Protein AF-0000000068950456 (afdb_homodimer)

Solvent-accessible surface area (backbone atoms only — not comparable to full-atom values): 29898 Å² total; per-residue (Å²): 82,82,76,47,63,77,32,29,35,37,27,29,30,25,46,42,47,52,26,31,32,41,49,52,54,40,46,73,48,43,22,32,43,34,34,22,18,72,52,53,69,48,30,52,53,48,47,50,55,38,46,75,69,69,37,59,65,49,70,45,76,27,52,46,55,34,58,69,42,46,48,49,50,52,51,49,38,37,72,73,67,68,51,62,26,32,38,33,39,46,41,62,56,60,57,48,9,38,54,50,71,52,48,72,44,51,46,50,52,41,36,27,31,35,29,40,20,40,50,41,45,42,40,60,48,46,60,54,36,52,54,49,36,75,74,29,90,80,42,53,28,37,38,36,38,52,44,23,42,43,28,67,42,50,61,60,33,22,24,64,38,19,18,25,18,21,22,38,45,40,38,45,52,13,46,46,47,36,34,63,57,76,44,88,39,52,49,53,28,38,36,27,40,61,61,41,52,48,61,46,80,55,32,69,80,70,57,52,77,92,48,56,72,88,63,78,81,51,68,43,29,51,52,31,48,53,52,44,47,52,46,24,69,63,32,83,58,47,34,59,57,43,29,52,52,48,55,53,27,44,51,69,69,41,27,69,40,58,65,51,77,84,70,43,61,68,42,50,50,53,47,48,19,62,74,65,65,39,59,82,75,65,92,37,71,92,38,56,66,58,46,50,52,47,33,49,59,63,76,98,83,83,77,47,61,78,32,29,36,38,26,30,30,23,47,43,46,51,25,31,32,41,49,52,53,39,46,75,48,42,22,31,42,34,34,22,17,70,52,53,70,48,32,51,53,46,46,50,54,39,48,74,69,70,37,59,65,49,69,46,76,27,53,46,55,34,57,70,42,46,48,50,50,52,51,50,39,37,71,73,66,68,50,63,27,33,38,34,40,46,42,64,56,60,56,48,8,41,56,52,72,51,47,71,44,52,48,50,53,41,36,27,29,34,29,40,20,39,51,41,46,44,38,60,47,46,59,53,38,51,53,49,35,73,74,29,91,79,42,52,28,38,36,36,38,53,43,23,43,43,28,67,39,52,61,60,32,22,24,66,38,19,19,24,18,21,21,38,47,40,40,47,52,14,45,44,47,36,35,62,57,76,45,88,39,52,49,51,28,38,36,27,40,61,60,40,54,48,59,48,81,54,32,69,81,71,58,51,79,92,49,55,73,90,64,78,80,50,69,44,30,52,52,31,47,53,51,43,46,52,47,24,69,64,32,83,58,48,35,59,57,43,29,52,53,47,54,52,26,44,49,69,68,42,27,68,41,58,66,49,75,84,69,42,61,69,43,49,51,53,46,48,20,61,73,65,65,39,58,81,75,65,93,37,72,93,38,56,66,58,45,51,51,48,32,50,60,63,75,100

Secondary structure (DSSP, 8-state):
----TT-EEEEETTTSHHHHHHHHHHHHTT-EEEEEES-HHHHHHHHHHHHHTT--EEEEE--TT-HHHHHHHHHHHHHHHS---EEEE-------B-GGGS-HHHHHHHIIIIIIHHHHHHHHHHHHHHHHHHH-TT--EEEEEE--GGGT---TTBHHHHHHHHHHHHHHHHHHHHHHHH-SSEEEEEEE--S-SSSGGGGGGG--GGG--SSPPPHHHHHHHHHHHHHHHT--S-HHHHHHHHHHHHHHT-SEEES-TT--HHHHHHHHHHHTTPPPPPTTTT-HHHHHHHHHHHH-/----TT-EEEEETTTSHHHHHHHHHHHHTT-EEEEEES-HHHHHHHHHHHHHTT--EEEEE--TT-HHHHHHHHHHHHHHHS---EEEE-------B-GGGS-HHHHHHHIIIIIIHHHHHHHHHHHHHHHHHHH-TT--EEEEEE--GGGT---TTBHHHHHHHHHHHHHHHHHHHHHHHH-SSEEEEEEE--S-SSSGGGGGGG--GGG--SSPPPHHHHHHHHHHHHHHHT--S-HHHHHHHHHHHHHHT-SEEES-TT--HHHHHHHHHHHTTPPPPPTTTT-HHHHHHHHHHHH-

InterPro domains:
  IPR002347 Short-chain dehydrogenase/reductase SDR [PF00106] (7-206)
  IPR002347 Short-chain dehydrogenase/reductase SDR [PR00080] (82-93)
  IPR002347 Short-chain dehydrogenase/reductase SDR [PR00080] (141-149)
  IPR002347 Short-chain dehydrogenase/reductase SDR [PR00080] (161-180)
  IPR002347 Short-chain dehydrogenase/reductase SDR [PR00081] (8-25)
  IPR002347 Short-chain dehydrogenase/reductase SDR [PR00081] (82-93)
  IPR002347 Short-chain dehydrogenase/reductase SDR [PR00081] (135-151)
  IPR002347 Short-chain dehydrogenase/reductase SDR [PR00081] (161-180)
  IPR002347 Short-chain dehydrogenase/reductase SDR [PR00081] (184-201)
  IPR036291 NAD(P)-binding domain superfamily [SSF51735] (1-260)

pLDDT: mean 96.33, std 3.81, range [66.56, 99.0]

Sequence (600 aa):
MKDFSNKVAVITGGASGFGKEFAHIAADLGMKLVLADVQEDALDATVAEFKARNVPVIGLRTDVSRADQVQALADAAIEAFGQVNLLFNNAGVGAGGLIWENSEKDWEWVLGVNLYGVVHGVRIFTPLMLAAAEKDPAYQGHIVNTASMAGLLNPPAMGVYNVSKHAVVALTETLYQDLGLVTEQVRCSVLCPYFVPTGINQSQRNRPADLANQAPPTRSQLVSQALSDKAVGSGKVTAAEVAQLTFDAIRDESFYIYSHPQALAPVRQRFEDIVGQRNPGDPFADKPEVRAGLVAALRGMKDFSNKVAVITGGASGFGKEFAHIAADLGMKLVLADVQEDALDATVAEFKARNVPVIGLRTDVSRADQVQALADAAIEAFGQVNLLFNNAGVGAGGLIWENSEKDWEWVLGVNLYGVVHGVRIFTPLMLAAAEKDPAYQGHIVNTASMAGLLNPPAMGVYNVSKHAVVALTETLYQDLGLVTEQVRCSVLCPYFVPTGINQSQRNRPADLANQAPPTRSQLVSQALSDKAVGSGKVTAAEVAQLTFDAIRDESFYIYSHPQALAPVRQRFEDIVGQRNPGDPFADKPEVRAGLVAALRG

Structure (mmCIF, N/CA/C/O backbone):
data_AF-0000000068950456-model_v1
#
loop_
_entity.id
_entity.type
_entity.pdbx_description
1 polymer 'SDR family oxidoreductase'
#
loop_
_atom_site.group_PDB
_atom_site.id
_atom_site.type_symbol
_atom_site.label_atom_id
_atom_site.label_alt_id
_atom_site.label_comp_id
_atom_site.label_asym_id
_atom_site.label_entity_id
_atom_site.label_seq_id
_atom_site.pdbx_PDB_ins_code
_atom_site.Cartn_x
_atom_site.Cartn_y
_atom_site.Cartn_z
_atom_site.occupancy
_atom_site.B_iso_or_equiv
_atom_site.auth_seq_id
_atom_site.auth_comp_id
_atom_site.auth_asym_id
_atom_site.auth_atom_id
_atom_site.pdbx_PDB_model_num
ATOM 1 N N . MET A 1 1 ? -6.758 26.016 4.23 1 91 1 MET A N 1
ATOM 2 C CA . MET A 1 1 ? -6.43 26.906 5.344 1 91 1 MET A CA 1
ATOM 3 C C . MET A 1 1 ? -5.734 28.172 4.852 1 91 1 MET A C 1
ATOM 5 O O . MET A 1 1 ? -4.754 28.094 4.109 1 91 1 MET A O 1
ATOM 9 N N . LYS A 1 2 ? -6.18 29.234 5.227 1 90.69 2 LYS A N 1
ATOM 10 C CA . LYS A 1 2 ? -5.672 30.5 4.703 1 90.69 2 LYS A CA 1
ATOM 11 C C . LYS A 1 2 ? -4.938 31.297 5.789 1 90.69 2 LYS A C 1
ATOM 13 O O . LYS A 1 2 ? -4.012 32.031 5.492 1 90.69 2 LYS A O 1
ATOM 18 N N . ASP A 1 3 ? -5.371 31.141 6.926 1 94.75 3 ASP A N 1
ATOM 19 C CA . ASP A 1 3 ? -4.742 31.812 8.055 1 94.75 3 ASP A CA 1
ATOM 20 C C . ASP A 1 3 ? -3.969 30.828 8.922 1 94.75 3 ASP A C 1
ATOM 22 O O . ASP A 1 3 ? -4.555 29.906 9.492 1 94.75 3 ASP A O 1
ATOM 26 N N . PHE A 1 4 ? -2.707 31.062 9.07 1 97.88 4 PHE A N 1
ATOM 27 C CA . PH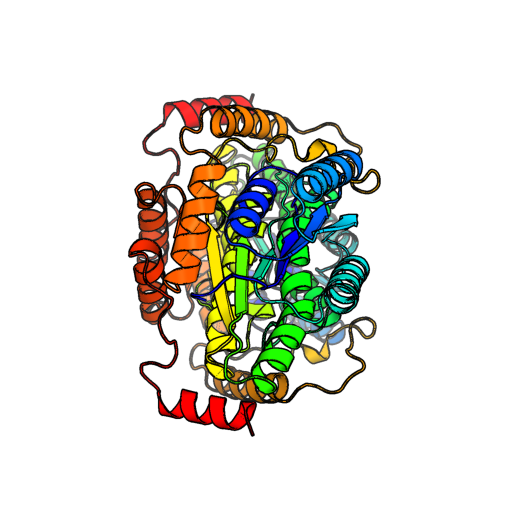E A 1 4 ? -1.824 30.156 9.781 1 97.88 4 PHE A CA 1
ATOM 28 C C . PHE A 1 4 ? -1.451 30.719 11.148 1 97.88 4 PHE A C 1
ATOM 30 O O . PHE A 1 4 ? -0.955 29.984 12.016 1 97.88 4 PHE A O 1
ATOM 37 N N . SER A 1 5 ? -1.619 32.031 11.336 1 97.81 5 SER A N 1
ATOM 38 C CA . SER A 1 5 ? -1.144 32.719 12.539 1 97.81 5 SER A CA 1
ATOM 39 C C . SER A 1 5 ? -1.791 32.156 13.797 1 97.81 5 SER A C 1
ATOM 41 O O . SER A 1 5 ? -3.012 31.984 13.852 1 97.81 5 SER A O 1
ATOM 43 N N . ASN A 1 6 ? -0.965 31.781 14.758 1 97.75 6 ASN A N 1
ATOM 44 C CA . ASN A 1 6 ? -1.354 31.266 16.062 1 97.75 6 ASN A CA 1
ATOM 45 C C . ASN A 1 6 ? -2.002 29.891 15.953 1 97.75 6 ASN A C 1
ATOM 47 O O . ASN A 1 6 ? -2.668 29.422 16.891 1 97.75 6 ASN A O 1
ATOM 51 N N . LYS A 1 7 ? -1.906 29.297 14.781 1 98.5 7 LYS A N 1
ATOM 52 C CA . LYS A 1 7 ? -2.371 27.922 14.594 1 98.5 7 LYS A CA 1
ATOM 53 C C . LYS A 1 7 ? -1.271 26.906 14.922 1 98.5 7 LYS A C 1
ATOM 55 O O . LYS A 1 7 ? -0.119 27.297 15.133 1 98.5 7 LYS A O 1
ATOM 60 N N . VAL A 1 8 ? -1.59 25.656 15.047 1 98.88 8 VAL A N 1
ATOM 61 C CA . VAL A 1 8 ? -0.657 24.656 15.555 1 98.88 8 VAL A CA 1
ATOM 62 C C . VAL A 1 8 ? -0.326 23.656 14.445 1 98.88 8 VAL A C 1
ATOM 64 O O . VAL A 1 8 ? -1.226 23.062 13.844 1 98.88 8 VAL A O 1
ATOM 67 N N . ALA A 1 9 ? 0.95 23.453 14.156 1 98.94 9 ALA A N 1
ATOM 68 C CA . ALA A 1 9 ? 1.441 22.469 13.195 1 98.94 9 ALA A CA 1
ATOM 69 C C . ALA A 1 9 ? 2.154 21.328 13.906 1 98.94 9 ALA A C 1
ATOM 71 O O . ALA A 1 9 ? 3.059 21.547 14.711 1 98.94 9 ALA A O 1
ATOM 72 N N . VAL A 1 10 ? 1.72 20.109 13.664 1 99 10 VAL A N 1
ATOM 73 C CA . VAL A 1 10 ? 2.393 18.891 14.102 1 99 10 VAL A CA 1
ATOM 74 C C . VAL A 1 10 ? 3.15 18.266 12.93 1 99 10 VAL A C 1
ATOM 76 O O . VAL A 1 10 ? 2.568 18.016 11.875 1 99 10 VAL A O 1
ATOM 79 N N . ILE A 1 11 ? 4.445 18.062 13.094 1 99 11 ILE A N 1
ATOM 80 C CA . ILE A 1 11 ? 5.289 17.609 11.984 1 99 11 ILE A CA 1
ATOM 81 C C . ILE A 1 11 ? 6.113 16.406 12.43 1 99 11 ILE A C 1
ATOM 83 O O . ILE A 1 11 ? 6.961 16.516 13.312 1 99 11 ILE A O 1
ATOM 87 N N . THR A 1 12 ? 5.891 15.242 11.844 1 98.94 12 THR A N 1
ATOM 88 C CA . THR A 1 12 ? 6.758 14.086 12.07 1 98.94 12 THR A CA 1
ATOM 89 C C . THR A 1 12 ? 7.957 14.117 11.125 1 98.94 12 THR A C 1
ATOM 91 O O . THR A 1 12 ? 7.855 14.609 10 1 98.94 12 THR A O 1
ATOM 94 N N . GLY A 1 13 ? 9.039 13.508 11.594 1 98.38 13 GLY A N 1
ATOM 95 C CA . GLY A 1 13 ? 10.258 13.758 10.852 1 98.38 13 GLY A CA 1
ATOM 96 C C . GLY A 1 13 ? 10.633 15.227 10.789 1 98.38 13 GLY A C 1
ATOM 97 O O . GLY A 1 13 ? 11.055 15.727 9.75 1 98.38 13 GLY A O 1
ATOM 98 N N . GLY A 1 14 ? 10.445 15.898 11.844 1 98.56 14 GLY A N 1
ATOM 99 C CA . GLY A 1 14 ? 10.484 17.359 11.836 1 98.56 14 GLY A CA 1
ATOM 100 C C . GLY A 1 14 ? 11.875 17.922 12.039 1 98.56 14 GLY A C 1
ATOM 101 O O . GLY A 1 14 ? 12.078 19.125 11.984 1 98.56 14 GLY A O 1
ATOM 102 N N . ALA A 1 15 ? 12.891 17.016 12.203 1 97.75 15 ALA A N 1
ATOM 103 C CA . ALA A 1 15 ? 14.219 17.5 12.578 1 97.75 15 ALA A CA 1
ATOM 104 C C . ALA A 1 15 ? 15.172 17.469 11.383 1 97.75 15 ALA A C 1
ATOM 106 O O . ALA A 1 15 ? 16.359 17.75 11.523 1 97.75 15 ALA A O 1
ATOM 107 N N . SER A 1 16 ? 14.672 17.094 10.195 1 95.38 16 SER A N 1
ATOM 108 C CA . SER A 1 16 ? 15.516 17.062 9.008 1 95.38 16 SER A CA 1
ATOM 109 C C . SER A 1 16 ? 14.68 17.141 7.734 1 95.38 16 SER A C 1
ATOM 111 O O . SER A 1 16 ? 13.445 17.109 7.789 1 95.38 16 SER A O 1
ATOM 113 N N . GLY A 1 17 ? 15.352 17.391 6.699 1 96 17 GLY A N 1
ATOM 114 C CA . GLY A 1 17 ? 14.75 17.297 5.379 1 96 17 GLY A CA 1
ATOM 115 C C . GLY A 1 17 ? 13.516 18.172 5.223 1 96 17 GLY A C 1
ATOM 116 O O . GLY A 1 17 ? 13.539 19.359 5.562 1 96 17 GLY A O 1
ATOM 117 N N . PHE A 1 18 ? 12.477 17.625 4.617 1 98 18 PHE A N 1
ATOM 118 C CA . PHE A 1 18 ? 11.234 18.359 4.371 1 98 18 PHE A CA 1
ATOM 119 C C . PHE A 1 18 ? 10.617 18.828 5.684 1 98 18 PHE A C 1
ATOM 121 O O . PHE A 1 18 ? 10.133 19.953 5.773 1 98 18 PHE A O 1
ATOM 128 N N . GLY A 1 19 ? 10.664 17.969 6.691 1 98.69 19 GLY A N 1
ATOM 129 C CA . GLY A 1 19 ? 10.031 18.281 7.965 1 98.69 19 GLY A CA 1
ATOM 130 C C . GLY A 1 19 ? 10.586 19.531 8.609 1 98.69 19 GLY A C 1
ATOM 131 O O . GLY A 1 19 ? 9.828 20.359 9.109 1 98.69 19 GLY A O 1
ATOM 132 N N . LYS A 1 20 ? 11.875 19.594 8.586 1 98.62 20 LYS A N 1
ATOM 133 C CA . LYS A 1 20 ? 12.508 20.781 9.156 1 98.62 20 LYS A CA 1
ATOM 134 C C . LYS A 1 20 ? 12.141 22.031 8.359 1 98.62 20 LYS A C 1
ATOM 136 O O . LYS A 1 20 ? 11.914 23.109 8.938 1 98.62 20 LYS A O 1
ATOM 141 N N . GLU A 1 21 ? 12.094 21.938 7.051 1 98.75 21 GLU A N 1
ATOM 142 C CA . GLU A 1 21 ? 11.727 23.078 6.207 1 98.75 21 GLU A CA 1
ATOM 143 C C . GLU A 1 21 ? 10.258 23.438 6.379 1 98.75 21 GLU A C 1
ATOM 145 O O . GLU A 1 21 ? 9.898 24.609 6.316 1 98.75 21 GLU A O 1
ATOM 150 N N . PHE A 1 22 ? 9.344 22.422 6.566 1 98.88 22 PHE A N 1
ATOM 151 C CA . PHE A 1 22 ? 7.961 22.719 6.922 1 98.88 22 PHE A CA 1
ATOM 152 C C . PHE A 1 22 ? 7.898 23.547 8.203 1 98.88 22 PHE A C 1
ATOM 154 O O . PHE A 1 22 ? 7.141 24.516 8.289 1 98.88 22 PHE A O 1
ATOM 161 N N . ALA A 1 23 ? 8.703 23.141 9.172 1 98.94 23 ALA A N 1
ATOM 162 C CA . ALA A 1 23 ? 8.727 23.844 10.453 1 98.94 23 ALA A CA 1
ATOM 163 C C . ALA A 1 23 ? 9.172 25.297 10.289 1 98.94 23 ALA A C 1
ATOM 165 O O . ALA A 1 23 ? 8.602 26.188 10.898 1 98.94 23 ALA A O 1
ATOM 166 N N . HIS A 1 24 ? 10.164 25.5 9.461 1 98.88 24 HIS A N 1
ATOM 167 C CA . HIS A 1 24 ? 10.664 26.844 9.227 1 98.88 24 HIS A CA 1
ATOM 168 C C . HIS A 1 24 ? 9.57 27.734 8.625 1 98.88 24 HIS A C 1
ATOM 170 O O . HIS A 1 24 ? 9.352 28.859 9.102 1 98.88 24 HIS A O 1
ATOM 176 N N . ILE A 1 25 ? 8.906 27.25 7.625 1 98.81 25 ILE A N 1
ATOM 177 C CA . ILE A 1 25 ? 7.871 28.047 6.977 1 98.81 25 ILE A CA 1
ATOM 178 C C . ILE A 1 25 ? 6.715 28.266 7.945 1 98.81 25 ILE A C 1
ATOM 180 O O . ILE A 1 25 ? 6.188 29.375 8.039 1 98.81 25 ILE A O 1
ATOM 184 N N . ALA A 1 26 ? 6.316 27.234 8.688 1 98.88 26 ALA A N 1
ATOM 185 C CA . ALA A 1 26 ? 5.242 27.375 9.672 1 98.88 26 ALA A CA 1
ATOM 186 C C . ALA A 1 26 ? 5.574 28.438 10.711 1 98.88 26 ALA A C 1
ATOM 188 O O . ALA A 1 26 ? 4.727 29.266 11.055 1 98.88 26 ALA A O 1
ATOM 189 N N . ALA A 1 27 ? 6.801 28.422 11.18 1 98.81 27 ALA A N 1
ATOM 190 C CA . ALA A 1 27 ? 7.25 29.406 12.148 1 98.81 27 ALA A CA 1
ATOM 191 C C . ALA A 1 27 ? 7.176 30.812 11.57 1 98.81 27 ALA A C 1
ATOM 193 O O . ALA A 1 27 ? 6.715 31.75 12.242 1 98.81 27 ALA A O 1
ATOM 194 N N . ASP A 1 28 ? 7.621 30.906 10.352 1 98.56 28 ASP A N 1
ATOM 195 C CA . ASP A 1 28 ? 7.621 32.219 9.688 1 98.56 28 ASP A CA 1
ATOM 196 C C . ASP A 1 28 ? 6.199 32.719 9.492 1 98.56 28 ASP A C 1
ATOM 198 O O . ASP A 1 28 ? 5.977 33.938 9.438 1 98.56 28 ASP A O 1
ATOM 202 N N . LEU A 1 29 ? 5.23 31.859 9.445 1 98.38 29 LEU A N 1
ATOM 203 C CA . LEU A 1 29 ? 3.828 32.219 9.25 1 98.38 29 LEU A CA 1
ATOM 204 C C . LEU A 1 29 ? 3.129 32.438 10.594 1 98.38 29 LEU A C 1
ATOM 206 O O . LEU A 1 29 ? 1.917 32.656 10.633 1 98.38 29 LEU A O 1
ATOM 210 N N . GLY A 1 30 ? 3.875 32.281 11.703 1 98.56 30 GLY A N 1
ATOM 211 C CA . GLY A 1 30 ? 3.357 32.594 13.023 1 98.56 30 GLY A CA 1
ATOM 212 C C . GLY A 1 30 ? 2.701 31.406 13.703 1 98.56 30 GLY A C 1
ATOM 213 O O . GLY A 1 30 ? 1.896 31.578 14.617 1 98.56 30 GLY A O 1
ATOM 214 N N . MET A 1 31 ? 2.979 30.219 13.25 1 98.75 31 MET A N 1
ATOM 215 C CA . MET A 1 31 ? 2.373 29.031 13.844 1 98.75 31 MET A CA 1
ATOM 216 C C . MET A 1 31 ? 3.154 28.578 15.078 1 98.75 31 MET A C 1
ATOM 218 O O . MET A 1 31 ? 4.301 28.984 15.273 1 98.75 31 MET A O 1
ATOM 222 N N . LYS A 1 32 ? 2.488 27.797 15.898 1 98.94 32 LYS A N 1
ATOM 223 C CA . LYS A 1 32 ? 3.119 27.031 16.969 1 98.94 32 LYS A CA 1
ATOM 224 C C . LYS A 1 32 ? 3.508 25.641 16.469 1 98.94 32 LYS A C 1
ATOM 226 O O . LYS A 1 32 ? 2.812 25.047 15.641 1 98.94 32 LYS A O 1
ATOM 231 N N . LEU A 1 33 ? 4.609 25.141 17.016 1 98.94 33 LEU A N 1
ATOM 232 C CA . LEU A 1 33 ? 5.176 23.938 16.422 1 98.94 33 LEU A CA 1
ATOM 233 C C . LEU A 1 33 ? 5.184 22.781 17.422 1 98.94 33 LEU A C 1
ATOM 235 O O . LEU A 1 33 ? 5.516 22.969 18.594 1 98.94 33 LEU A O 1
ATOM 239 N N . VAL A 1 34 ? 4.789 21.625 16.969 1 99 34 VAL A N 1
ATOM 240 C CA . VAL A 1 34 ? 4.988 20.328 17.609 1 99 34 VAL A CA 1
ATOM 241 C C . VAL A 1 34 ? 5.809 19.422 16.703 1 99 34 VAL A C 1
ATOM 243 O O . VAL A 1 34 ? 5.312 18.938 15.68 1 99 34 VAL A O 1
ATOM 246 N N . LEU A 1 35 ? 7.066 19.172 17.094 1 98.94 35 LEU A N 1
ATOM 247 C CA . LEU A 1 35 ? 8 18.438 16.25 1 98.94 35 LEU A CA 1
ATOM 248 C C . LEU A 1 35 ? 8.273 17.047 16.797 1 98.94 35 LEU A C 1
ATOM 250 O O . LEU A 1 35 ? 8.492 16.891 18 1 98.94 35 LEU A O 1
ATOM 254 N N . ALA A 1 36 ? 8.219 16.062 15.961 1 98.94 36 ALA A N 1
ATOM 255 C CA . ALA A 1 36 ? 8.539 14.672 16.312 1 98.94 36 ALA A CA 1
ATOM 256 C C . ALA A 1 36 ? 9.648 14.125 15.406 1 98.94 36 ALA A C 1
ATOM 258 O O . ALA A 1 36 ? 9.656 14.391 14.195 1 98.94 36 ALA A O 1
ATOM 259 N N . ASP A 1 37 ? 10.547 13.414 15.945 1 98.62 37 ASP A N 1
ATOM 260 C CA . ASP A 1 37 ? 11.609 12.719 15.227 1 98.62 37 ASP A CA 1
ATOM 261 C C . ASP A 1 37 ? 12.172 11.57 16.062 1 98.62 37 ASP A C 1
ATOM 263 O O . ASP A 1 37 ? 12.109 11.602 17.281 1 98.62 37 ASP A O 1
ATOM 267 N N . VAL A 1 38 ? 12.695 10.602 15.383 1 97.88 38 VAL A N 1
ATOM 268 C CA . VAL A 1 38 ? 13.273 9.469 16.094 1 97.88 38 VAL A CA 1
ATOM 269 C C . VAL A 1 38 ? 14.703 9.805 16.531 1 97.88 38 VAL A C 1
ATOM 271 O O . VAL A 1 38 ? 15.227 9.211 17.484 1 97.88 38 VAL A O 1
ATOM 274 N N . GLN A 1 39 ? 15.289 10.711 15.836 1 96.94 39 GLN A N 1
ATOM 275 C CA . GLN A 1 39 ? 16.641 11.141 16.188 1 96.94 39 GLN A CA 1
ATOM 276 C C . GLN A 1 39 ? 16.625 12.258 17.219 1 96.94 39 GLN A C 1
ATOM 278 O O . GLN A 1 39 ? 16.5 13.438 16.859 1 96.94 39 GLN A O 1
ATOM 283 N N . GLU A 1 40 ? 16.953 11.93 18.375 1 97.31 40 GLU A N 1
ATOM 284 C CA . GLU A 1 40 ? 16.75 12.828 19.516 1 97.31 40 GLU A CA 1
ATOM 285 C C . GLU A 1 40 ? 17.672 14.039 19.422 1 97.31 40 GLU A C 1
ATOM 287 O O . GLU A 1 40 ? 17.266 15.164 19.703 1 97.31 40 GLU A O 1
ATOM 292 N N . ASP A 1 41 ? 18.938 13.812 19.125 1 98 41 ASP A N 1
ATOM 293 C CA . ASP A 1 41 ? 19.891 14.906 19.078 1 98 41 ASP A CA 1
ATOM 294 C C . ASP A 1 41 ? 19.5 15.938 18.031 1 98 41 ASP A C 1
ATOM 296 O O . ASP A 1 41 ? 19.531 17.141 18.281 1 98 41 ASP A O 1
ATOM 300 N N . ALA A 1 42 ? 19.078 15.484 16.859 1 97.81 42 ALA A N 1
ATOM 301 C CA . ALA A 1 42 ? 18.625 16.375 15.797 1 97.81 42 ALA A CA 1
ATOM 302 C C . ALA A 1 42 ? 17.359 17.109 16.219 1 97.81 42 ALA A C 1
ATOM 304 O O . ALA A 1 42 ? 17.203 18.297 15.922 1 97.81 42 ALA A O 1
ATOM 305 N N . LEU A 1 43 ? 16.484 16.453 16.906 1 98.69 43 LEU A N 1
ATOM 306 C CA . LEU A 1 43 ? 15.242 17.031 17.391 1 98.69 43 LEU A CA 1
ATOM 307 C C . LEU A 1 43 ? 15.523 18.141 18.406 1 98.69 43 LEU A C 1
ATOM 309 O O . LEU A 1 43 ? 14.969 19.25 18.297 1 98.69 43 LEU A O 1
ATOM 313 N N . ASP A 1 44 ? 16.375 17.828 19.359 1 98.69 44 ASP A N 1
ATOM 314 C CA . ASP A 1 44 ? 16.719 18.812 20.375 1 98.69 44 ASP A CA 1
ATOM 315 C C . ASP A 1 44 ? 17.344 20.062 19.766 1 98.69 44 ASP A C 1
ATOM 317 O O . ASP A 1 44 ? 17 21.188 20.156 1 98.69 44 ASP A O 1
ATOM 321 N N . ALA A 1 45 ? 18.203 19.828 18.828 1 98.75 45 ALA A N 1
ATOM 322 C CA . ALA A 1 45 ? 18.844 20.953 18.156 1 98.75 45 ALA A CA 1
ATOM 323 C C . ALA A 1 45 ? 17.828 21.797 17.422 1 98.75 45 ALA A C 1
ATOM 325 O O . ALA A 1 45 ? 17.906 23.031 17.438 1 98.75 45 ALA A O 1
ATOM 326 N N . THR A 1 46 ? 16.906 21.156 16.734 1 98.75 46 THR A N 1
ATOM 327 C CA . THR A 1 46 ? 15.875 21.875 15.984 1 98.75 46 THR A CA 1
ATOM 328 C C . THR A 1 46 ? 14.953 22.641 16.922 1 98.75 46 THR A C 1
ATOM 330 O O . THR A 1 46 ? 14.617 23.797 16.656 1 98.75 46 THR A O 1
ATOM 333 N N . VAL A 1 47 ? 14.539 22.078 18 1 98.88 47 VAL A N 1
ATOM 334 C CA . VAL A 1 47 ? 13.695 22.734 18.984 1 98.88 47 VAL A CA 1
ATOM 335 C C . VAL A 1 47 ? 14.422 23.953 19.547 1 98.88 47 VAL A C 1
ATOM 337 O O . VAL A 1 47 ? 13.828 25.031 19.688 1 98.88 47 VAL A O 1
ATOM 340 N N . ALA A 1 48 ? 15.688 23.781 19.875 1 98.81 48 ALA A N 1
ATOM 341 C CA . ALA A 1 48 ? 16.484 24.875 20.406 1 98.81 48 ALA A CA 1
ATOM 342 C C . ALA A 1 48 ? 16.547 26.047 19.422 1 98.81 48 ALA A C 1
ATOM 344 O O . ALA A 1 48 ? 16.516 27.203 19.812 1 98.81 48 ALA A O 1
ATOM 345 N N . GLU A 1 49 ? 16.688 25.672 18.188 1 98.62 49 GLU A N 1
ATOM 346 C CA . GLU A 1 49 ? 16.734 26.688 17.141 1 98.62 49 GLU A CA 1
ATOM 347 C C . GLU A 1 49 ? 15.469 27.547 17.141 1 98.62 49 GLU A C 1
ATOM 349 O O . GLU A 1 49 ? 15.547 28.766 17.078 1 98.62 49 GLU A O 1
ATOM 354 N N . PHE A 1 50 ? 14.312 26.953 17.234 1 98.75 50 PHE A N 1
ATOM 355 C CA . PHE A 1 50 ? 13.055 27.688 17.172 1 98.75 50 PHE A CA 1
ATOM 356 C C . PHE A 1 50 ? 12.789 28.438 18.469 1 98.75 50 PHE A C 1
ATOM 358 O O . PHE A 1 50 ? 12.219 29.531 18.453 1 98.75 50 PHE A O 1
ATOM 365 N N . LYS A 1 51 ? 13.203 27.875 19.578 1 98.69 51 LYS A N 1
ATOM 366 C CA . LYS A 1 51 ? 13.102 28.609 20.844 1 98.69 51 LYS A CA 1
ATOM 367 C C . LYS A 1 51 ? 13.906 29.891 20.812 1 98.69 51 LYS A C 1
ATOM 369 O O . LYS A 1 51 ? 13.461 30.922 21.312 1 98.69 51 LYS A O 1
ATOM 374 N N . ALA A 1 52 ? 15.055 29.781 20.234 1 98.5 52 ALA A N 1
ATOM 375 C CA . ALA A 1 52 ? 15.914 30.953 20.125 1 98.5 52 ALA A CA 1
ATOM 376 C C . ALA A 1 52 ? 15.25 32.062 19.312 1 98.5 52 ALA A C 1
ATOM 378 O O . ALA A 1 52 ? 15.523 33.25 19.5 1 98.5 52 ALA A O 1
ATOM 379 N N . ARG A 1 53 ? 14.328 31.672 18.469 1 98.12 53 ARG A N 1
ATOM 380 C CA . ARG A 1 53 ? 13.578 32.625 17.641 1 98.12 53 ARG A CA 1
ATOM 381 C C . ARG A 1 53 ? 12.273 33.031 18.312 1 98.12 53 ARG A C 1
ATOM 383 O O . ARG A 1 53 ? 11.445 33.719 17.703 1 98.12 53 ARG A O 1
ATOM 390 N N . ASN A 1 54 ? 12.047 32.562 19.516 1 98.44 54 ASN A N 1
ATOM 391 C CA . ASN A 1 54 ? 10.852 32.844 20.297 1 98.44 54 ASN A CA 1
ATOM 392 C C . ASN A 1 54 ? 9.602 32.25 19.641 1 98.44 54 ASN A C 1
ATOM 394 O O . ASN A 1 54 ? 8.523 32.844 19.703 1 98.44 54 ASN A O 1
ATOM 398 N N . VAL A 1 55 ? 9.75 31.234 18.891 1 98.69 55 VAL A N 1
ATOM 399 C CA . VAL A 1 55 ? 8.633 30.453 18.344 1 98.69 55 VAL A CA 1
ATOM 400 C C . VAL A 1 55 ? 8.141 29.469 19.391 1 98.69 55 VAL A C 1
ATOM 402 O O . VAL A 1 55 ? 8.93 28.703 19.969 1 98.69 55 VAL A O 1
ATOM 405 N N . PRO A 1 56 ? 6.844 29.516 19.766 1 98.81 56 PRO A N 1
ATOM 406 C CA . PRO A 1 56 ? 6.344 28.438 20.625 1 98.81 56 PRO A CA 1
ATOM 407 C C . PRO A 1 56 ? 6.527 27.047 20 1 98.81 56 PRO A C 1
ATOM 409 O O . PRO A 1 56 ? 6.035 26.797 18.891 1 98.81 56 PRO A O 1
ATOM 412 N N . VAL A 1 57 ? 7.285 26.219 20.641 1 98.88 57 VAL A N 1
ATOM 413 C CA . VAL A 1 57 ? 7.633 24.922 20.047 1 98.88 57 VAL A CA 1
ATOM 414 C C . VAL A 1 57 ? 7.836 23.891 21.156 1 98.88 57 VAL A C 1
ATOM 416 O O . VAL A 1 57 ? 8.383 24.203 22.219 1 98.88 57 VAL A O 1
ATOM 419 N N . ILE A 1 58 ? 7.363 22.688 20.922 1 98.88 58 ILE A N 1
ATOM 420 C CA . ILE A 1 58 ? 7.754 21.531 21.734 1 98.88 58 ILE A CA 1
ATOM 421 C C . ILE A 1 58 ? 8.266 20.422 20.812 1 98.88 58 ILE A C 1
ATOM 423 O O . ILE A 1 58 ? 7.93 20.375 19.641 1 98.88 58 ILE A O 1
ATOM 427 N N . GLY A 1 59 ? 9.117 19.625 21.359 1 98.81 59 GLY A N 1
ATOM 428 C CA . GLY A 1 59 ? 9.617 18.422 20.703 1 98.81 59 GLY A CA 1
ATOM 429 C C . GLY A 1 59 ? 9.367 17.156 21.5 1 98.81 59 GLY A C 1
ATOM 430 O O . GLY A 1 59 ? 9.469 17.156 22.734 1 98.81 59 GLY A O 1
ATOM 431 N N . LEU A 1 60 ? 8.992 16.125 20.812 1 98.88 60 LEU A N 1
ATOM 432 C CA . LEU A 1 60 ? 8.844 14.812 21.438 1 98.88 60 LEU A CA 1
ATOM 433 C C . LEU A 1 60 ? 9.461 13.719 20.562 1 98.88 60 LEU A C 1
ATOM 435 O O . LEU A 1 60 ? 9.086 13.562 19.406 1 98.88 60 LEU A O 1
ATOM 439 N N . ARG A 1 61 ? 10.445 13.031 21.109 1 98.81 61 ARG A N 1
ATOM 440 C CA . ARG A 1 61 ? 10.969 11.883 20.359 1 98.81 61 ARG A CA 1
ATOM 441 C C . ARG A 1 61 ? 9.875 10.852 20.109 1 98.81 61 ARG A C 1
ATOM 443 O O . ARG A 1 61 ? 9.219 10.391 21.031 1 98.81 61 ARG A O 1
ATOM 450 N N . THR A 1 62 ? 9.664 10.531 18.844 1 98.81 62 THR A N 1
ATOM 451 C CA . THR A 1 62 ? 8.539 9.688 18.453 1 98.81 62 THR A CA 1
ATOM 452 C C . THR A 1 62 ? 8.938 8.727 17.344 1 98.81 62 THR A C 1
ATOM 454 O O . THR A 1 62 ? 9.461 9.141 16.312 1 98.81 62 THR A O 1
ATOM 457 N N . ASP A 1 63 ? 8.805 7.445 17.625 1 98.69 63 ASP A N 1
ATOM 458 C CA . ASP A 1 63 ? 8.773 6.441 16.562 1 98.69 63 ASP A CA 1
ATOM 459 C C . ASP A 1 63 ? 7.371 6.289 15.977 1 98.69 63 ASP A C 1
ATOM 461 O O . ASP A 1 63 ? 6.496 5.688 16.609 1 98.69 63 ASP A O 1
ATOM 465 N N . VAL A 1 64 ? 7.223 6.77 14.766 1 98.81 64 VAL A N 1
ATOM 466 C CA . VAL A 1 64 ? 5.879 6.887 14.211 1 98.81 64 VAL A CA 1
ATOM 467 C C . VAL A 1 64 ? 5.324 5.496 13.906 1 98.81 64 VAL A C 1
ATOM 469 O O . VAL A 1 64 ? 4.125 5.34 13.664 1 98.81 64 VAL A O 1
ATOM 472 N N . SER A 1 65 ? 6.203 4.457 13.852 1 98.56 65 SER A N 1
ATOM 473 C CA . SER A 1 65 ? 5.727 3.092 13.648 1 98.56 65 SER A CA 1
ATOM 474 C C . SER A 1 65 ? 4.988 2.578 14.883 1 98.56 65 SER A C 1
ATOM 476 O O . SER A 1 65 ? 4.367 1.513 14.836 1 98.56 65 SER A O 1
ATOM 478 N N . ARG A 1 66 ? 5.047 3.338 15.961 1 98.44 66 ARG A N 1
ATOM 479 C CA . ARG A 1 66 ? 4.422 2.945 17.219 1 98.44 66 ARG A CA 1
ATOM 480 C C . ARG A 1 66 ? 3.221 3.828 17.531 1 98.44 66 ARG A C 1
ATOM 482 O O . ARG A 1 66 ? 3.375 5.012 17.844 1 98.44 66 ARG A O 1
ATOM 489 N N . ALA A 1 67 ? 2.086 3.203 17.625 1 98.69 67 ALA A N 1
ATOM 490 C CA . ALA A 1 67 ? 0.837 3.936 17.812 1 98.69 67 ALA A CA 1
ATOM 491 C C . ALA A 1 67 ? 0.841 4.68 19.156 1 98.69 67 ALA A C 1
ATOM 493 O O . ALA A 1 67 ? 0.356 5.809 19.234 1 98.69 67 ALA A O 1
ATOM 494 N N . ASP A 1 68 ? 1.331 4.027 20.141 1 98.75 68 ASP A N 1
ATOM 495 C CA . ASP A 1 68 ? 1.32 4.621 21.469 1 98.75 68 ASP A CA 1
ATOM 496 C C . ASP A 1 68 ? 2.184 5.879 21.516 1 98.75 68 ASP A C 1
ATOM 498 O O . ASP A 1 68 ? 1.859 6.832 22.234 1 98.75 68 ASP A O 1
ATOM 502 N N . GLN A 1 69 ? 3.252 5.938 20.766 1 98.88 69 GLN A N 1
ATOM 503 C CA . GLN A 1 69 ? 4.113 7.117 20.75 1 98.88 69 GLN A CA 1
ATOM 504 C C . GLN A 1 69 ? 3.475 8.25 19.953 1 98.88 69 GLN A C 1
ATOM 506 O O . GLN A 1 69 ? 3.633 9.422 20.297 1 98.88 69 GLN A O 1
ATOM 511 N N . VAL A 1 70 ? 2.734 7.914 18.891 1 98.94 70 VAL A N 1
ATOM 512 C CA . VAL A 1 70 ? 2.008 8.93 18.141 1 98.94 70 VAL A CA 1
ATOM 513 C C . VAL A 1 70 ? 0.873 9.492 19 1 98.94 70 VAL A C 1
ATOM 515 O O . VAL A 1 70 ? 0.592 10.695 18.953 1 98.94 70 VAL A O 1
ATOM 518 N N . GLN A 1 71 ? 0.247 8.602 19.766 1 98.88 71 GLN A N 1
ATOM 519 C CA . GLN A 1 71 ? -0.767 9.078 20.703 1 98.88 71 GLN A CA 1
ATOM 520 C C . GLN A 1 71 ? -0.17 10.055 21.719 1 98.88 71 GLN A C 1
ATOM 522 O O . GLN A 1 71 ? -0.77 11.094 22.016 1 98.88 71 GLN A O 1
ATOM 527 N N . ALA A 1 72 ? 0.97 9.734 22.234 1 98.94 72 ALA A N 1
ATOM 528 C CA . ALA A 1 72 ? 1.652 10.617 23.172 1 98.94 72 ALA A CA 1
ATOM 529 C C . ALA A 1 72 ? 1.96 11.969 22.531 1 98.94 72 ALA A C 1
ATOM 531 O O . ALA A 1 72 ? 1.882 13.008 23.188 1 98.94 72 ALA A O 1
ATOM 532 N N . LEU A 1 73 ? 2.318 11.945 21.281 1 98.94 73 LEU A N 1
ATOM 533 C CA . LEU A 1 73 ? 2.574 13.172 20.531 1 98.94 73 LEU A CA 1
ATOM 534 C C . LEU A 1 73 ? 1.32 14.039 20.469 1 98.94 73 LEU A C 1
ATOM 536 O O . LEU A 1 73 ? 1.385 15.25 20.672 1 98.94 73 LEU A O 1
ATOM 540 N N . ALA A 1 74 ? 0.199 13.414 20.156 1 98.94 74 ALA A N 1
ATOM 541 C CA . ALA A 1 74 ? -1.079 14.125 20.094 1 98.94 74 ALA A CA 1
ATOM 542 C C . ALA A 1 74 ? -1.452 14.711 21.453 1 98.94 74 ALA A C 1
ATOM 544 O O . ALA A 1 74 ? -1.891 15.859 21.547 1 98.94 74 ALA A O 1
ATOM 545 N N . ASP A 1 75 ? -1.277 13.875 22.484 1 98.88 75 ASP A N 1
ATOM 546 C CA . ASP A 1 75 ? -1.577 14.336 23.844 1 98.88 75 ASP A CA 1
ATOM 547 C C . ASP A 1 75 ? -0.724 15.547 24.203 1 98.88 75 ASP A C 1
ATOM 549 O O . ASP A 1 75 ? -1.225 16.516 24.797 1 98.88 75 ASP A O 1
ATOM 553 N N . ALA A 1 76 ? 0.508 15.5 23.859 1 98.88 76 ALA A N 1
ATOM 554 C CA . ALA A 1 76 ? 1.42 16.609 24.156 1 98.88 76 ALA A CA 1
ATOM 555 C C . ALA A 1 76 ? 1.004 17.859 23.406 1 98.88 76 ALA A C 1
ATOM 557 O O . ALA A 1 76 ? 1.074 18.969 23.953 1 98.88 76 ALA A O 1
ATOM 558 N N . ALA A 1 77 ? 0.621 17.734 22.141 1 98.88 77 ALA A N 1
ATOM 559 C CA . ALA A 1 77 ? 0.171 18.859 21.344 1 98.88 77 ALA A CA 1
ATOM 560 C C . ALA A 1 7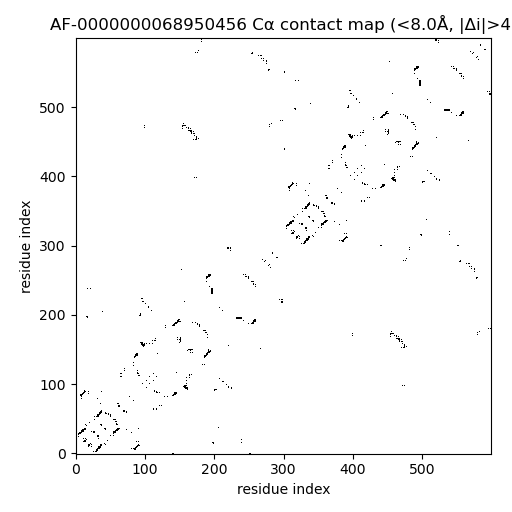7 ? -1.038 19.531 21.969 1 98.88 77 ALA A C 1
ATOM 562 O O . ALA A 1 77 ? -1.082 20.766 22.094 1 98.88 77 ALA A O 1
ATOM 563 N N . ILE A 1 78 ? -1.985 18.734 22.406 1 98.75 78 ILE A N 1
ATOM 564 C CA . ILE A 1 78 ? -3.215 19.25 23 1 98.75 78 ILE A CA 1
ATOM 565 C C . ILE A 1 78 ? -2.904 19.906 24.344 1 98.75 78 ILE A C 1
ATOM 567 O O . ILE A 1 78 ? -3.434 20.969 24.656 1 98.75 78 ILE A O 1
ATOM 571 N N . GLU A 1 79 ? -2.096 19.25 25.094 1 98.75 79 GLU A N 1
ATOM 572 C CA . GLU A 1 79 ? -1.727 19.797 26.391 1 98.75 79 GLU A CA 1
ATOM 573 C C . GLU A 1 79 ? -1.028 21.141 26.25 1 98.75 79 GLU A C 1
ATOM 575 O O . GLU A 1 79 ? -1.315 22.094 26.984 1 98.75 79 GLU A O 1
ATOM 580 N N . ALA A 1 80 ? -0.212 21.281 25.312 1 98.75 80 ALA A N 1
ATOM 581 C CA . ALA A 1 80 ? 0.621 22.469 25.156 1 98.75 80 ALA A CA 1
ATOM 582 C C . ALA A 1 80 ? -0.15 23.594 24.469 1 98.75 80 ALA A C 1
ATOM 584 O O . ALA A 1 80 ? 0.005 24.766 24.828 1 98.75 80 ALA A O 1
ATOM 585 N N . PHE A 1 81 ? -0.954 23.234 23.453 1 98.62 81 PHE A N 1
ATOM 586 C CA . PHE A 1 81 ? -1.425 24.297 22.578 1 98.62 81 PHE A CA 1
ATOM 587 C C . PHE A 1 81 ? -2.934 24.219 22.375 1 98.62 81 PHE A C 1
ATOM 589 O O . PHE A 1 81 ? -3.531 25.094 21.75 1 98.62 81 PHE A O 1
ATOM 596 N N . GLY A 1 82 ? -3.584 23.109 22.766 1 97.88 82 GLY A N 1
ATOM 597 C CA . GLY A 1 82 ? -5.031 23.031 22.875 1 97.88 82 GLY A CA 1
ATOM 598 C C . GLY A 1 82 ? -5.703 22.562 21.594 1 97.88 82 GLY A C 1
ATOM 599 O O . GLY A 1 82 ? -6.871 22.172 21.609 1 97.88 82 GLY A O 1
ATOM 600 N N . GLN A 1 83 ? -5.016 22.609 20.484 1 97.19 83 GLN A N 1
ATOM 601 C CA . GLN A 1 83 ? -5.605 22.203 19.219 1 97.19 83 GLN A CA 1
ATOM 602 C C . GLN A 1 83 ? -4.531 21.797 18.219 1 97.19 83 GLN A C 1
ATOM 604 O O . GLN A 1 83 ? -3.34 22 18.453 1 97.19 83 GLN A O 1
ATOM 609 N N . VAL A 1 84 ? -4.945 21.156 17.125 1 98.69 84 VAL A N 1
ATOM 610 C CA . VAL A 1 84 ? -4.109 20.828 15.977 1 98.69 84 VAL A CA 1
ATOM 611 C C . VAL A 1 84 ? -4.77 21.328 14.695 1 98.69 84 VAL A C 1
ATOM 613 O O . VAL A 1 84 ? -5.941 21.047 14.445 1 98.69 84 VAL A O 1
ATOM 616 N N . ASN A 1 85 ? -4.027 22.078 13.914 1 98.81 85 ASN A N 1
ATOM 617 C CA . ASN A 1 85 ? -4.578 22.656 12.688 1 98.81 85 ASN A CA 1
ATOM 618 C C . ASN A 1 85 ? -3.934 22.031 11.445 1 98.81 85 ASN A C 1
ATOM 620 O O . ASN A 1 85 ? -4.605 21.812 10.438 1 98.81 85 ASN A O 1
ATOM 624 N N . LEU A 1 86 ? -2.639 21.844 11.523 1 98.88 86 LEU A N 1
ATOM 625 C CA . LEU A 1 86 ? -1.876 21.281 10.414 1 98.88 86 LEU A CA 1
ATOM 626 C C . LEU A 1 86 ? -1.086 20.062 10.867 1 98.88 86 LEU A C 1
ATOM 628 O O . LEU A 1 86 ? -0.35 20.125 11.852 1 98.88 86 LEU A O 1
ATOM 632 N N . LEU A 1 87 ? -1.309 18.953 10.234 1 98.94 87 LEU A N 1
ATOM 633 C CA . LEU A 1 87 ? -0.575 17.719 10.5 1 98.94 87 LEU A CA 1
ATOM 634 C C . LEU A 1 87 ? 0.252 17.297 9.289 1 98.94 87 LEU A C 1
ATOM 636 O O . LEU A 1 87 ? -0.285 17.141 8.188 1 98.94 87 LEU A O 1
ATOM 640 N N . PHE A 1 88 ? 1.549 17.203 9.469 1 98.94 88 PHE A N 1
ATOM 641 C CA . PHE A 1 88 ? 2.428 16.625 8.461 1 98.94 88 PHE A CA 1
ATOM 642 C C . PHE A 1 88 ? 2.865 15.219 8.875 1 98.94 88 PHE A C 1
ATOM 644 O O . PHE A 1 88 ? 3.752 15.062 9.719 1 98.94 88 PHE A O 1
ATOM 651 N N . ASN A 1 89 ? 2.215 14.227 8.352 1 98.94 89 ASN A N 1
ATOM 652 C CA . ASN A 1 89 ? 2.801 12.891 8.391 1 98.94 89 ASN A CA 1
ATOM 653 C C . ASN A 1 89 ? 3.918 12.734 7.367 1 98.94 89 ASN A C 1
ATOM 655 O O . ASN A 1 89 ? 3.666 12.367 6.219 1 98.94 89 ASN A O 1
ATOM 659 N N . ASN A 1 90 ? 5.137 12.961 7.844 1 98.81 90 ASN A N 1
ATOM 660 C CA . ASN A 1 90 ? 6.23 13.188 6.902 1 98.81 90 ASN A CA 1
ATOM 661 C C . ASN A 1 90 ? 7.387 12.227 7.148 1 98.81 90 ASN A C 1
ATOM 663 O O . ASN A 1 90 ? 8.203 11.992 6.258 1 98.81 90 ASN A O 1
ATOM 667 N N . ALA A 1 91 ? 7.48 11.641 8.367 1 98.5 91 ALA A N 1
ATOM 668 C CA . ALA A 1 91 ? 8.57 10.711 8.648 1 98.5 91 ALA A CA 1
ATOM 669 C C . ALA A 1 91 ? 8.602 9.586 7.613 1 98.5 91 ALA A C 1
ATOM 671 O O . ALA A 1 91 ? 7.559 9.078 7.207 1 98.5 91 ALA A O 1
ATOM 672 N N . GLY A 1 92 ? 9.789 9.258 7.133 1 97.69 92 GLY A N 1
ATOM 673 C CA . GLY A 1 92 ? 9.922 8.211 6.133 1 97.69 92 GLY A CA 1
ATOM 674 C C . GLY A 1 92 ? 11.328 7.652 6.043 1 97.69 92 GLY A C 1
ATOM 675 O O . GLY A 1 92 ? 12.289 8.289 6.488 1 97.69 92 GLY A O 1
ATOM 676 N N . VAL A 1 93 ? 11.414 6.465 5.516 1 97.69 93 VAL A N 1
ATOM 677 C CA . VAL A 1 93 ? 12.695 5.801 5.309 1 97.69 93 VAL A CA 1
ATOM 678 C C . VAL A 1 93 ? 12.719 5.145 3.93 1 97.69 93 VAL A C 1
ATOM 680 O O . VAL A 1 93 ? 11.672 4.938 3.314 1 97.69 93 VAL A O 1
ATOM 683 N N . GLY A 1 94 ? 13.945 4.934 3.467 1 94.5 94 GLY A N 1
ATOM 684 C CA . GLY A 1 94 ? 14.141 4.305 2.172 1 94.5 94 GLY A CA 1
ATOM 685 C C . GLY A 1 94 ? 14.742 2.914 2.27 1 94.5 94 GLY A C 1
ATOM 686 O O . GLY A 1 94 ? 15.438 2.598 3.236 1 94.5 94 GLY A O 1
ATOM 687 N N . ALA A 1 95 ? 14.43 2.102 1.353 1 92.69 95 ALA A N 1
ATOM 688 C CA . ALA A 1 95 ? 15.031 0.786 1.153 1 92.69 95 ALA A CA 1
ATOM 689 C C . ALA A 1 95 ? 14.922 0.345 -0.303 1 92.69 95 ALA A C 1
ATOM 691 O O . ALA A 1 95 ? 13.953 0.693 -0.99 1 92.69 95 ALA A O 1
ATOM 692 N N . GLY A 1 96 ? 15.984 -0.418 -0.74 1 95.06 96 GLY A N 1
ATOM 693 C CA . GLY A 1 96 ? 16 -0.899 -2.113 1 95.06 96 GLY A CA 1
ATOM 694 C C . GLY A 1 96 ? 16.469 -2.34 -2.236 1 95.06 96 GLY A C 1
ATOM 695 O O . GLY A 1 96 ? 16.703 -3.008 -1.229 1 95.06 96 GLY A O 1
ATOM 696 N N . GLY A 1 97 ? 16.5 -2.783 -3.543 1 96.44 97 GLY A N 1
ATOM 697 C CA . GLY A 1 97 ? 16.828 -4.164 -3.877 1 96.44 97 GLY A CA 1
ATOM 698 C C . GLY A 1 97 ? 15.688 -4.887 -4.57 1 96.44 97 GLY A C 1
ATOM 699 O O . GLY A 1 97 ? 14.555 -4.402 -4.578 1 96.44 97 GLY A O 1
ATOM 700 N N . LEU A 1 98 ? 16.062 -6.031 -5.152 1 98.12 98 LEU A N 1
ATOM 701 C CA . LEU A 1 98 ? 15.023 -6.855 -5.75 1 98.12 98 LEU A CA 1
ATOM 702 C C . LEU A 1 98 ? 13.961 -7.219 -4.715 1 98.12 98 LEU A C 1
ATOM 704 O O . LEU A 1 98 ? 14.281 -7.516 -3.564 1 98.12 98 LEU A O 1
ATOM 708 N N . ILE A 1 99 ? 12.773 -7.176 -5.109 1 98.5 99 ILE A N 1
ATOM 709 C CA . ILE A 1 99 ? 11.664 -7.109 -4.16 1 98.5 99 ILE A CA 1
ATOM 710 C C . ILE A 1 99 ? 11.633 -8.383 -3.316 1 98.5 99 ILE A C 1
ATOM 712 O O . ILE A 1 99 ? 11.352 -8.336 -2.119 1 98.5 99 ILE A O 1
ATOM 716 N N . TRP A 1 100 ? 11.953 -9.578 -3.871 1 98.56 100 TRP A N 1
ATOM 717 C CA . TRP A 1 100 ? 11.883 -10.82 -3.115 1 98.56 100 TRP A CA 1
ATOM 718 C C . TRP A 1 100 ? 13.102 -10.984 -2.215 1 98.56 100 TRP A C 1
ATOM 720 O O . TRP A 1 100 ? 13.117 -11.852 -1.338 1 98.56 100 TRP A O 1
ATOM 730 N N . GLU A 1 101 ? 14.109 -10.102 -2.414 1 97.69 101 GLU A N 1
ATOM 731 C CA . GLU A 1 101 ? 15.328 -10.203 -1.617 1 97.69 101 GLU A CA 1
ATOM 732 C C . GLU A 1 101 ? 15.219 -9.391 -0.331 1 97.69 101 GLU A C 1
ATOM 734 O O . GLU A 1 101 ? 16.031 -9.547 0.58 1 97.69 101 GLU A O 1
ATOM 739 N N . ASN A 1 102 ? 14.242 -8.492 -0.299 1 97.69 102 ASN A N 1
ATOM 740 C CA . ASN A 1 102 ? 14.039 -7.762 0.946 1 97.69 102 ASN A CA 1
ATOM 741 C C . ASN A 1 102 ? 13.531 -8.68 2.055 1 97.69 102 ASN A C 1
ATOM 743 O O . ASN A 1 102 ? 12.547 -9.406 1.865 1 97.69 102 ASN A O 1
ATOM 747 N N . SER A 1 103 ? 14.188 -8.633 3.168 1 97.19 103 SER A N 1
ATOM 748 C CA . SER A 1 103 ? 13.859 -9.5 4.293 1 97.19 103 SER A CA 1
ATOM 749 C C . SER A 1 103 ? 12.539 -9.086 4.941 1 97.19 103 SER A C 1
ATOM 751 O O . SER A 1 103 ? 12.008 -8.016 4.645 1 97.19 103 SER A O 1
ATOM 753 N N . GLU A 1 104 ? 12.039 -9.945 5.766 1 96.94 104 GLU A N 1
ATOM 754 C CA . GLU A 1 104 ? 10.859 -9.594 6.555 1 96.94 104 GLU A CA 1
ATOM 755 C C . GLU A 1 104 ? 11.102 -8.328 7.379 1 96.94 104 GLU A C 1
ATOM 757 O O . GLU A 1 104 ? 10.203 -7.504 7.535 1 96.94 104 GLU A O 1
ATOM 762 N N . LYS A 1 105 ? 12.297 -8.227 7.918 1 97.56 105 LYS A N 1
ATOM 763 C CA . LYS A 1 105 ? 12.633 -7.074 8.742 1 97.56 105 LYS A CA 1
ATOM 764 C C . LYS A 1 105 ? 12.695 -5.801 7.902 1 97.56 105 LYS A C 1
ATOM 766 O O . LYS A 1 105 ? 12.352 -4.719 8.383 1 97.56 105 LYS A O 1
ATOM 771 N N . ASP A 1 106 ? 13.164 -5.914 6.617 1 97.94 106 ASP A N 1
ATOM 772 C CA . ASP A 1 106 ? 13.109 -4.773 5.711 1 97.94 106 ASP A CA 1
ATOM 773 C C . ASP A 1 106 ? 11.68 -4.266 5.551 1 97.94 106 ASP A C 1
ATOM 775 O O . ASP A 1 106 ? 11.422 -3.066 5.668 1 97.94 106 ASP A O 1
ATOM 779 N N . TRP A 1 107 ? 10.781 -5.199 5.301 1 98.62 107 TRP A N 1
ATOM 780 C CA . TRP A 1 107 ? 9.383 -4.863 5.102 1 98.62 107 TRP A CA 1
ATOM 781 C C . TRP A 1 107 ? 8.781 -4.246 6.363 1 98.62 107 TRP A C 1
ATOM 783 O O . TRP A 1 107 ? 8.102 -3.219 6.297 1 98.62 107 TRP A O 1
ATOM 793 N N . GLU A 1 108 ? 9.062 -4.875 7.477 1 98.12 108 GLU A N 1
ATOM 794 C CA . GLU A 1 108 ? 8.539 -4.383 8.75 1 98.12 108 GLU A CA 1
ATOM 795 C C . GLU A 1 108 ? 9 -2.955 9.023 1 98.12 108 GLU A C 1
ATOM 797 O O . GLU A 1 108 ? 8.203 -2.109 9.438 1 98.12 108 GLU A O 1
ATOM 802 N N . TRP A 1 109 ? 10.219 -2.693 8.82 1 98.44 109 TRP A N 1
ATOM 803 C CA . TRP A 1 109 ? 10.781 -1.38 9.102 1 98.44 109 TRP A CA 1
ATOM 804 C C . TRP A 1 109 ? 10.18 -0.318 8.195 1 98.44 109 TRP A C 1
ATOM 806 O O . TRP A 1 109 ? 9.625 0.677 8.672 1 98.44 109 TRP A O 1
ATOM 816 N N . VAL A 1 110 ? 10.188 -0.564 6.895 1 98.62 110 VAL A N 1
ATOM 817 C CA . VAL A 1 110 ? 9.789 0.449 5.922 1 98.62 110 VAL A CA 1
ATOM 818 C C . VAL A 1 110 ? 8.281 0.682 6 1 98.62 110 VAL A C 1
ATOM 820 O O . VAL A 1 110 ? 7.824 1.826 6.047 1 98.62 110 VAL A O 1
ATOM 823 N N . LEU A 1 111 ? 7.484 -0.375 6.062 1 98.81 111 LEU A N 1
ATOM 824 C CA . LEU A 1 111 ? 6.043 -0.198 6.176 1 98.81 111 LEU A CA 1
ATOM 825 C C . LEU A 1 111 ? 5.668 0.393 7.531 1 98.81 111 LEU A C 1
ATOM 827 O O . LEU A 1 111 ? 4.711 1.161 7.637 1 98.81 111 LEU A O 1
ATOM 831 N N . GLY A 1 112 ? 6.418 -0.017 8.555 1 98.69 112 GLY A N 1
ATOM 832 C CA . GLY A 1 112 ? 6.172 0.545 9.875 1 98.69 112 GLY A CA 1
ATOM 833 C C . GLY A 1 112 ? 6.297 2.057 9.914 1 98.69 112 GLY A C 1
ATOM 834 O O . GLY A 1 112 ? 5.453 2.74 10.5 1 98.69 112 GLY A O 1
ATOM 835 N N . VAL A 1 113 ? 7.27 2.541 9.242 1 98.81 113 VAL A N 1
ATOM 836 C CA . VAL A 1 113 ? 7.527 3.977 9.281 1 98.81 113 VAL A CA 1
ATOM 837 C C . VAL A 1 113 ? 6.703 4.68 8.211 1 98.81 113 VAL A C 1
ATOM 839 O O . VAL A 1 113 ? 5.914 5.578 8.508 1 98.81 113 VAL A O 1
ATOM 842 N N . ASN A 1 114 ? 6.84 4.246 6.977 1 98.88 114 ASN A N 1
ATOM 843 C CA . ASN A 1 114 ? 6.309 4.977 5.832 1 98.88 114 ASN A CA 1
ATOM 844 C C . ASN A 1 114 ? 4.785 4.887 5.77 1 98.88 114 ASN A C 1
ATOM 846 O O . ASN A 1 114 ? 4.125 5.812 5.301 1 98.88 114 ASN A O 1
ATOM 850 N N . LEU A 1 115 ? 4.266 3.713 6.172 1 98.94 115 LEU A N 1
ATOM 851 C CA . LEU A 1 115 ? 2.826 3.516 6.035 1 98.94 115 LEU A CA 1
ATOM 852 C C . LEU A 1 115 ? 2.135 3.613 7.391 1 98.94 115 LEU A C 1
ATOM 854 O O . LEU A 1 115 ? 1.267 4.465 7.59 1 98.94 115 LEU A O 1
ATOM 858 N N . TYR A 1 116 ? 2.533 2.789 8.32 1 98.88 116 TYR A N 1
ATOM 859 C CA . TYR A 1 116 ? 1.86 2.793 9.617 1 98.88 116 TYR A CA 1
ATOM 860 C C . TYR A 1 116 ? 2.039 4.133 10.32 1 98.88 116 TYR A C 1
ATOM 862 O O . TYR A 1 116 ? 1.149 4.586 11.047 1 98.88 116 TYR A O 1
ATOM 870 N N . GLY A 1 117 ? 3.184 4.793 10.102 1 98.94 117 GLY A N 1
ATOM 871 C CA . GLY A 1 117 ? 3.316 6.148 10.609 1 98.94 117 GLY A CA 1
ATOM 872 C C . GLY A 1 117 ? 2.193 7.066 10.172 1 98.94 117 GLY A C 1
ATOM 873 O O . GLY A 1 117 ? 1.656 7.832 10.969 1 98.94 117 GLY A O 1
ATOM 874 N N . VAL A 1 118 ? 1.805 6.977 8.914 1 98.94 118 VAL A N 1
ATOM 875 C CA . VAL A 1 118 ? 0.72 7.781 8.367 1 98.94 118 VAL A CA 1
ATOM 876 C C . VAL A 1 118 ? -0.62 7.277 8.898 1 98.94 118 VAL A C 1
ATOM 878 O O . VAL A 1 118 ? -1.496 8.078 9.242 1 98.94 118 VAL A O 1
ATOM 881 N N . VAL A 1 119 ? -0.789 5.941 8.969 1 98.94 119 VAL A N 1
ATOM 882 C CA . VAL A 1 119 ? -2.002 5.332 9.5 1 98.94 119 VAL A CA 1
ATOM 883 C C . VAL A 1 119 ? -2.25 5.84 10.922 1 98.94 119 VAL A C 1
ATOM 885 O O . VAL A 1 119 ? -3.357 6.277 11.242 1 98.94 119 VAL A O 1
ATOM 888 N N . HIS A 1 120 ? -1.22 5.809 11.75 1 98.94 120 HIS A N 1
ATOM 889 C CA . HIS A 1 120 ? -1.352 6.27 13.125 1 98.94 120 HIS A CA 1
ATOM 890 C C . HIS A 1 120 ? -1.699 7.754 13.18 1 98.94 120 HIS A C 1
ATOM 892 O O . HIS A 1 120 ? -2.578 8.164 13.945 1 98.94 120 HIS A O 1
ATOM 898 N N . GLY A 1 121 ? -1.017 8.539 12.359 1 98.94 121 GLY A N 1
ATOM 899 C CA . GLY A 1 121 ? -1.333 9.961 12.312 1 98.94 121 GLY A 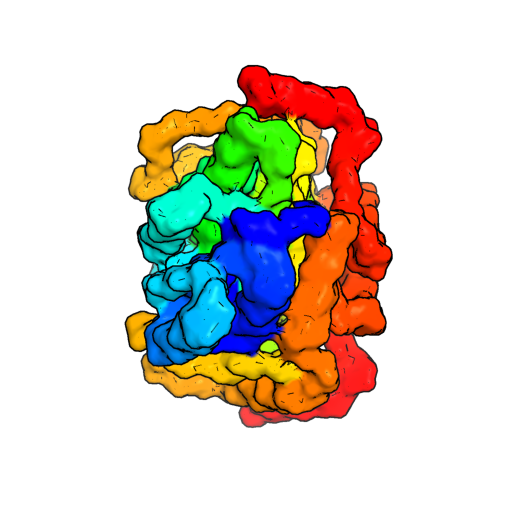CA 1
ATOM 900 C C . GLY A 1 121 ? -2.783 10.234 11.961 1 98.94 121 GLY A C 1
ATOM 901 O O . GLY A 1 121 ? -3.457 11.008 12.648 1 98.94 121 GLY A O 1
ATOM 902 N N . VAL A 1 122 ? -3.264 9.57 10.961 1 98.94 122 VAL A N 1
ATOM 903 C CA . VAL A 1 122 ? -4.625 9.773 10.477 1 98.94 122 VAL A CA 1
ATOM 904 C C . VAL A 1 122 ? -5.625 9.289 11.523 1 98.94 122 VAL A C 1
ATOM 906 O O . VAL A 1 122 ? -6.609 9.977 11.82 1 98.94 122 VAL A O 1
ATOM 909 N N . ARG A 1 123 ? -5.422 8.164 12.141 1 98.69 123 ARG A N 1
ATOM 910 C CA . ARG A 1 123 ? -6.328 7.598 13.133 1 98.69 123 ARG A CA 1
ATOM 911 C C . ARG A 1 123 ? -6.41 8.484 14.375 1 98.69 123 ARG A C 1
ATOM 913 O O . ARG A 1 123 ? -7.48 8.633 14.969 1 98.69 123 ARG A O 1
ATOM 920 N N . ILE A 1 124 ? -5.309 9.055 14.742 1 98.88 124 ILE A N 1
ATOM 921 C CA . ILE A 1 124 ? -5.219 9.695 16.047 1 98.88 124 ILE A CA 1
ATOM 922 C C . ILE A 1 124 ? -5.551 11.18 15.914 1 98.88 124 ILE A C 1
ATOM 924 O O . ILE A 1 124 ? -6.285 11.734 16.734 1 98.88 124 ILE A O 1
ATOM 928 N N . PHE A 1 125 ? -5.109 11.844 14.859 1 98.94 125 PHE A N 1
ATOM 929 C CA . PHE A 1 125 ? -5.219 13.297 14.789 1 98.94 125 PHE A CA 1
ATOM 930 C C . PHE A 1 125 ? -6.504 13.711 14.078 1 98.94 125 PHE A C 1
ATOM 932 O O . PHE A 1 125 ? -7.055 14.773 14.344 1 98.94 125 PHE A O 1
ATOM 939 N N . THR A 1 126 ? -7.039 12.844 13.117 1 98.81 126 THR A N 1
ATOM 940 C CA . THR A 1 126 ? -8.234 13.227 12.375 1 98.81 126 THR A CA 1
ATOM 941 C C . THR A 1 126 ? -9.406 13.461 13.32 1 98.81 126 THR A C 1
ATOM 943 O O . THR A 1 126 ? -10.078 14.492 13.25 1 98.81 126 THR A O 1
ATOM 946 N N . PRO A 1 127 ? -9.641 12.531 14.305 1 98.25 127 PRO A N 1
ATOM 947 C CA . PRO A 1 127 ? -10.75 12.766 15.234 1 98.25 127 PRO A CA 1
ATOM 948 C C . PRO A 1 127 ? -10.57 14.039 16.062 1 98.25 127 PRO A C 1
ATOM 950 O O . PRO A 1 127 ? -11.555 14.719 16.375 1 98.25 127 PRO A O 1
ATOM 953 N N . LEU A 1 128 ? -9.344 14.391 16.391 1 98.44 128 LEU A N 1
ATOM 954 C CA . LEU A 1 128 ? -9.07 15.617 17.141 1 98.44 128 LEU A CA 1
ATOM 955 C C . LEU A 1 128 ? -9.422 16.844 16.328 1 98.44 128 LEU A C 1
ATOM 957 O O . LEU A 1 128 ? -10.023 17.797 16.844 1 98.44 128 LEU A O 1
ATOM 961 N N . MET A 1 129 ? -9.102 16.828 15.094 1 98.69 129 MET A N 1
ATOM 962 C CA . MET A 1 129 ? -9.352 17.938 14.188 1 98.69 129 MET A CA 1
ATOM 963 C C . MET A 1 129 ? -10.844 18.078 13.914 1 98.69 129 MET A C 1
ATOM 965 O O . MET A 1 129 ? -11.367 19.203 13.867 1 98.69 129 MET A O 1
ATOM 969 N N . LEU A 1 130 ? -11.5 16.953 13.758 1 97.94 130 LEU A N 1
ATOM 970 C CA . LEU A 1 130 ? -12.938 16.984 13.523 1 97.94 130 LEU A CA 1
ATOM 971 C C . LEU A 1 130 ? -13.68 17.5 14.742 1 97.94 130 LEU A C 1
ATOM 973 O O . LEU A 1 130 ? -14.656 18.25 14.617 1 97.94 130 LEU A O 1
ATOM 977 N N . ALA A 1 131 ? -13.195 17.109 15.922 1 97.88 131 ALA A N 1
ATOM 978 C CA . ALA A 1 131 ? -13.797 17.625 17.156 1 97.88 131 ALA A CA 1
ATOM 979 C C . ALA A 1 131 ? -13.625 19.125 17.281 1 97.88 131 ALA A C 1
ATOM 981 O O . ALA A 1 131 ? -14.539 19.828 17.703 1 97.88 131 ALA A O 1
ATOM 982 N N . ALA A 1 132 ? -12.469 19.625 16.953 1 97.88 132 ALA A N 1
ATOM 983 C CA . ALA A 1 132 ? -12.219 21.062 16.953 1 97.88 132 ALA A CA 1
ATOM 984 C C . ALA A 1 132 ? -13.117 21.781 15.945 1 97.88 132 ALA A C 1
ATOM 986 O O . ALA A 1 132 ? -13.641 22.859 16.234 1 97.88 132 ALA A O 1
ATOM 987 N N . ALA A 1 133 ? -13.25 21.172 14.773 1 97.19 133 ALA A N 1
ATOM 988 C CA . ALA A 1 133 ? -14.094 21.734 13.719 1 97.19 133 ALA A CA 1
ATOM 989 C C . ALA A 1 133 ? -15.547 21.844 14.188 1 97.19 133 ALA A C 1
ATOM 991 O O . ALA A 1 133 ? -16.234 22.812 13.883 1 97.19 133 ALA A O 1
ATOM 992 N N . GLU A 1 134 ? -16.016 20.844 14.914 1 95.31 134 GLU A N 1
ATOM 993 C CA . GLU A 1 134 ? -17.375 20.828 15.414 1 95.31 134 GLU A CA 1
ATOM 994 C C . GLU A 1 134 ? -17.609 21.953 16.422 1 95.31 134 GLU A C 1
ATOM 996 O O . GLU A 1 134 ? -18.703 22.516 16.5 1 95.31 134 GLU A O 1
ATOM 1001 N N . LYS A 1 135 ? -16.594 22.312 17.094 1 96.75 135 LYS A N 1
ATOM 1002 C CA . LYS A 1 135 ? -16.719 23.281 18.188 1 96.75 135 LYS A CA 1
ATOM 1003 C C . LYS A 1 135 ? -16.547 24.703 17.672 1 96.75 135 LYS A C 1
ATOM 1005 O O . LYS A 1 135 ? -17.016 25.656 18.297 1 96.75 135 LYS A O 1
ATOM 1010 N N . ASP A 1 136 ? -15.938 24.906 16.625 1 97.06 136 ASP A N 1
ATOM 1011 C CA . ASP A 1 136 ? -15.594 26.219 16.109 1 97.06 136 ASP A CA 1
ATOM 1012 C C . ASP A 1 136 ? -15.859 26.297 14.602 1 97.06 136 ASP A C 1
ATOM 1014 O O . ASP A 1 136 ? -15.07 25.781 13.805 1 97.06 136 ASP A O 1
ATOM 1018 N N . PRO A 1 137 ? -16.859 27.031 14.195 1 95.62 137 PRO A N 1
ATOM 1019 C CA . PRO A 1 137 ? -17.203 27.125 12.773 1 95.62 137 PRO A CA 1
ATOM 1020 C C . PRO A 1 137 ? -16.078 27.734 11.938 1 95.62 137 PRO A C 1
ATOM 1022 O O . PRO A 1 137 ? -16.047 27.562 10.719 1 95.62 137 PRO A O 1
ATOM 1025 N N . ALA A 1 138 ? -15.219 28.391 12.625 1 95.56 138 ALA A N 1
ATOM 1026 C CA . ALA A 1 138 ? -14.133 29.062 11.898 1 95.56 138 ALA A CA 1
ATOM 1027 C C . ALA A 1 138 ? -12.898 28.172 11.82 1 95.56 138 ALA A C 1
ATOM 1029 O O . ALA A 1 138 ? -11.93 28.5 11.133 1 95.56 138 ALA A O 1
ATOM 1030 N N . TYR A 1 139 ? -12.922 27.016 12.445 1 97.19 139 TYR A N 1
ATOM 1031 C CA . TYR A 1 139 ? -11.781 26.109 12.445 1 97.19 139 TYR A CA 1
ATOM 1032 C C . TYR A 1 139 ? -11.445 25.641 11.031 1 97.19 139 TYR A C 1
ATOM 1034 O O . TYR A 1 139 ? -12.352 25.359 10.242 1 97.19 139 TYR A O 1
ATOM 1042 N N . GLN A 1 140 ? -10.164 25.641 10.719 1 97.56 140 GLN A N 1
ATOM 1043 C CA . GLN A 1 140 ? -9.648 25.016 9.508 1 97.56 140 GLN A CA 1
ATOM 1044 C C . GLN A 1 140 ? -8.484 24.078 9.828 1 97.56 140 GLN A C 1
ATOM 1046 O O . GLN A 1 140 ? -7.594 24.422 10.602 1 97.56 140 GLN A O 1
ATOM 1051 N N . GLY A 1 141 ? -8.586 22.875 9.297 1 98.38 141 GLY A N 1
ATOM 1052 C CA . GLY A 1 141 ? -7.52 21.891 9.453 1 98.38 141 GLY A CA 1
ATOM 1053 C C . GLY A 1 141 ? -7.055 21.312 8.133 1 98.38 141 GLY A C 1
ATOM 1054 O O . GLY A 1 141 ? -7.789 21.328 7.148 1 98.38 141 GLY A O 1
ATOM 1055 N N . HIS A 1 142 ? -5.82 20.891 8.086 1 98.88 142 HIS A N 1
ATOM 1056 C CA . HIS A 1 142 ? -5.258 20.266 6.895 1 98.88 142 HIS A CA 1
ATOM 1057 C C . HIS A 1 142 ? -4.258 19.172 7.262 1 98.88 142 HIS A C 1
ATOM 1059 O O . HIS A 1 142 ? -3.443 19.359 8.164 1 98.88 142 HIS A O 1
ATOM 1065 N N . ILE A 1 143 ? -4.367 18.047 6.645 1 98.94 143 ILE A N 1
ATOM 1066 C CA . ILE A 1 143 ? -3.443 16.938 6.824 1 98.94 143 ILE A CA 1
ATOM 1067 C C . ILE A 1 143 ? -2.623 16.734 5.551 1 98.94 143 ILE A C 1
ATOM 1069 O O . ILE A 1 143 ? -3.182 16.609 4.457 1 98.94 143 ILE A O 1
ATOM 1073 N N . VAL A 1 144 ? -1.326 16.797 5.656 1 98.94 144 VAL A N 1
ATOM 1074 C CA . VAL A 1 144 ? -0.437 16.484 4.539 1 98.94 144 VAL A CA 1
ATOM 1075 C C . VAL A 1 144 ? 0.284 15.164 4.797 1 98.94 144 VAL A C 1
ATOM 1077 O O . VAL A 1 144 ? 0.999 15.023 5.789 1 98.94 144 VAL A O 1
ATOM 1080 N N . ASN A 1 145 ? 0.056 14.203 3.994 1 98.94 145 ASN A N 1
ATOM 1081 C CA . ASN A 1 145 ? 0.81 12.953 4.016 1 98.94 145 ASN A CA 1
ATOM 1082 C C . ASN A 1 145 ? 1.893 12.938 2.939 1 98.94 145 ASN A C 1
ATOM 1084 O O . ASN A 1 145 ? 1.618 13.211 1.771 1 98.94 145 ASN A O 1
ATOM 1088 N N . THR A 1 146 ? 3.137 12.633 3.361 1 98.81 146 THR A N 1
ATOM 1089 C CA . THR A 1 146 ? 4.254 12.609 2.422 1 98.81 146 THR A CA 1
ATOM 1090 C C . THR A 1 146 ? 4.402 11.227 1.797 1 98.81 146 THR A C 1
ATOM 1092 O O . THR A 1 146 ? 4.727 10.258 2.488 1 98.81 146 THR A O 1
ATOM 1095 N N . ALA A 1 147 ? 4.105 11.164 0.539 1 98.62 147 ALA A N 1
ATOM 1096 C CA . ALA A 1 147 ? 4.371 9.969 -0.256 1 98.62 147 ALA A CA 1
ATOM 1097 C C . ALA A 1 147 ? 5.66 10.117 -1.056 1 98.62 147 ALA A C 1
ATOM 1099 O O . ALA A 1 147 ? 6.734 10.312 -0.483 1 98.62 147 ALA A O 1
ATOM 1100 N N . SER A 1 148 ? 5.594 9.977 -2.332 1 97.56 148 SER A N 1
ATOM 1101 C CA . SER A 1 148 ? 6.699 10.055 -3.283 1 97.56 148 SER A CA 1
ATOM 1102 C C . SER A 1 148 ? 6.211 9.844 -4.715 1 97.56 148 SER A C 1
ATOM 1104 O O . SER A 1 148 ? 5.102 9.352 -4.93 1 97.56 148 SER A O 1
ATOM 1106 N N . MET A 1 149 ? 7.023 10.297 -5.672 1 96.56 149 MET A N 1
ATOM 1107 C CA . MET A 1 149 ? 6.777 9.844 -7.035 1 96.56 149 MET A CA 1
ATOM 1108 C C . MET A 1 149 ? 6.766 8.32 -7.109 1 96.56 149 MET A C 1
ATOM 1110 O O . MET A 1 149 ? 6.07 7.738 -7.941 1 96.56 149 MET A O 1
ATOM 1114 N N . ALA A 1 150 ? 7.484 7.707 -6.188 1 97 150 ALA A N 1
ATOM 1115 C CA . ALA A 1 150 ? 7.477 6.254 -6.074 1 97 150 ALA A CA 1
ATOM 1116 C C . ALA A 1 150 ? 6.113 5.742 -5.613 1 97 150 ALA A C 1
ATOM 1118 O O . ALA A 1 150 ? 5.879 4.535 -5.574 1 97 150 ALA A O 1
ATOM 1119 N N . GLY A 1 151 ? 5.227 6.602 -5.258 1 98.38 151 GLY A N 1
ATOM 1120 C CA . GLY A 1 151 ? 3.848 6.258 -4.957 1 98.38 151 GLY A CA 1
ATOM 1121 C C . GLY A 1 151 ? 2.951 6.258 -6.184 1 98.38 151 GLY A C 1
ATOM 1122 O O . GLY A 1 151 ? 1.778 5.891 -6.098 1 98.38 151 GLY A O 1
ATOM 1123 N N . LEU A 1 152 ? 3.559 6.668 -7.316 1 97.94 152 LEU A N 1
ATOM 1124 C CA . LEU A 1 152 ? 2.834 6.73 -8.578 1 97.94 152 LEU A CA 1
ATOM 1125 C C . LEU A 1 152 ? 3.541 5.914 -9.656 1 97.94 152 LEU A C 1
ATOM 1127 O O . LEU A 1 152 ? 2.961 5.625 -10.703 1 97.94 152 LEU A O 1
ATOM 1131 N N . LEU A 1 153 ? 4.793 5.539 -9.383 1 96.75 153 LEU A N 1
ATOM 1132 C CA . LEU A 1 153 ? 5.637 4.75 -10.273 1 96.75 153 LEU A CA 1
ATOM 1133 C C . LEU A 1 153 ? 6.215 3.543 -9.539 1 96.75 153 LEU A C 1
ATOM 1135 O O . LEU A 1 153 ? 6.273 3.527 -8.312 1 96.75 153 LEU A O 1
ATOM 1139 N N . ASN A 1 154 ? 6.637 2.598 -10.297 1 96.75 154 ASN A N 1
ATOM 1140 C CA . ASN A 1 154 ? 7.215 1.394 -9.711 1 96.75 154 ASN A CA 1
ATOM 1141 C C . ASN A 1 154 ? 8.57 1.06 -10.336 1 96.75 154 ASN A C 1
ATOM 1143 O O . ASN A 1 154 ? 8.719 0.019 -10.977 1 96.75 154 ASN A O 1
ATOM 1147 N N . PRO A 1 155 ? 9.586 1.939 -10.094 1 93.62 155 PRO A N 1
ATOM 1148 C CA . PRO A 1 155 ? 10.914 1.6 -10.602 1 93.62 155 PRO A CA 1
ATOM 1149 C C . PRO A 1 155 ? 11.453 0.291 -10.023 1 93.62 155 PRO A C 1
ATOM 1151 O O . PRO A 1 155 ? 11.141 -0.054 -8.883 1 93.62 155 PRO A O 1
ATOM 1154 N N . PRO A 1 156 ? 12.312 -0.376 -10.812 1 95.56 156 PRO A N 1
ATOM 1155 C CA . PRO A 1 156 ? 12.883 -1.639 -10.328 1 95.56 156 PRO A CA 1
ATOM 1156 C C . PRO A 1 156 ? 13.797 -1.453 -9.117 1 95.56 156 PRO A C 1
ATOM 1158 O O . PRO A 1 156 ? 14.328 -0.363 -8.914 1 95.56 156 PRO A O 1
ATOM 1161 N N . ALA A 1 157 ? 13.914 -2.49 -8.328 1 95.44 157 ALA A N 1
ATOM 1162 C CA . ALA A 1 157 ? 14.828 -2.609 -7.195 1 95.44 157 ALA A CA 1
ATOM 1163 C C . ALA A 1 157 ? 14.492 -1.592 -6.109 1 95.44 157 ALA A C 1
ATOM 1165 O O . ALA A 1 157 ? 15.383 -1.072 -5.438 1 95.44 157 ALA A O 1
ATOM 1166 N N . MET A 1 158 ? 13.203 -1.246 -6.016 1 96.31 158 MET A N 1
ATOM 1167 C CA . MET A 1 158 ? 12.703 -0.325 -5 1 96.31 158 MET A CA 1
ATOM 1168 C C . MET A 1 158 ? 11.367 -0.8 -4.445 1 96.31 158 MET A C 1
ATOM 1170 O O . MET A 1 158 ? 10.547 0.012 -4.012 1 96.31 158 MET A O 1
ATOM 1174 N N . GLY A 1 159 ? 11.164 -2.068 -4.48 1 97.56 159 GLY A N 1
ATOM 1175 C CA . GLY A 1 159 ? 9.859 -2.668 -4.25 1 97.56 159 GLY A CA 1
ATOM 1176 C C . GLY A 1 159 ? 9.242 -2.258 -2.932 1 97.56 159 GLY A C 1
ATOM 1177 O O . GLY A 1 159 ? 8.094 -1.801 -2.895 1 97.56 159 GLY A O 1
ATOM 1178 N N . VAL A 1 160 ? 9.945 -2.42 -1.806 1 98.12 160 VAL A N 1
ATOM 1179 C CA . VAL A 1 160 ? 9.391 -2.145 -0.484 1 98.12 160 VAL A CA 1
ATOM 1180 C C . VAL A 1 160 ? 9.023 -0.668 -0.377 1 98.12 160 VAL A C 1
ATOM 1182 O O . VAL A 1 160 ? 7.969 -0.324 0.169 1 98.12 160 VAL A O 1
ATOM 1185 N N . TYR A 1 161 ? 9.875 0.184 -0.901 1 98.44 161 TYR A N 1
ATOM 1186 C CA . TYR A 1 161 ? 9.617 1.621 -0.886 1 98.44 161 TYR A CA 1
ATOM 1187 C C . TYR A 1 161 ? 8.43 1.976 -1.77 1 98.44 161 TYR A C 1
ATOM 1189 O O . TYR A 1 161 ? 7.531 2.705 -1.347 1 98.44 161 TYR A O 1
ATOM 1197 N N . ASN A 1 162 ? 8.383 1.439 -3.037 1 98.62 162 ASN A N 1
ATOM 1198 C CA . ASN A 1 162 ? 7.25 1.658 -3.93 1 98.62 162 ASN A CA 1
ATOM 1199 C C . ASN A 1 162 ? 5.93 1.29 -3.26 1 98.62 162 ASN A C 1
ATOM 1201 O O . ASN A 1 162 ? 4.984 2.082 -3.262 1 98.62 162 ASN A O 1
ATOM 1205 N N . VAL A 1 163 ? 5.914 0.116 -2.688 1 98.88 163 VAL A N 1
ATOM 1206 C CA . VAL A 1 163 ? 4.707 -0.412 -2.055 1 98.88 163 VAL A CA 1
ATOM 1207 C C . VAL A 1 163 ? 4.246 0.535 -0.948 1 98.88 163 VAL A C 1
ATOM 1209 O O . VAL A 1 163 ? 3.07 0.895 -0.882 1 98.88 163 VAL A O 1
ATOM 1212 N N . SER A 1 164 ? 5.152 0.98 -0.113 1 98.81 164 SER A N 1
ATOM 1213 C CA . SER A 1 164 ? 4.812 1.851 1.008 1 98.81 164 SER A CA 1
ATOM 1214 C C . SER A 1 164 ? 4.234 3.176 0.522 1 98.81 164 SER A C 1
ATOM 1216 O O . SER A 1 164 ? 3.248 3.668 1.075 1 98.81 164 SER A O 1
ATOM 1218 N N . LYS A 1 165 ? 4.824 3.711 -0.477 1 98.81 165 LYS A N 1
ATOM 1219 C CA . LYS A 1 165 ? 4.426 5.047 -0.905 1 98.81 165 LYS A CA 1
ATOM 1220 C C . LYS A 1 165 ? 3.164 4.996 -1.763 1 98.81 165 LYS A C 1
ATOM 1222 O O . LYS A 1 165 ? 2.344 5.914 -1.727 1 98.81 165 LYS A O 1
ATOM 1227 N N . HIS A 1 166 ? 2.938 3.906 -2.551 1 98.88 166 HIS A N 1
ATOM 1228 C CA . HIS A 1 166 ? 1.64 3.699 -3.184 1 98.88 166 HIS A CA 1
ATOM 1229 C C . HIS A 1 166 ? 0.529 3.596 -2.145 1 98.88 166 HIS A C 1
ATOM 1231 O O . HIS A 1 166 ? -0.567 4.125 -2.346 1 98.88 166 HIS A O 1
ATOM 1237 N N . ALA A 1 167 ? 0.812 2.879 -1.115 1 98.94 167 ALA A N 1
ATOM 1238 C CA . ALA A 1 167 ? -0.15 2.742 -0.024 1 98.94 167 ALA A CA 1
ATOM 1239 C C . ALA A 1 167 ? -0.517 4.105 0.559 1 98.94 167 ALA A C 1
ATOM 1241 O O . ALA A 1 167 ? -1.686 4.367 0.85 1 98.94 167 ALA A O 1
ATOM 1242 N N . VAL A 1 168 ? 0.425 4.98 0.707 1 98.94 168 VAL A N 1
ATOM 1243 C CA . VAL A 1 168 ? 0.187 6.301 1.282 1 98.94 168 VAL A CA 1
ATOM 1244 C C . VAL A 1 168 ? -0.669 7.133 0.331 1 98.94 168 VAL A C 1
ATOM 1246 O O . VAL A 1 168 ? -1.569 7.855 0.766 1 98.94 168 VAL A O 1
ATOM 1249 N N . VAL A 1 169 ? -0.393 7.062 -0.977 1 98.94 169 VAL A N 1
ATOM 1250 C CA . VAL A 1 169 ? -1.216 7.785 -1.941 1 98.94 169 VAL A CA 1
ATOM 1251 C C . VAL A 1 169 ? -2.664 7.312 -1.844 1 98.94 169 VAL A C 1
ATOM 1253 O O . VAL A 1 169 ? -3.584 8.125 -1.743 1 98.94 169 VAL A O 1
ATOM 1256 N N . ALA A 1 170 ? -2.863 5.98 -1.824 1 98.88 170 ALA A N 1
ATOM 1257 C CA . ALA A 1 170 ? -4.207 5.414 -1.736 1 98.88 170 ALA A CA 1
ATOM 1258 C C . ALA A 1 170 ? -4.887 5.824 -0.433 1 98.88 170 ALA A C 1
ATOM 1260 O O . ALA A 1 170 ? -6.07 6.168 -0.427 1 98.88 170 ALA A O 1
ATOM 1261 N N . LEU A 1 171 ? -4.137 5.777 0.631 1 98.94 171 LEU A N 1
ATOM 1262 C CA . LEU A 1 171 ? -4.641 6.176 1.941 1 98.94 171 LEU A CA 1
ATOM 1263 C C . LEU A 1 171 ? -5.125 7.621 1.921 1 98.94 171 LEU A C 1
ATOM 1265 O O . LEU A 1 171 ? -6.227 7.918 2.385 1 98.94 171 LEU A O 1
ATOM 1269 N N . THR A 1 172 ? -4.359 8.461 1.346 1 98.94 172 THR A N 1
ATOM 1270 C CA . THR A 1 172 ? -4.664 9.891 1.365 1 98.94 172 THR A CA 1
ATOM 1271 C C . THR A 1 172 ? -5.852 10.203 0.46 1 98.94 172 THR A C 1
ATOM 1273 O O . THR A 1 172 ? -6.691 11.039 0.795 1 98.94 172 THR A O 1
ATOM 1276 N N . GLU A 1 173 ? -5.902 9.547 -0.713 1 98.81 173 GLU A N 1
ATOM 1277 C CA . GLU A 1 173 ? -7.062 9.719 -1.586 1 98.81 173 GLU A CA 1
ATOM 1278 C C . GLU A 1 173 ? -8.344 9.273 -0.896 1 98.81 173 GLU A C 1
ATOM 1280 O O . GLU A 1 173 ? -9.391 9.906 -1.042 1 98.81 173 GLU A O 1
ATOM 1285 N N . THR A 1 174 ? -8.289 8.156 -0.189 1 98.69 174 THR A N 1
ATOM 1286 C CA . THR A 1 174 ? -9.461 7.699 0.548 1 98.69 174 THR A CA 1
ATOM 1287 C C . THR A 1 174 ? -9.836 8.695 1.642 1 98.69 174 THR A C 1
ATOM 1289 O O . THR A 1 174 ? -11.016 8.984 1.844 1 98.69 174 THR A O 1
ATOM 1292 N N . LEU A 1 175 ? -8.812 9.164 2.342 1 98.88 175 LEU A N 1
ATOM 1293 C CA . LEU A 1 175 ? -9.039 10.172 3.373 1 98.88 175 LEU A CA 1
ATOM 1294 C C . LEU A 1 175 ? -9.758 11.383 2.797 1 98.88 175 LEU A C 1
ATOM 1296 O O . LEU A 1 175 ? -10.68 11.922 3.418 1 98.88 175 LEU A O 1
ATOM 1300 N N . TYR A 1 176 ? -9.305 11.82 1.648 1 98.75 176 TYR A N 1
ATOM 1301 C CA . TYR A 1 176 ? -9.914 12.945 0.95 1 98.75 176 TYR A CA 1
ATOM 1302 C C . TYR A 1 176 ? -11.406 12.719 0.739 1 98.75 176 TYR A C 1
ATOM 1304 O O . TYR A 1 176 ? -12.219 13.586 1.046 1 98.75 176 TYR A O 1
ATOM 1312 N N . GLN A 1 177 ? -11.758 11.531 0.207 1 97.75 177 GLN A N 1
ATOM 1313 C CA . GLN A 1 177 ? -13.156 11.188 -0.056 1 97.75 177 GLN A CA 1
ATOM 1314 C C . GLN A 1 177 ? -13.953 11.094 1.241 1 97.75 177 GLN A C 1
ATOM 1316 O O . GLN A 1 177 ? -15.07 11.602 1.326 1 97.75 177 GLN A O 1
ATOM 1321 N N . ASP A 1 178 ? -13.398 10.461 2.227 1 98 178 ASP A N 1
ATOM 1322 C CA . ASP A 1 178 ? -14.078 10.25 3.502 1 98 178 ASP A CA 1
ATOM 1323 C C . ASP A 1 178 ? -14.344 11.578 4.211 1 98 178 ASP A C 1
ATOM 1325 O O . ASP A 1 178 ? -15.445 11.805 4.727 1 98 178 ASP A O 1
ATOM 1329 N N . LEU A 1 179 ? -13.305 12.445 4.277 1 97.88 179 LEU A N 1
ATOM 1330 C CA . LEU A 1 179 ? -13.492 13.758 4.883 1 97.88 179 LEU A CA 1
ATOM 1331 C C . LEU A 1 179 ? -14.594 14.531 4.176 1 97.88 179 LEU A C 1
ATOM 1333 O O . LEU A 1 179 ? -15.422 15.172 4.828 1 97.88 179 LEU A O 1
ATOM 1337 N N . GLY A 1 180 ? -14.625 14.398 2.854 1 95.56 180 GLY A N 1
ATOM 1338 C CA . GLY A 1 180 ? -15.633 15.109 2.07 1 95.56 180 GLY A CA 1
ATOM 1339 C C . GLY A 1 180 ? -17.047 14.719 2.428 1 95.56 180 GLY A C 1
ATOM 1340 O O . GLY A 1 180 ? -18 15.453 2.143 1 95.56 180 GLY A O 1
ATOM 1341 N N . LEU A 1 181 ? -17.203 13.578 3.061 1 94.62 181 LEU A N 1
ATOM 1342 C CA . LEU A 1 181 ? -18.516 13.086 3.426 1 94.62 181 LEU A CA 1
ATOM 1343 C C . LEU A 1 181 ? -18.969 13.656 4.77 1 94.62 181 LEU A C 1
ATOM 1345 O O . LEU A 1 181 ? -20.156 13.641 5.098 1 94.62 181 LEU A O 1
ATOM 1349 N N . VAL A 1 182 ? -18 14.234 5.559 1 94.75 182 VAL A N 1
ATOM 1350 C CA . VAL A 1 182 ? -18.422 14.484 6.938 1 94.75 182 VAL A CA 1
ATOM 1351 C C . VAL A 1 182 ? -18.078 15.914 7.328 1 94.75 182 VAL A C 1
ATOM 1353 O O . VAL A 1 182 ? -18.562 16.422 8.344 1 94.75 182 VAL A O 1
ATOM 1356 N N . THR A 1 183 ? -17.219 16.625 6.52 1 95.06 183 THR A N 1
ATOM 1357 C CA . THR A 1 183 ? -16.844 17.984 6.914 1 95.06 183 THR A CA 1
ATOM 1358 C C . THR A 1 183 ? -16.375 18.781 5.703 1 95.06 183 THR A C 1
ATOM 1360 O O . THR A 1 183 ? -16.078 18.219 4.652 1 95.06 183 THR A O 1
ATOM 1363 N N . GLU A 1 184 ? -16.359 20.031 5.82 1 94.44 184 GLU A N 1
ATOM 1364 C CA . GLU A 1 184 ? -15.75 20.938 4.852 1 94.44 184 GLU A CA 1
ATOM 1365 C C . GLU A 1 184 ? -14.578 21.703 5.469 1 94.44 184 GLU A C 1
ATOM 1367 O O . GLU A 1 184 ? -13.93 22.5 4.789 1 94.44 184 GLU A O 1
ATOM 1372 N N . GLN A 1 185 ? -14.266 21.422 6.715 1 97.56 185 GLN A N 1
ATOM 1373 C CA . GLN A 1 185 ? -13.312 22.25 7.449 1 97.56 185 GLN A CA 1
ATOM 1374 C C . GLN A 1 185 ? -11.945 21.578 7.527 1 97.56 185 GLN A C 1
ATOM 1376 O O . GLN A 1 185 ? -10.945 22.234 7.824 1 97.56 185 GLN A O 1
ATOM 1381 N N . VAL A 1 186 ? -11.914 20.281 7.371 1 98.31 186 VAL A N 1
ATOM 1382 C CA . VAL A 1 186 ? -10.656 19.547 7.391 1 98.31 186 VAL A CA 1
ATOM 1383 C C . VAL A 1 186 ? -10.367 18.969 6.008 1 98.31 186 VAL A C 1
ATOM 1385 O O . VAL A 1 186 ? -11.211 18.266 5.438 1 98.31 186 VAL A O 1
ATOM 1388 N N . ARG A 1 187 ? -9.219 19.312 5.449 1 98.38 187 ARG A N 1
ATOM 1389 C CA . ARG A 1 187 ? -8.805 18.875 4.121 1 98.38 187 ARG A CA 1
ATOM 1390 C C . ARG A 1 187 ? -7.492 18.094 4.184 1 98.38 187 ARG A C 1
ATOM 1392 O O . ARG A 1 187 ? -6.914 17.938 5.258 1 98.38 187 ARG A O 1
ATOM 1399 N N . CYS A 1 188 ? -7.113 17.516 3.078 1 98.75 188 CYS A N 1
ATOM 1400 C CA . CYS A 1 188 ? -5.848 16.797 3.062 1 98.75 188 CYS A CA 1
ATOM 1401 C C . CYS A 1 188 ? -5.18 16.891 1.695 1 98.75 188 CYS A C 1
ATOM 1403 O O . CYS A 1 188 ? -5.832 17.234 0.705 1 98.75 188 CYS A O 1
ATOM 1405 N N . SER A 1 189 ? -3.914 16.734 1.69 1 98.88 189 SER A N 1
ATOM 1406 C CA . SER A 1 189 ? -3.08 16.672 0.494 1 98.88 189 SER A CA 1
ATOM 1407 C C . SER A 1 189 ? -2.053 15.555 0.584 1 98.88 189 SER A C 1
ATOM 1409 O O . SER A 1 189 ? -1.727 15.094 1.68 1 98.88 189 SER A O 1
ATOM 1411 N N . VAL A 1 190 ? -1.642 15.102 -0.555 1 98.88 190 VAL A N 1
ATOM 1412 C CA . VAL A 1 190 ? -0.555 14.133 -0.626 1 98.88 190 VAL A CA 1
ATOM 1413 C C . VAL A 1 190 ? 0.641 14.75 -1.351 1 98.88 190 VAL A C 1
ATOM 1415 O O . VAL A 1 190 ? 0.508 15.242 -2.475 1 98.88 190 VAL A O 1
ATOM 1418 N N . LEU A 1 191 ? 1.77 14.836 -0.659 1 98.81 191 LEU A N 1
ATOM 1419 C CA . LEU A 1 191 ? 3.018 15.312 -1.243 1 98.81 191 LEU A CA 1
ATOM 1420 C C . LEU A 1 191 ? 3.764 14.18 -1.938 1 98.81 191 LEU A C 1
ATOM 1422 O O . LEU A 1 191 ? 4.074 13.164 -1.314 1 98.81 191 LEU A O 1
ATOM 1426 N N . CYS A 1 192 ? 4.039 14.32 -3.234 1 98.38 192 CYS A N 1
ATOM 1427 C CA . CYS A 1 192 ? 4.758 13.344 -4.035 1 98.38 192 CYS A CA 1
ATOM 1428 C C . CYS A 1 192 ? 6.047 13.93 -4.594 1 98.38 192 CYS A C 1
ATOM 1430 O O . CYS A 1 192 ? 6.125 14.242 -5.785 1 98.38 192 CYS A O 1
ATOM 1432 N N . PRO A 1 193 ? 7.066 13.969 -3.754 1 97 193 PRO A N 1
ATOM 1433 C CA . PRO A 1 193 ? 8.344 14.516 -4.227 1 97 193 PRO A CA 1
ATOM 1434 C C . PRO A 1 193 ? 9.102 13.539 -5.129 1 97 193 PRO A C 1
ATOM 1436 O O . PRO A 1 193 ? 8.914 12.328 -5.031 1 97 193 PRO A O 1
ATOM 1439 N N . TYR A 1 194 ? 9.875 14.094 -5.988 1 94.19 194 TYR A N 1
ATOM 1440 C CA . TYR A 1 194 ? 10.898 13.336 -6.695 1 94.19 194 TYR A CA 1
ATOM 1441 C C . TYR A 1 194 ? 12.203 13.305 -5.898 1 94.19 194 TYR A C 1
ATOM 1443 O O . TYR A 1 194 ? 12.18 13.289 -4.664 1 94.19 194 TYR A O 1
ATOM 1451 N N . PHE A 1 195 ? 13.305 13.078 -6.602 1 89.44 195 PHE A N 1
ATOM 1452 C CA . PHE A 1 195 ? 14.578 13.062 -5.887 1 89.44 195 PHE A CA 1
ATOM 1453 C C . PHE A 1 195 ? 14.977 14.477 -5.465 1 89.44 195 PHE A C 1
ATOM 1455 O O . PHE A 1 195 ? 15.203 15.344 -6.312 1 89.44 195 PHE A O 1
ATOM 1462 N N . VAL A 1 196 ? 14.93 14.727 -4.168 1 92.38 196 VAL A N 1
ATOM 1463 C CA . VAL A 1 196 ? 15.32 15.977 -3.527 1 92.38 196 VAL A CA 1
ATOM 1464 C C . VAL A 1 196 ? 16.391 15.711 -2.469 1 92.38 196 VAL A C 1
ATOM 1466 O O . VAL A 1 196 ? 16.297 14.734 -1.716 1 92.38 196 VAL A O 1
ATOM 1469 N N . PRO A 1 197 ? 17.406 16.547 -2.465 1 91.5 197 PRO A N 1
ATOM 1470 C CA . PRO A 1 197 ? 18.453 16.312 -1.456 1 91.5 197 PRO A CA 1
ATOM 1471 C C . PRO A 1 197 ? 17.922 16.422 -0.029 1 91.5 197 PRO A C 1
ATOM 1473 O O . PRO A 1 197 ? 17.609 17.516 0.444 1 91.5 197 PRO A O 1
ATOM 1476 N N . THR A 1 198 ? 17.75 15.266 0.565 1 90.81 198 THR A N 1
ATOM 1477 C CA . THR A 1 198 ? 17.406 15.039 1.966 1 90.81 198 THR A CA 1
ATOM 1478 C C . THR A 1 198 ? 18.203 13.875 2.537 1 90.81 198 THR A C 1
ATOM 1480 O O . THR A 1 198 ? 19.109 13.359 1.885 1 90.81 198 THR A O 1
ATOM 1483 N N . GLY A 1 199 ? 17.969 13.523 3.738 1 89.38 199 GLY A N 1
ATOM 1484 C CA . GLY A 1 199 ? 18.672 12.406 4.344 1 89.38 199 GLY A CA 1
ATOM 1485 C C . GLY A 1 199 ? 17.984 11.07 4.109 1 89.38 199 GLY A C 1
ATOM 1486 O O . GLY A 1 199 ? 18.266 10.094 4.801 1 89.38 199 GLY A O 1
ATOM 1487 N N . ILE A 1 200 ? 17.109 10.977 3.068 1 90.38 200 ILE A N 1
ATOM 1488 C CA . ILE A 1 200 ? 16.297 9.781 2.867 1 90.38 200 ILE A CA 1
ATOM 1489 C C . ILE A 1 200 ? 17.188 8.617 2.457 1 90.38 200 ILE A C 1
ATOM 1491 O O . ILE A 1 200 ? 16.922 7.465 2.811 1 90.38 200 ILE A O 1
ATOM 1495 N N . ASN A 1 201 ? 18.312 8.906 1.699 1 91.94 201 ASN A N 1
ATOM 1496 C CA . ASN A 1 201 ? 19.234 7.859 1.248 1 91.94 201 ASN A CA 1
ATOM 1497 C C . ASN A 1 201 ? 20.141 7.383 2.377 1 91.94 201 ASN A C 1
ATOM 1499 O O . ASN A 1 201 ? 20.875 6.402 2.221 1 91.94 201 ASN A O 1
ATOM 1503 N N . GLN A 1 202 ? 20.016 8.078 3.502 1 93.44 202 GLN A N 1
ATOM 1504 C CA . GLN A 1 202 ? 20.812 7.699 4.668 1 93.44 202 GLN A CA 1
ATOM 1505 C C . GLN A 1 202 ? 19.906 7.305 5.836 1 93.44 202 GLN A C 1
ATOM 1507 O O . GLN A 1 202 ? 20.297 7.457 7 1 93.44 202 GLN A O 1
ATOM 1512 N N . SER A 1 203 ? 18.797 6.871 5.547 1 92.81 203 SER A N 1
ATOM 1513 C CA . SER A 1 203 ? 17.812 6.594 6.602 1 92.81 203 SER A CA 1
ATOM 1514 C C . SER A 1 203 ? 18.219 5.375 7.418 1 92.81 203 SER A C 1
ATOM 1516 O O . SER A 1 203 ? 17.734 5.172 8.531 1 92.81 203 SER A O 1
ATOM 1518 N N . GLN A 1 204 ? 19.125 4.57 6.922 1 93.19 204 GLN A N 1
ATOM 1519 C CA . GLN A 1 204 ? 19.594 3.387 7.633 1 93.19 204 GLN A CA 1
ATOM 1520 C C . GLN A 1 204 ? 20.219 3.758 8.977 1 93.19 204 GLN A C 1
ATOM 1522 O O . GLN A 1 204 ? 20.234 2.943 9.906 1 93.19 204 GLN A O 1
ATOM 1527 N N . ARG A 1 205 ? 20.609 4.977 9.102 1 91.12 205 ARG A N 1
ATOM 1528 C CA . ARG A 1 205 ? 21.234 5.453 10.32 1 91.12 205 ARG A CA 1
ATOM 1529 C C . ARG A 1 205 ? 20.266 5.387 11.5 1 91.12 205 ARG A C 1
ATOM 1531 O O . ARG A 1 205 ? 20.703 5.352 12.656 1 91.12 205 ARG A O 1
ATOM 1538 N N . ASN A 1 206 ? 18.969 5.34 11.219 1 93.62 206 ASN A N 1
ATOM 1539 C CA . ASN A 1 206 ? 17.969 5.363 12.266 1 93.62 206 ASN A CA 1
ATOM 1540 C C . ASN A 1 206 ? 17.219 4.031 12.359 1 93.62 206 ASN A C 1
ATOM 1542 O O . ASN A 1 206 ? 16.234 3.918 13.086 1 93.62 206 ASN A O 1
ATOM 1546 N N . ARG A 1 207 ? 17.672 3.033 11.555 1 95.38 207 ARG A N 1
ATOM 1547 C CA . ARG A 1 207 ? 17.047 1.714 11.633 1 95.38 207 ARG A CA 1
ATOM 1548 C C . ARG A 1 207 ? 17.203 1.119 13.023 1 95.38 207 ARG A C 1
ATOM 1550 O O . ARG A 1 207 ? 18.328 1.015 13.539 1 95.38 207 ARG A O 1
ATOM 1557 N N . PRO A 1 208 ? 16.078 0.748 13.633 1 96 208 PRO A N 1
ATOM 1558 C CA . PRO A 1 208 ? 16.203 0.162 14.969 1 96 208 PRO A CA 1
ATOM 1559 C C . PRO A 1 208 ? 17.031 -1.115 14.984 1 96 208 PRO A C 1
ATOM 1561 O O . PRO A 1 208 ? 16.953 -1.921 14.055 1 96 208 PRO A O 1
ATOM 1564 N N . ALA A 1 209 ? 17.672 -1.345 16.062 1 94.62 209 ALA A N 1
ATOM 1565 C CA . ALA A 1 209 ? 18.578 -2.479 16.188 1 94.62 209 ALA A CA 1
ATOM 1566 C C . ALA A 1 209 ? 17.844 -3.801 16.047 1 94.62 209 ALA A C 1
ATOM 1568 O O . ALA A 1 209 ? 18.359 -4.758 15.469 1 94.62 209 ALA A O 1
ATOM 1569 N N . ASP A 1 210 ? 16.688 -3.807 16.531 1 95.12 210 ASP A N 1
ATOM 1570 C CA . ASP A 1 210 ? 15.93 -5.051 16.531 1 95.12 210 ASP A CA 1
ATOM 1571 C C . ASP A 1 210 ? 15.398 -5.371 15.133 1 95.12 210 ASP A C 1
ATOM 1573 O O . ASP A 1 210 ? 14.961 -6.496 14.867 1 95.12 210 ASP A O 1
ATOM 1577 N N . LEU A 1 211 ? 15.5 -4.43 14.203 1 96.5 211 LEU A N 1
ATOM 1578 C CA . LEU A 1 211 ? 15.062 -4.656 12.836 1 96.5 211 LEU A CA 1
ATOM 1579 C C . LEU A 1 211 ? 16.25 -4.684 11.883 1 96.5 211 LEU A C 1
ATOM 1581 O O . LEU A 1 211 ? 16.078 -4.57 10.664 1 96.5 211 LEU A O 1
ATOM 1585 N N . ALA A 1 212 ? 17.422 -4.746 12.438 1 94.12 212 ALA A N 1
ATOM 1586 C CA . ALA A 1 212 ? 18.609 -4.91 11.617 1 94.12 212 ALA A CA 1
ATOM 1587 C C . ALA A 1 212 ? 18.656 -6.297 10.977 1 94.12 212 ALA A C 1
ATOM 1589 O O . ALA A 1 212 ? 18.266 -7.285 11.602 1 94.12 212 ALA A O 1
ATOM 1590 N N . ASN A 1 213 ? 19.109 -6.297 9.742 1 94 213 ASN A N 1
ATOM 1591 C CA . ASN A 1 213 ? 19.328 -7.594 9.102 1 94 213 ASN A CA 1
ATOM 1592 C C . ASN A 1 213 ? 20.594 -8.273 9.617 1 94 213 ASN A C 1
ATOM 1594 O O . ASN A 1 213 ? 21.609 -7.613 9.844 1 94 213 ASN A O 1
ATOM 1598 N N . GLN A 1 214 ? 20.516 -9.547 9.758 1 91.19 214 GLN A N 1
ATOM 1599 C CA . GLN A 1 214 ? 21.688 -10.297 10.211 1 91.19 214 GLN A CA 1
ATOM 1600 C C . GLN A 1 214 ? 22.641 -10.594 9.055 1 91.19 214 GLN A C 1
ATOM 1602 O O . GLN A 1 214 ? 23.844 -10.672 9.242 1 91.19 214 GLN A O 1
ATOM 1607 N N . ALA A 1 215 ? 22.125 -10.766 7.914 1 92.38 215 ALA A N 1
ATOM 1608 C CA . ALA A 1 215 ? 22.922 -11.008 6.719 1 92.38 215 ALA A CA 1
ATOM 1609 C C . ALA A 1 215 ? 23.391 -9.695 6.094 1 92.38 215 ALA A C 1
ATOM 1611 O O . ALA A 1 215 ? 22.75 -8.664 6.242 1 92.38 215 ALA A O 1
ATOM 1612 N N . PRO A 1 216 ? 24.562 -9.703 5.484 1 94.25 216 PRO A N 1
ATOM 1613 C CA . PRO A 1 216 ? 24.984 -8.516 4.738 1 94.25 216 PRO A CA 1
ATOM 1614 C C . PRO A 1 216 ? 24.016 -8.148 3.613 1 94.25 216 PRO A C 1
ATOM 1616 O O . PRO A 1 216 ? 23.234 -8.992 3.174 1 94.25 216 PRO A O 1
ATOM 1619 N N . PRO A 1 217 ? 24.062 -6.914 3.166 1 94.75 217 PRO A N 1
ATOM 1620 C CA . PRO A 1 217 ? 23.203 -6.523 2.049 1 94.75 217 PRO A CA 1
ATOM 1621 C C . PRO A 1 217 ? 23.453 -7.348 0.791 1 94.75 217 PRO A C 1
ATOM 1623 O O . PRO A 1 217 ? 24.594 -7.723 0.512 1 94.75 217 PRO A O 1
ATOM 1626 N N . THR A 1 218 ? 22.422 -7.66 0.102 1 94.75 218 THR A N 1
ATOM 1627 C CA . THR A 1 218 ? 22.547 -8.352 -1.175 1 94.75 218 THR A CA 1
ATOM 1628 C C . THR A 1 218 ? 23.156 -7.438 -2.23 1 94.75 218 THR A C 1
ATOM 1630 O O . THR A 1 218 ? 23.266 -6.227 -2.021 1 94.75 218 THR A O 1
ATOM 1633 N N . ARG A 1 219 ? 23.594 -8.023 -3.373 1 94.38 219 ARG A N 1
ATOM 1634 C CA . ARG A 1 219 ? 24.125 -7.25 -4.492 1 94.38 219 ARG A CA 1
ATOM 1635 C C . ARG A 1 219 ? 23.109 -6.227 -4.98 1 94.38 219 ARG A C 1
ATOM 1637 O O . ARG A 1 219 ? 23.469 -5.078 -5.266 1 94.38 219 ARG A O 1
ATOM 1644 N N . SER A 1 220 ? 21.844 -6.629 -5.133 1 95.62 220 SER A N 1
ATOM 1645 C CA . SER A 1 220 ? 20.797 -5.723 -5.625 1 95.62 220 SER A CA 1
ATOM 1646 C C . SER A 1 220 ? 20.562 -4.57 -4.656 1 95.62 220 SER A C 1
ATOM 1648 O O . SER A 1 220 ? 20.266 -3.451 -5.078 1 95.62 220 SER A O 1
ATOM 1650 N N . GLN A 1 221 ? 20.656 -4.805 -3.367 1 95.94 221 GLN A N 1
ATOM 1651 C CA . GLN A 1 221 ? 20.5 -3.748 -2.375 1 95.94 221 GLN A CA 1
ATOM 1652 C C . GLN A 1 221 ? 21.625 -2.734 -2.463 1 95.94 221 GLN A C 1
ATOM 1654 O O . GLN A 1 221 ? 21.406 -1.529 -2.332 1 95.94 221 GLN A O 1
ATOM 1659 N N . LEU A 1 222 ? 22.859 -3.24 -2.713 1 94.94 222 LEU A N 1
ATOM 1660 C CA . LEU A 1 222 ? 24.016 -2.357 -2.867 1 94.94 222 LEU A CA 1
ATOM 1661 C C . LEU A 1 222 ? 23.875 -1.491 -4.117 1 94.94 222 LEU A C 1
ATOM 1663 O O . LEU A 1 222 ? 24.141 -0.288 -4.074 1 94.94 222 LEU A O 1
ATOM 1667 N N . VAL A 1 223 ? 23.453 -2.125 -5.172 1 93.38 223 VAL A N 1
ATOM 1668 C CA . VAL A 1 223 ? 23.266 -1.411 -6.43 1 93.38 223 VAL A CA 1
ATOM 1669 C C . VAL A 1 223 ? 22.188 -0.347 -6.27 1 93.38 223 VAL A C 1
ATOM 1671 O O . VAL A 1 223 ? 22.359 0.794 -6.707 1 93.38 223 VAL A O 1
ATOM 1674 N N . SER A 1 224 ? 21.094 -0.713 -5.688 1 93.94 224 SER A N 1
ATOM 1675 C CA . SER A 1 224 ? 20 0.219 -5.461 1 93.94 224 SER A CA 1
ATOM 1676 C C . SER A 1 224 ? 20.438 1.401 -4.605 1 93.94 224 SER A C 1
ATOM 1678 O O . SER A 1 224 ? 20.062 2.543 -4.871 1 93.94 224 SER A O 1
ATOM 1680 N N . GLN A 1 225 ? 21.188 1.171 -3.568 1 93.56 225 GLN A N 1
ATOM 1681 C CA . GLN A 1 225 ? 21.688 2.227 -2.695 1 93.56 225 GLN A CA 1
ATOM 1682 C C . GLN A 1 225 ? 22.562 3.215 -3.469 1 93.56 225 GLN A C 1
ATOM 1684 O O . GLN A 1 225 ? 22.438 4.43 -3.285 1 93.56 225 GLN A O 1
ATOM 1689 N N . ALA A 1 226 ? 23.375 2.684 -4.309 1 92.19 226 ALA A N 1
ATOM 1690 C CA . ALA A 1 226 ? 24.25 3.535 -5.105 1 92.19 226 ALA A CA 1
ATOM 1691 C C . ALA A 1 226 ? 23.453 4.422 -6.051 1 92.19 226 ALA A C 1
ATOM 1693 O O . ALA A 1 226 ? 23.766 5.602 -6.227 1 92.19 226 ALA A O 1
ATOM 1694 N N . LEU A 1 227 ? 22.469 3.838 -6.621 1 89.31 227 LEU A N 1
ATOM 1695 C CA . LEU A 1 227 ? 21.609 4.594 -7.527 1 89.31 227 LEU A CA 1
ATOM 1696 C C . LEU A 1 227 ? 20.844 5.676 -6.773 1 89.31 227 LEU A C 1
ATOM 1698 O O . LEU A 1 227 ? 20.703 6.797 -7.262 1 89.31 227 LEU A O 1
ATOM 1702 N N . SER A 1 228 ? 20.375 5.336 -5.578 1 91.69 228 SER A N 1
ATOM 1703 C CA . SER A 1 228 ? 19.641 6.293 -4.75 1 91.69 228 SER A CA 1
ATOM 1704 C C . SER A 1 228 ? 20.547 7.445 -4.316 1 91.69 228 SER A C 1
ATOM 1706 O O . SER A 1 228 ? 20.125 8.602 -4.316 1 91.69 228 SER A O 1
ATOM 1708 N N . ASP A 1 229 ? 21.766 7.129 -3.934 1 93.19 229 ASP A N 1
ATOM 1709 C CA . ASP A 1 229 ? 22.734 8.148 -3.533 1 93.19 229 ASP A CA 1
ATOM 1710 C C . ASP A 1 229 ? 22.969 9.148 -4.66 1 93.19 229 ASP A C 1
ATOM 1712 O O . ASP A 1 229 ? 22.984 10.359 -4.43 1 93.19 229 ASP A O 1
ATOM 1716 N N . LYS A 1 230 ? 23.141 8.609 -5.812 1 90.12 230 LYS A N 1
ATOM 1717 C CA . LYS A 1 230 ? 23.391 9.461 -6.973 1 90.12 230 LYS A CA 1
ATOM 1718 C C . LYS A 1 230 ? 22.188 10.328 -7.293 1 90.12 230 LYS A C 1
ATOM 1720 O O . LYS A 1 230 ? 22.312 11.523 -7.547 1 90.12 230 LYS A O 1
ATOM 1725 N N . ALA A 1 231 ? 21.047 9.734 -7.273 1 88.56 231 ALA A N 1
ATOM 1726 C CA . ALA A 1 231 ? 19.812 10.438 -7.637 1 88.56 231 ALA A CA 1
ATOM 1727 C C . ALA A 1 231 ? 19.5 11.547 -6.645 1 88.56 231 ALA A C 1
ATOM 1729 O O . ALA A 1 231 ? 19.188 12.672 -7.043 1 88.56 231 ALA A O 1
ATOM 1730 N N . VAL A 1 232 ? 19.547 11.258 -5.352 1 90.06 232 VAL A N 1
ATOM 1731 C CA . VAL A 1 232 ? 19.234 12.227 -4.301 1 90.06 232 VAL A CA 1
ATOM 1732 C C . VAL A 1 232 ? 20.266 13.344 -4.301 1 90.06 232 VAL A C 1
ATOM 1734 O O . VAL A 1 232 ? 19.922 14.516 -4.18 1 90.06 232 VAL A O 1
ATOM 1737 N N . GLY A 1 233 ? 21.469 12.977 -4.5 1 90.19 233 GLY A N 1
ATOM 1738 C CA . GLY A 1 233 ? 22.562 13.938 -4.477 1 90.19 233 GLY A CA 1
ATOM 1739 C C . GLY A 1 233 ? 22.547 14.883 -5.66 1 90.19 233 GLY A C 1
ATOM 1740 O O . GLY A 1 233 ? 23.047 16 -5.578 1 90.19 233 GLY A O 1
ATOM 1741 N N . SER A 1 234 ? 21.922 14.492 -6.691 1 88.69 234 SER A N 1
ATOM 1742 C CA . SER A 1 234 ? 21.953 15.281 -7.918 1 88.69 234 SER A CA 1
ATOM 1743 C C . SER A 1 234 ? 20.719 16.172 -8.039 1 88.69 234 SER A C 1
ATOM 1745 O O . SER A 1 234 ? 20.609 16.953 -8.977 1 88.69 234 SER A O 1
ATOM 1747 N N . GLY A 1 235 ? 19.859 16.094 -7.094 1 88.75 235 GLY A N 1
ATOM 1748 C CA . GLY A 1 235 ? 18.625 16.859 -7.16 1 88.75 235 GLY A CA 1
ATOM 1749 C C . GLY A 1 235 ? 18.859 18.359 -7.133 1 88.75 235 GLY A C 1
ATOM 1750 O O . GLY A 1 235 ? 19.672 18.859 -6.344 1 88.75 235 GLY A O 1
ATOM 1751 N N . LYS A 1 236 ? 18.078 19.078 -8.039 1 91.5 236 LYS A N 1
ATOM 1752 C CA . LYS A 1 236 ? 18.25 20.531 -8.141 1 91.5 236 LYS A CA 1
ATOM 1753 C C . LYS A 1 236 ? 17.203 21.266 -7.305 1 91.5 236 LYS A C 1
ATOM 1755 O O . LYS A 1 236 ? 17.453 22.375 -6.824 1 91.5 236 LYS A O 1
ATOM 1760 N N . VAL A 1 237 ? 16.016 20.703 -7.168 1 95.44 237 VAL A N 1
ATOM 1761 C CA . VAL A 1 237 ? 14.961 21.266 -6.332 1 95.44 237 VAL A CA 1
ATOM 1762 C C . VAL A 1 237 ? 15.305 21.047 -4.859 1 95.44 237 VAL A C 1
ATOM 1764 O O . VAL A 1 237 ? 15.656 19.938 -4.453 1 95.44 237 VAL A O 1
ATOM 1767 N N . THR A 1 238 ? 15.211 22.125 -4.066 1 96.19 238 THR A N 1
ATOM 1768 C CA . THR A 1 238 ? 15.625 22.031 -2.668 1 96.19 238 THR A CA 1
ATOM 1769 C C . THR A 1 238 ? 14.438 21.641 -1.785 1 96.19 238 THR A C 1
ATOM 1771 O O . THR A 1 238 ? 13.281 21.797 -2.18 1 96.19 238 THR A O 1
ATOM 1774 N N . ALA A 1 239 ? 14.789 21.172 -0.59 1 96.94 239 ALA A N 1
ATOM 1775 C CA . ALA A 1 239 ? 13.758 20.859 0.394 1 96.94 239 ALA A CA 1
ATOM 1776 C C . ALA A 1 239 ? 12.938 22.109 0.741 1 96.94 239 ALA A C 1
ATOM 1778 O O . ALA A 1 239 ? 11.727 22.016 0.964 1 96.94 239 ALA A O 1
ATOM 1779 N N . ALA A 1 240 ? 13.578 23.25 0.765 1 97.69 240 ALA A N 1
ATOM 1780 C CA . ALA A 1 240 ? 12.914 24.516 1.078 1 97.69 240 ALA A CA 1
ATOM 1781 C C . ALA A 1 240 ? 11.891 24.875 0.008 1 97.69 240 ALA A C 1
ATOM 1783 O O . ALA A 1 240 ? 10.797 25.359 0.321 1 97.69 240 ALA A O 1
ATOM 1784 N N . GLU A 1 241 ? 12.242 24.641 -1.229 1 97.81 241 GLU A N 1
ATOM 1785 C CA . GLU A 1 241 ? 11.328 24.906 -2.334 1 97.81 241 GLU A CA 1
ATOM 1786 C C . GLU A 1 241 ? 10.109 23.984 -2.273 1 97.81 241 GLU A C 1
ATOM 1788 O O . GLU A 1 241 ? 8.984 24.422 -2.508 1 97.81 241 GLU A O 1
ATOM 1793 N N . VAL A 1 242 ? 10.328 22.734 -1.911 1 98.12 242 VAL A N 1
ATOM 1794 C CA . VAL A 1 242 ? 9.234 21.781 -1.801 1 98.12 242 VAL A CA 1
ATOM 1795 C C . VAL A 1 242 ? 8.312 22.188 -0.65 1 98.12 242 VAL A C 1
ATOM 1797 O O . VAL A 1 242 ? 7.086 22.062 -0.756 1 98.12 242 VAL A O 1
ATOM 1800 N N . ALA A 1 243 ? 8.891 22.656 0.415 1 98.44 243 ALA A N 1
ATOM 1801 C CA . ALA A 1 243 ? 8.094 23.109 1.556 1 98.44 243 ALA A CA 1
ATOM 1802 C C . ALA A 1 243 ? 7.203 24.281 1.172 1 98.44 243 ALA A C 1
ATOM 1804 O O . ALA A 1 243 ? 6.031 24.328 1.555 1 98.44 243 ALA A O 1
ATOM 1805 N N . GLN A 1 244 ? 7.758 25.203 0.404 1 98.25 244 GLN A N 1
ATOM 1806 C CA . GLN A 1 244 ? 6.969 26.344 -0.056 1 98.25 244 GLN A CA 1
ATOM 1807 C C . GLN A 1 244 ? 5.812 25.891 -0.944 1 98.25 244 GLN A C 1
ATOM 1809 O O . GLN A 1 244 ? 4.684 26.344 -0.783 1 98.25 244 GLN A O 1
ATOM 1814 N N . LEU A 1 245 ? 6.133 24.969 -1.852 1 97.88 245 LEU A N 1
ATOM 1815 C CA . LEU A 1 245 ? 5.098 24.406 -2.713 1 97.88 245 LEU A CA 1
ATOM 1816 C C . LEU A 1 245 ? 3.988 23.766 -1.885 1 97.88 245 LEU A C 1
ATOM 1818 O O . LEU A 1 245 ? 2.811 23.875 -2.23 1 97.88 245 LEU A O 1
ATOM 1822 N N . THR A 1 246 ? 4.34 23.141 -0.841 1 98.56 246 THR A N 1
ATOM 1823 C CA . THR A 1 246 ? 3.387 22.438 0.012 1 98.56 246 THR A CA 1
ATOM 1824 C C . THR A 1 246 ? 2.455 23.422 0.707 1 98.56 246 THR A C 1
ATOM 1826 O O . THR A 1 246 ? 1.237 23.234 0.722 1 98.56 246 THR A O 1
ATOM 1829 N N . PHE A 1 247 ? 2.943 24.516 1.279 1 98.75 247 PHE A N 1
ATOM 1830 C CA . PHE A 1 247 ? 2.105 25.5 1.951 1 98.75 247 PHE A CA 1
ATOM 1831 C C . PHE A 1 247 ? 1.216 26.234 0.949 1 98.75 247 PHE A C 1
ATOM 1833 O O . PHE A 1 247 ? 0.075 26.578 1.263 1 98.75 247 PHE A O 1
ATOM 1840 N N . ASP A 1 248 ? 1.761 26.469 -0.271 1 98.5 248 ASP A N 1
ATOM 1841 C CA . ASP A 1 248 ? 0.916 27.031 -1.317 1 98.5 248 ASP A CA 1
ATOM 1842 C C . ASP A 1 248 ? -0.252 26.109 -1.644 1 98.5 248 ASP A C 1
ATOM 1844 O O . ASP A 1 248 ? -1.385 26.562 -1.815 1 98.5 248 ASP A O 1
ATOM 1848 N N . ALA A 1 249 ? 0.047 24.828 -1.694 1 98.38 249 ALA A N 1
ATOM 1849 C CA . ALA A 1 249 ? -0.985 23.844 -1.985 1 98.38 249 ALA A CA 1
ATOM 1850 C C . ALA A 1 249 ? -2.033 23.797 -0.877 1 98.38 249 ALA A C 1
ATOM 1852 O O . ALA A 1 249 ? -3.223 23.609 -1.146 1 98.38 249 ALA A O 1
ATOM 1853 N N . ILE A 1 250 ? -1.577 23.906 0.36 1 98.56 250 ILE A N 1
ATOM 1854 C CA . ILE A 1 250 ? -2.494 23.938 1.493 1 98.56 250 ILE A CA 1
ATOM 1855 C C . ILE A 1 250 ? -3.451 25.125 1.354 1 98.56 250 ILE A C 1
ATOM 1857 O O . ILE A 1 250 ? -4.668 24.969 1.48 1 98.56 250 ILE A O 1
ATOM 1861 N N . ARG A 1 251 ? -2.932 26.328 1.012 1 98.06 251 ARG A N 1
ATOM 1862 C CA . ARG A 1 251 ? -3.738 27.531 0.839 1 98.06 251 ARG A CA 1
ATOM 1863 C C . ARG A 1 251 ? -4.742 27.359 -0.295 1 98.06 251 ARG A C 1
ATOM 1865 O O . ARG A 1 251 ? -5.891 27.797 -0.187 1 98.06 251 ARG A O 1
ATOM 1872 N N . ASP A 1 252 ? -4.305 26.672 -1.302 1 97.38 252 ASP A N 1
ATOM 1873 C CA . ASP A 1 252 ? -5.113 26.547 -2.512 1 97.38 252 ASP A CA 1
ATOM 1874 C C . ASP A 1 252 ? -6.016 25.312 -2.445 1 97.38 252 ASP A C 1
ATOM 1876 O O . ASP A 1 252 ? -6.805 25.078 -3.359 1 97.38 252 ASP A O 1
ATOM 1880 N N . GLU A 1 253 ? -5.836 24.484 -1.437 1 97.19 253 GLU A N 1
ATOM 1881 C CA . GLU A 1 253 ? -6.562 23.219 -1.265 1 97.19 253 GLU A CA 1
ATOM 1882 C C . GLU A 1 253 ? -6.312 22.281 -2.434 1 97.19 253 GLU A C 1
ATOM 1884 O O . GLU A 1 253 ? -7.242 21.641 -2.941 1 97.19 253 GLU A O 1
ATOM 1889 N N . SER A 1 254 ? -5.055 22.266 -2.859 1 98 254 SER A N 1
ATOM 1890 C CA . SER A 1 254 ? -4.617 21.297 -3.865 1 98 254 SER A CA 1
ATOM 1891 C C . SER A 1 254 ? -4.297 19.953 -3.234 1 98 254 SER A C 1
ATOM 1893 O O . SER A 1 254 ? -3.578 19.875 -2.234 1 98 254 SER A O 1
ATOM 1895 N N . PHE A 1 255 ? -4.793 18.938 -3.818 1 98.69 255 PHE A N 1
ATOM 1896 C CA . PHE A 1 255 ? -4.637 17.609 -3.227 1 98.69 255 PHE A CA 1
ATOM 1897 C C . PHE A 1 255 ? -3.283 17.016 -3.588 1 98.69 255 PHE A C 1
ATOM 1899 O O . PHE A 1 255 ? -2.543 16.562 -2.711 1 98.69 255 PHE A O 1
ATOM 1906 N N . TYR A 1 256 ? -2.984 16.906 -4.875 1 98.56 256 TYR A N 1
ATOM 1907 C CA . TYR A 1 256 ? -1.701 16.375 -5.324 1 98.56 256 TYR A CA 1
ATOM 1908 C C . TYR A 1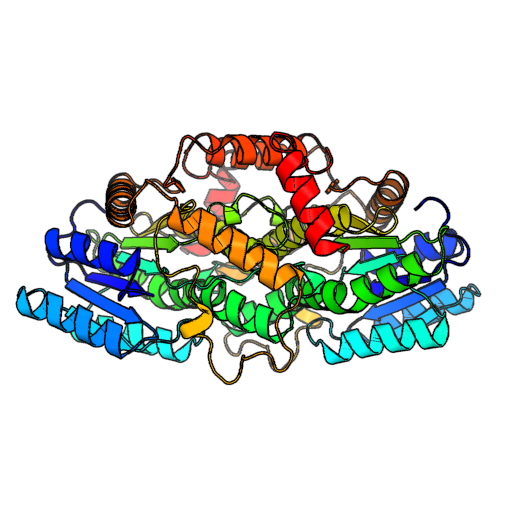 256 ? -0.639 17.469 -5.34 1 98.56 256 TYR A C 1
ATOM 1910 O O . TYR A 1 256 ? -0.803 18.5 -6.004 1 98.56 256 TYR A O 1
ATOM 1918 N N . ILE A 1 257 ? 0.464 17.266 -4.609 1 98.44 257 ILE A N 1
ATOM 1919 C CA . ILE A 1 257 ? 1.591 18.188 -4.574 1 98.44 257 ILE A CA 1
ATOM 1920 C C . ILE A 1 257 ? 2.826 17.531 -5.176 1 98.44 257 ILE A C 1
ATOM 1922 O O . ILE A 1 257 ? 3.334 16.547 -4.633 1 98.44 257 ILE A O 1
ATOM 1926 N N . TYR A 1 258 ? 3.301 18.031 -6.258 1 97.56 258 TYR A N 1
ATOM 1927 C CA . TYR A 1 258 ? 4.477 17.484 -6.93 1 97.56 258 TYR A CA 1
ATOM 1928 C C . TYR A 1 258 ? 5.66 18.438 -6.816 1 97.56 258 TYR A C 1
ATOM 1930 O O . TYR A 1 258 ? 5.535 19.625 -7.098 1 97.56 258 TYR A O 1
ATOM 1938 N N . SER A 1 259 ? 6.801 17.891 -6.488 1 95.75 259 SER A N 1
ATOM 1939 C CA . SER A 1 259 ? 8 18.719 -6.477 1 95.75 259 SER A CA 1
ATOM 1940 C C . SER A 1 259 ? 8.477 19.016 -7.895 1 95.75 259 SER A C 1
ATOM 1942 O O . SER A 1 259 ? 9.156 20.016 -8.125 1 95.75 259 SER A O 1
ATOM 1944 N N . HIS A 1 260 ? 8.211 18.078 -8.844 1 93.38 260 HIS A N 1
ATOM 1945 C CA . HIS A 1 260 ? 8.594 18.172 -10.242 1 93.38 260 HIS A CA 1
ATOM 1946 C C . HIS A 1 260 ? 7.387 17.938 -11.156 1 93.38 260 HIS A C 1
ATOM 1948 O O . HIS A 1 260 ? 7.312 16.922 -11.852 1 93.38 260 HIS A O 1
ATOM 1954 N N . PRO A 1 261 ? 6.551 18.906 -11.273 1 86.75 261 PRO A N 1
ATOM 1955 C CA . PRO A 1 261 ? 5.305 18.719 -12.016 1 86.75 261 PRO A CA 1
ATOM 1956 C C . PRO A 1 261 ? 5.539 18.406 -13.492 1 86.75 261 PRO A C 1
ATOM 1958 O O . PRO A 1 261 ? 4.66 17.859 -14.164 1 86.75 261 PRO A O 1
ATOM 1961 N N . GLN A 1 262 ? 6.723 18.625 -13.938 1 86.25 262 GLN A N 1
ATOM 1962 C CA . GLN A 1 262 ? 7.043 18.375 -15.336 1 86.25 262 GLN A CA 1
ATOM 1963 C C . GLN A 1 262 ? 7.434 16.922 -15.562 1 86.25 262 GLN A C 1
ATOM 1965 O O . GLN A 1 262 ? 7.527 16.469 -16.703 1 86.25 262 GLN A O 1
ATOM 1970 N N . ALA A 1 263 ? 7.602 16.234 -14.484 1 86.88 263 ALA A N 1
ATOM 1971 C CA . ALA A 1 263 ? 8.125 14.875 -14.594 1 86.88 263 ALA A CA 1
ATOM 1972 C C . ALA A 1 263 ? 7.02 13.836 -14.414 1 86.88 263 ALA A C 1
ATOM 1974 O O . ALA A 1 263 ? 7.203 12.836 -13.727 1 86.88 263 ALA A O 1
ATOM 1975 N N . LEU A 1 264 ? 5.848 14.031 -15.117 1 94.62 264 LEU A N 1
ATOM 1976 C CA . LEU A 1 264 ? 4.73 13.117 -14.898 1 94.62 264 LEU A CA 1
ATOM 1977 C C . LEU A 1 264 ? 4.547 12.195 -16.094 1 94.62 264 LEU A C 1
ATOM 1979 O O . LEU A 1 264 ? 3.6 11.406 -16.141 1 94.62 264 LEU A O 1
ATOM 1983 N N . ALA A 1 265 ? 5.496 12.281 -17.094 1 93.25 265 ALA A N 1
ATOM 1984 C CA . ALA A 1 265 ? 5.363 11.5 -18.312 1 93.25 265 ALA A CA 1
ATOM 1985 C C . ALA A 1 265 ? 5.375 10 -18.016 1 93.25 265 ALA A C 1
ATOM 1987 O O . ALA A 1 265 ? 4.539 9.258 -18.531 1 93.25 265 ALA A O 1
ATOM 1988 N N . PRO A 1 266 ? 6.301 9.57 -17.188 1 94.5 266 PRO A N 1
ATOM 1989 C CA . PRO A 1 266 ? 6.27 8.141 -16.875 1 94.5 266 PRO A CA 1
ATOM 1990 C C . PRO A 1 266 ? 4.992 7.715 -16.156 1 94.5 266 PRO A C 1
ATOM 1992 O O . PRO A 1 266 ? 4.527 6.586 -16.328 1 94.5 266 PRO A O 1
ATOM 1995 N N . VAL A 1 267 ? 4.438 8.594 -15.344 1 96.75 267 VAL A N 1
ATOM 1996 C CA . VAL A 1 267 ? 3.172 8.312 -14.68 1 96.75 267 VAL A CA 1
ATOM 1997 C C . VAL A 1 267 ? 2.062 8.156 -15.711 1 96.75 267 VAL A C 1
ATOM 1999 O O . VAL A 1 267 ? 1.254 7.23 -15.633 1 96.75 267 VAL A O 1
ATOM 2002 N N . ARG A 1 268 ? 2.064 9.039 -16.688 1 96.12 268 ARG A N 1
ATOM 2003 C CA . ARG A 1 268 ? 1.09 8.961 -17.766 1 96.12 268 ARG A CA 1
ATOM 2004 C C . ARG A 1 268 ? 1.208 7.633 -18.516 1 96.12 268 ARG A C 1
ATOM 2006 O O . ARG A 1 268 ? 0.199 6.992 -18.812 1 96.12 268 ARG A O 1
ATOM 2013 N N . GLN A 1 269 ? 2.398 7.234 -18.766 1 96 269 GLN A N 1
ATOM 2014 C CA . GLN A 1 269 ? 2.615 5.98 -19.484 1 96 269 GLN A CA 1
ATOM 2015 C C . GLN A 1 269 ? 2.088 4.793 -18.688 1 96 269 GLN A C 1
ATOM 2017 O O . GLN A 1 269 ? 1.449 3.898 -19.234 1 96 269 GLN A O 1
ATOM 2022 N N . ARG A 1 270 ? 2.4 4.742 -17.391 1 97.25 270 ARG A N 1
ATOM 2023 C CA . ARG A 1 270 ? 1.887 3.682 -16.531 1 97.25 270 ARG A CA 1
ATOM 2024 C C . ARG A 1 270 ? 0.365 3.613 -16.594 1 97.25 270 ARG A C 1
ATOM 2026 O O . ARG A 1 270 ? -0.209 2.527 -16.688 1 97.25 270 ARG A O 1
ATOM 2033 N N . PHE A 1 271 ? -0.237 4.762 -16.562 1 97.31 271 PHE A N 1
ATOM 2034 C CA . PHE A 1 271 ? -1.693 4.832 -16.547 1 97.31 271 PHE A CA 1
ATOM 2035 C C . PHE A 1 271 ? -2.275 4.391 -17.875 1 97.31 271 PHE A C 1
ATOM 2037 O O . PHE A 1 271 ? -3.301 3.709 -17.922 1 97.31 271 PHE A O 1
ATOM 2044 N N . GLU A 1 272 ? -1.608 4.762 -18.938 1 96.56 272 GLU A N 1
ATOM 2045 C CA . GLU A 1 272 ? -2.029 4.305 -20.266 1 96.56 272 GLU A CA 1
ATOM 2046 C C . GLU A 1 272 ? -1.931 2.785 -20.375 1 96.56 272 GLU A C 1
ATOM 2048 O O . GLU A 1 272 ? -2.787 2.148 -21 1 96.56 272 GLU A O 1
ATOM 2053 N N . ASP A 1 273 ? -0.914 2.248 -19.797 1 97.81 273 ASP A N 1
ATOM 2054 C CA . ASP A 1 273 ? -0.755 0.797 -19.812 1 97.81 273 ASP A CA 1
ATOM 2055 C C . ASP A 1 273 ? -1.859 0.112 -19.016 1 97.81 273 ASP A C 1
ATOM 2057 O O . ASP A 1 273 ? -2.406 -0.905 -19.453 1 97.81 273 ASP A O 1
ATOM 2061 N N . ILE A 1 274 ? -2.227 0.691 -17.875 1 98 274 ILE A N 1
ATOM 2062 C CA . ILE A 1 274 ? -3.26 0.133 -17 1 98 274 ILE A CA 1
ATOM 2063 C C . ILE A 1 274 ? -4.609 0.169 -17.719 1 98 274 ILE A C 1
ATOM 2065 O O . ILE A 1 274 ? -5.277 -0.858 -17.844 1 98 274 ILE A O 1
ATOM 2069 N N . VAL A 1 275 ? -4.949 1.322 -18.25 1 96.81 275 VAL A N 1
ATOM 2070 C CA . VAL A 1 275 ? -6.27 1.512 -18.844 1 96.81 2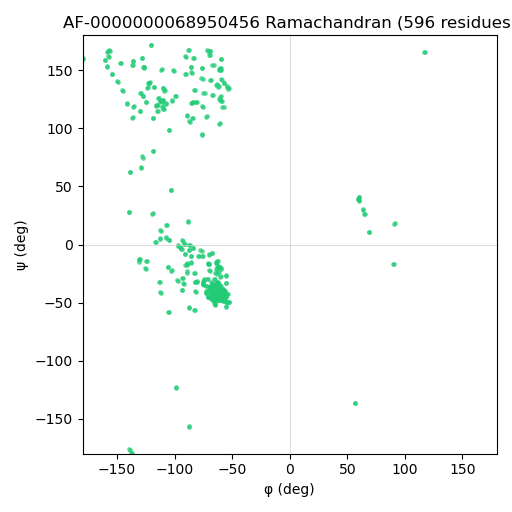75 VAL A CA 1
ATOM 2071 C C . VAL A 1 275 ? -6.324 0.817 -20.203 1 96.81 275 VAL A C 1
ATOM 2073 O O . VAL A 1 275 ? -7.363 0.275 -20.594 1 96.81 275 VAL A O 1
ATOM 2076 N N . GLY A 1 276 ? -5.18 0.792 -20.859 1 95.56 276 GLY A N 1
ATOM 2077 C CA . GLY A 1 276 ? -5.105 0.183 -22.172 1 95.56 276 GLY A CA 1
ATOM 2078 C C . GLY A 1 276 ? -4.91 -1.32 -22.125 1 95.56 276 GLY A C 1
ATOM 2079 O O . GLY A 1 276 ? -4.852 -1.977 -23.172 1 95.56 276 GLY A O 1
ATOM 2080 N N . GLN A 1 277 ? -4.766 -1.894 -20.906 1 94.56 277 GLN A N 1
ATOM 2081 C CA . GLN A 1 277 ? -4.578 -3.326 -20.703 1 94.56 277 GLN A CA 1
ATOM 2082 C C . GLN A 1 277 ? -3.314 -3.82 -21.406 1 94.56 277 GLN A C 1
ATOM 2084 O O . GLN A 1 277 ? -3.342 -4.832 -22.109 1 94.56 277 GLN A O 1
ATOM 2089 N N . ARG A 1 278 ? -2.34 -3.002 -21.344 1 97.12 278 ARG A N 1
ATOM 2090 C CA . ARG A 1 278 ? -1.008 -3.359 -21.828 1 97.12 278 ARG A CA 1
ATOM 2091 C C . ARG A 1 278 ? -0.088 -3.719 -20.656 1 97.12 278 ARG A C 1
ATOM 2093 O O . ARG A 1 278 ? -0.283 -3.246 -19.547 1 97.12 278 ARG A O 1
ATOM 2100 N N . ASN A 1 279 ? 0.848 -4.598 -20.938 1 98.25 279 ASN A N 1
ATOM 2101 C CA . ASN A 1 279 ? 1.843 -4.887 -19.906 1 98.25 279 ASN A CA 1
ATOM 2102 C C . ASN A 1 279 ? 2.645 -3.643 -19.547 1 98.25 279 ASN A C 1
ATOM 2104 O O . ASN A 1 279 ? 2.785 -2.727 -20.359 1 98.25 279 ASN A O 1
ATOM 2108 N N . PRO A 1 280 ? 3.139 -3.557 -18.266 1 97.69 280 PRO A N 1
ATOM 2109 C CA . PRO A 1 280 ? 3.939 -2.4 -17.859 1 97.69 280 PRO A CA 1
ATOM 2110 C C . PRO A 1 280 ? 5.117 -2.141 -18.797 1 97.69 280 PRO A C 1
ATOM 2112 O O . PRO A 1 280 ? 5.828 -3.076 -19.188 1 97.69 280 PRO A O 1
ATOM 2115 N N . GLY A 1 281 ? 5.289 -0.903 -19.156 1 94.69 281 GLY A N 1
ATOM 2116 C CA . GLY A 1 281 ? 6.414 -0.534 -20 1 94.69 281 GLY A CA 1
ATOM 2117 C C . GLY A 1 281 ? 7.75 -0.635 -19.281 1 94.69 281 GLY A C 1
ATOM 2118 O O . GLY A 1 281 ? 7.797 -0.698 -18.062 1 94.69 281 GLY A O 1
ATOM 2119 N N . ASP A 1 282 ? 8.773 -0.646 -20.109 1 91.88 282 ASP A N 1
ATOM 2120 C CA . ASP A 1 282 ? 10.125 -0.667 -19.562 1 91.88 282 ASP A CA 1
ATOM 2121 C C . ASP A 1 282 ? 10.523 0.707 -19.031 1 91.88 282 ASP A C 1
ATOM 2123 O O . ASP A 1 282 ? 10.625 1.671 -19.797 1 91.88 282 ASP A O 1
ATOM 2127 N N . PRO A 1 283 ? 10.797 0.766 -17.766 1 90.94 283 PRO A N 1
ATOM 2128 C CA . PRO A 1 283 ? 11.164 2.072 -17.203 1 90.94 283 PRO A CA 1
ATOM 2129 C C . PRO A 1 283 ? 12.469 2.611 -17.781 1 90.94 283 PRO A C 1
ATOM 2131 O O . PRO A 1 283 ? 12.781 3.795 -17.625 1 90.94 283 PRO A O 1
ATOM 2134 N N . PHE A 1 284 ? 13.219 1.768 -18.406 1 89.81 284 PHE A N 1
ATOM 2135 C CA . PHE A 1 284 ? 14.508 2.164 -18.969 1 89.81 284 PHE A CA 1
ATOM 2136 C C . PHE A 1 284 ? 14.438 2.262 -20.484 1 89.81 284 PHE A C 1
ATOM 2138 O O . PHE A 1 284 ? 15.469 2.24 -21.156 1 89.81 284 PHE A O 1
ATOM 2145 N N . ALA A 1 285 ? 13.289 2.332 -21.016 1 87.62 285 ALA A N 1
ATOM 2146 C CA . ALA A 1 285 ? 13.125 2.338 -22.453 1 87.62 285 ALA A CA 1
ATOM 2147 C C . ALA A 1 285 ? 13.938 3.455 -23.109 1 87.62 285 ALA A C 1
ATOM 2149 O O . ALA A 1 285 ? 14.508 3.277 -24.188 1 87.62 285 ALA A O 1
ATOM 2150 N N . ASP A 1 286 ? 14.078 4.586 -22.391 1 85.75 286 ASP A N 1
ATOM 2151 C CA . ASP A 1 286 ? 14.789 5.738 -22.938 1 85.75 286 ASP A CA 1
ATOM 2152 C C . ASP A 1 286 ? 16.25 5.746 -22.484 1 85.75 286 ASP A C 1
ATOM 2154 O O . ASP A 1 286 ? 17.016 6.641 -22.859 1 85.75 286 ASP A O 1
ATOM 2158 N N . LYS A 1 287 ? 16.641 4.797 -21.672 1 89.12 287 LYS A N 1
ATOM 2159 C CA . LYS A 1 287 ? 18 4.699 -21.141 1 89.12 287 LYS A CA 1
ATOM 2160 C C . LYS A 1 287 ? 18.484 3.25 -21.141 1 89.12 287 LYS A C 1
ATOM 2162 O O . LYS A 1 287 ? 18.859 2.723 -20.094 1 89.12 287 LYS A O 1
ATOM 2167 N N . PRO A 1 288 ? 18.594 2.627 -22.344 1 88.62 288 PRO A N 1
ATOM 2168 C CA . PRO A 1 288 ? 18.922 1.202 -22.406 1 88.62 288 PRO A CA 1
ATOM 2169 C C . PRO A 1 288 ? 20.281 0.883 -21.781 1 88.62 288 PRO A C 1
ATOM 2171 O O . PRO A 1 288 ? 20.484 -0.213 -21.25 1 88.62 288 PRO A O 1
ATOM 2174 N N . GLU A 1 289 ? 21.141 1.84 -21.812 1 89.81 289 GLU A N 1
ATOM 2175 C CA . GLU A 1 289 ? 22.469 1.634 -21.219 1 89.81 289 GLU A CA 1
ATOM 2176 C C . GLU A 1 289 ? 22.375 1.468 -19.703 1 89.81 289 GLU A C 1
ATOM 2178 O O . GLU A 1 289 ? 23.156 0.717 -19.109 1 89.81 289 GLU A O 1
ATOM 2183 N N . VAL A 1 290 ? 21.453 2.158 -19.094 1 86.06 290 VAL A N 1
ATOM 2184 C CA . VAL A 1 290 ? 21.25 2.039 -17.641 1 86.06 290 VAL A CA 1
ATOM 2185 C C . VAL A 1 290 ? 20.719 0.645 -17.312 1 86.06 290 VAL A C 1
ATOM 2187 O O . VAL A 1 290 ? 21.172 0.015 -16.359 1 86.06 290 VAL A O 1
ATOM 2190 N N . ARG A 1 291 ? 19.844 0.199 -18.156 1 89.44 291 ARG A N 1
ATOM 2191 C CA . ARG A 1 291 ? 19.312 -1.146 -17.969 1 89.44 291 ARG A CA 1
ATOM 2192 C C . ARG A 1 291 ? 20.406 -2.193 -18.078 1 89.44 291 ARG A C 1
ATOM 2194 O O . ARG A 1 291 ? 20.5 -3.1 -17.25 1 89.44 291 ARG A O 1
ATOM 2201 N N . ALA A 1 292 ? 21.141 -1.998 -19.094 1 90.5 292 ALA A N 1
ATOM 2202 C CA . ALA A 1 292 ? 22.219 -2.951 -19.328 1 90.5 292 ALA A CA 1
ATOM 2203 C C . ALA A 1 292 ? 23.203 -2.98 -18.156 1 90.5 292 ALA A C 1
ATOM 2205 O O . ALA A 1 292 ? 23.672 -4.047 -17.766 1 90.5 292 ALA A O 1
ATOM 2206 N N . GLY A 1 293 ? 23.5 -1.761 -17.672 1 87.19 293 GLY A N 1
ATOM 2207 C CA . GLY A 1 293 ? 24.375 -1.672 -16.5 1 87.19 293 GLY A CA 1
ATOM 2208 C C . GLY A 1 293 ? 23.781 -2.344 -15.273 1 87.19 293 GLY A C 1
ATOM 2209 O O . GLY A 1 293 ? 24.5 -3.029 -14.531 1 87.19 293 GLY A O 1
ATOM 2210 N N . LEU A 1 294 ? 22.531 -2.229 -15.141 1 88.44 294 LEU A N 1
ATOM 2211 C CA . LEU A 1 294 ? 21.828 -2.826 -14.008 1 88.44 294 LEU A CA 1
ATOM 2212 C C . LEU A 1 294 ? 21.797 -4.348 -14.125 1 88.44 294 LEU A C 1
ATOM 2214 O O . LEU A 1 294 ? 22.062 -5.055 -13.148 1 88.44 294 LEU A O 1
ATOM 2218 N N . VAL A 1 295 ? 21.5 -4.797 -15.297 1 90.44 295 VAL A N 1
ATOM 2219 C CA . VAL A 1 295 ? 21.438 -6.234 -15.555 1 90.44 295 VAL A CA 1
ATOM 2220 C C . VAL A 1 295 ? 22.812 -6.852 -15.312 1 90.44 295 VAL A C 1
ATOM 2222 O O . VAL A 1 295 ? 22.938 -7.891 -14.664 1 90.44 295 VAL A O 1
ATOM 2225 N N . ALA A 1 296 ? 23.812 -6.117 -15.766 1 89.75 296 ALA A N 1
ATOM 2226 C CA . ALA A 1 296 ? 25.188 -6.598 -15.586 1 89.75 296 ALA A CA 1
ATOM 2227 C C . ALA A 1 296 ? 25.562 -6.641 -14.102 1 89.75 296 ALA A C 1
ATOM 2229 O O . ALA A 1 296 ? 26.234 -7.574 -13.656 1 89.75 296 ALA A O 1
ATOM 2230 N N . ALA A 1 297 ? 25.125 -5.695 -13.406 1 86.75 297 ALA A N 1
ATOM 2231 C CA . ALA A 1 297 ? 25.438 -5.609 -11.977 1 86.75 297 ALA A CA 1
ATOM 2232 C C . ALA A 1 297 ? 24.703 -6.688 -11.188 1 86.75 297 ALA A C 1
ATOM 2234 O O . ALA A 1 297 ? 25.219 -7.203 -10.195 1 86.75 297 ALA A O 1
ATOM 2235 N N . LEU A 1 298 ? 23.547 -7.098 -11.648 1 86.5 298 LEU A N 1
ATOM 2236 C CA . LEU A 1 298 ? 22.688 -8.016 -10.891 1 86.5 298 LEU A CA 1
ATOM 2237 C C . LEU A 1 298 ? 22.984 -9.461 -11.266 1 86.5 298 LEU A C 1
ATOM 2239 O O . LEU A 1 298 ? 22.828 -10.359 -10.438 1 86.5 298 LEU A O 1
ATOM 2243 N N . ARG A 1 299 ? 23.344 -9.75 -12.523 1 78.88 299 ARG A N 1
ATOM 2244 C CA . ARG A 1 299 ? 23.562 -11.117 -12.984 1 78.88 299 ARG A CA 1
ATOM 2245 C C . ARG A 1 299 ? 25.031 -11.516 -12.797 1 78.88 299 ARG A C 1
ATOM 2247 O O . ARG A 1 299 ? 25.359 -12.703 -12.867 1 78.88 299 ARG A O 1
ATOM 2254 N N . GLY A 1 300 ? 25.969 -10.477 -12.617 1 66.56 300 GLY A N 1
ATOM 2255 C CA . GLY A 1 300 ? 27.391 -10.75 -12.523 1 66.56 300 GLY A CA 1
ATOM 2256 C C . GLY A 1 300 ? 27.859 -11 -11.102 1 66.56 300 GLY A C 1
ATOM 2257 O O . GLY A 1 300 ? 27.156 -10.656 -10.141 1 66.56 300 GLY A O 1
ATOM 2258 N N . MET B 1 1 ? 3.348 -19.266 -19.422 1 90.88 1 MET B N 1
ATOM 2259 C CA . MET B 1 1 ? 3.311 -20.719 -19.297 1 90.88 1 MET B CA 1
ATOM 2260 C C . MET B 1 1 ? 2.254 -21.312 -20.234 1 90.88 1 MET B C 1
ATOM 2262 O O . MET B 1 1 ? 1.098 -20.891 -20.219 1 90.88 1 MET B O 1
ATOM 2266 N N . LYS B 1 2 ? 2.594 -22.219 -20.969 1 90.5 2 LYS B N 1
ATOM 2267 C CA . LYS B 1 2 ? 1.693 -22.766 -21.984 1 90.5 2 LYS B CA 1
ATOM 2268 C C . LYS B 1 2 ? 1.306 -24.203 -21.672 1 90.5 2 LYS B C 1
ATOM 2270 O O . LYS B 1 2 ? 0.214 -24.656 -22.016 1 90.5 2 LYS B O 1
ATOM 2275 N N . ASP B 1 3 ? 2.17 -24.859 -21.094 1 94.75 3 ASP B N 1
ATOM 2276 C CA . ASP B 1 3 ? 1.917 -26.234 -20.703 1 94.75 3 ASP B CA 1
ATOM 2277 C C . ASP B 1 3 ? 1.738 -26.359 -19.188 1 94.75 3 ASP B C 1
ATOM 2279 O O . ASP B 1 3 ? 2.656 -26.062 -18.422 1 94.75 3 ASP B O 1
ATOM 2283 N N . PHE B 1 4 ? 0.606 -26.859 -18.797 1 97.88 4 PHE B N 1
ATOM 2284 C CA . PHE B 1 4 ? 0.255 -26.938 -17.391 1 97.88 4 PHE B CA 1
ATOM 2285 C C . PHE B 1 4 ? 0.351 -28.375 -16.875 1 97.88 4 PHE B C 1
ATOM 2287 O O . PHE B 1 4 ? 0.373 -28.609 -15.672 1 97.88 4 PHE B O 1
ATOM 2294 N N . SER B 1 5 ? 0.338 -29.344 -17.797 1 97.88 5 SER B N 1
ATOM 2295 C CA . SER B 1 5 ? 0.251 -30.75 -17.438 1 97.88 5 SER B CA 1
ATOM 2296 C C . SER B 1 5 ? 1.43 -31.172 -16.562 1 97.88 5 SER B C 1
ATOM 2298 O O . SER B 1 5 ? 2.584 -30.891 -16.891 1 97.88 5 SER B O 1
ATOM 2300 N N . ASN B 1 6 ? 1.124 -31.781 -15.43 1 97.75 6 ASN B N 1
ATOM 2301 C CA . ASN B 1 6 ? 2.078 -32.344 -14.469 1 97.75 6 ASN B CA 1
ATOM 2302 C C . ASN B 1 6 ? 2.869 -31.219 -13.773 1 97.75 6 ASN B C 1
ATOM 2304 O O . ASN B 1 6 ? 3.912 -31.484 -13.172 1 97.75 6 ASN B O 1
ATOM 2308 N N . LYS B 1 7 ? 2.436 -29.984 -13.969 1 98.5 7 LYS B N 1
ATOM 2309 C CA . LYS B 1 7 ? 3.031 -28.859 -13.258 1 98.5 7 LYS B CA 1
ATOM 2310 C C . LYS B 1 7 ? 2.346 -28.641 -11.914 1 98.5 7 LYS B C 1
ATOM 2312 O O . LYS B 1 7 ? 1.316 -29.25 -11.625 1 98.5 7 LYS B O 1
ATOM 2317 N N . VAL B 1 8 ? 2.916 -27.844 -11.047 1 98.88 8 VAL B N 1
ATOM 2318 C CA . VAL B 1 8 ? 2.449 -27.719 -9.664 1 98.88 8 VAL B CA 1
ATOM 2319 C C . VAL B 1 8 ? 1.899 -26.312 -9.438 1 98.88 8 VAL B C 1
ATOM 2321 O O . VAL B 1 8 ? 2.586 -25.312 -9.695 1 98.88 8 VAL B O 1
ATOM 2324 N N . ALA B 1 9 ? 0.67 -26.203 -8.953 1 98.94 9 ALA B N 1
ATOM 2325 C CA . ALA B 1 9 ? 0.032 -24.938 -8.586 1 98.94 9 ALA B CA 1
ATOM 2326 C C . ALA B 1 9 ? -0.13 -24.828 -7.074 1 98.94 9 ALA B C 1
ATOM 2328 O O . ALA B 1 9 ? -0.675 -25.734 -6.434 1 98.94 9 ALA B O 1
ATOM 2329 N N . VAL B 1 10 ? 0.39 -23.766 -6.496 1 99 10 VAL B N 1
ATOM 2330 C CA . VAL B 1 10 ? 0.171 -23.406 -5.098 1 99 10 VAL B CA 1
ATOM 2331 C C . VAL B 1 10 ? -0.855 -22.281 -5.016 1 99 10 VAL B C 1
ATOM 2333 O O . VAL B 1 10 ? -0.691 -21.234 -5.645 1 99 10 VAL B O 1
ATOM 2336 N N . ILE B 1 11 ? -1.924 -22.5 -4.266 1 99 11 ILE B N 1
ATOM 2337 C CA . ILE B 1 11 ? -3.031 -21.547 -4.234 1 99 11 ILE B CA 1
ATOM 2338 C C . ILE B 1 11 ? -3.391 -21.219 -2.785 1 99 11 ILE B C 1
ATOM 2340 O O . ILE B 1 11 ? -3.832 -22.094 -2.035 1 99 11 ILE B O 1
ATOM 2344 N N . THR B 1 12 ? -3.197 -19.984 -2.354 1 98.94 12 THR B N 1
ATOM 2345 C CA . THR B 1 12 ? -3.688 -19.562 -1.05 1 98.94 12 THR B CA 1
ATOM 2346 C C . THR B 1 12 ? -5.141 -19.094 -1.143 1 98.94 12 THR B C 1
ATOM 2348 O O . THR B 1 12 ? -5.57 -18.578 -2.178 1 98.94 12 THR B O 1
ATOM 2351 N N . GLY B 1 13 ? -5.828 -19.234 -0.017 1 98.44 13 GLY B N 1
ATOM 2352 C CA . GLY B 1 13 ? -7.27 -19.078 -0.147 1 98.44 13 GLY B CA 1
ATOM 2353 C C . GLY B 1 13 ? -7.891 -20.078 -1.109 1 98.44 13 GLY B C 1
ATOM 2354 O O . GLY B 1 13 ? -8.766 -19.719 -1.896 1 98.44 13 GLY B O 1
ATOM 2355 N N . GLY B 1 14 ? -7.43 -21.25 -1.077 1 98.56 14 GLY B N 1
ATOM 2356 C CA . GLY B 1 14 ? -7.734 -22.219 -2.127 1 98.56 14 GLY B CA 1
ATOM 2357 C C . GLY B 1 14 ? -9.016 -22.984 -1.876 1 98.56 14 GLY B C 1
ATOM 2358 O O . GLY B 1 14 ? -9.438 -23.781 -2.709 1 98.56 14 GLY B O 1
ATOM 2359 N N . ALA B 1 15 ? -9.711 -22.688 -0.732 1 97.81 15 ALA B N 1
ATOM 2360 C CA . ALA B 1 15 ? -10.852 -23.516 -0.363 1 97.81 15 ALA B CA 1
ATOM 2361 C C . ALA B 1 15 ? -12.164 -22.797 -0.636 1 97.81 15 ALA B C 1
ATOM 2363 O O . ALA B 1 15 ? -13.242 -23.297 -0.295 1 97.81 15 ALA B O 1
ATOM 2364 N N . SER B 1 16 ? -12.109 -21.594 -1.231 1 95.56 16 SER B N 1
ATOM 2365 C CA . SER B 1 16 ? -13.32 -20.859 -1.543 1 95.56 16 SER B CA 1
ATOM 2366 C C . SER B 1 16 ? -13.078 -19.828 -2.648 1 95.56 16 SER B C 1
ATOM 2368 O O . SER B 1 16 ? -11.938 -19.641 -3.076 1 95.56 16 SER B O 1
ATOM 2370 N N . GLY B 1 17 ? -14.133 -19.359 -3.152 1 96.06 17 GLY B N 1
ATOM 2371 C CA . GLY B 1 17 ? -14.078 -18.219 -4.059 1 96.06 17 GLY B CA 1
ATOM 2372 C C . GLY B 1 17 ? -13.188 -18.469 -5.262 1 96.06 17 GLY B C 1
ATOM 2373 O O . GLY B 1 17 ? -13.289 -19.5 -5.922 1 96.06 17 GLY B O 1
ATOM 2374 N N . PHE B 1 18 ? -12.375 -17.484 -5.613 1 98.06 18 PHE B N 1
ATOM 2375 C CA . PHE B 1 18 ? -11.484 -17.562 -6.762 1 98.06 18 PHE B CA 1
ATOM 2376 C C . PHE B 1 18 ? -10.5 -18.719 -6.609 1 98.06 18 PHE B C 1
ATOM 2378 O O . PHE B 1 18 ? -10.234 -19.438 -7.57 1 98.06 18 PHE B O 1
ATOM 2385 N N . GLY B 1 19 ? -9.992 -18.891 -5.391 1 98.69 19 GLY B N 1
ATOM 2386 C CA . GLY B 1 19 ? -8.984 -19.906 -5.148 1 98.69 19 GLY B CA 1
ATOM 2387 C C . GLY B 1 19 ? -9.461 -21.312 -5.48 1 98.69 19 GLY B C 1
ATOM 2388 O O . GLY B 1 19 ? -8.734 -22.078 -6.109 1 98.69 19 GLY B O 1
ATOM 2389 N N . LYS B 1 20 ? -10.648 -21.562 -5.047 1 98.62 20 LYS B N 1
ATOM 2390 C CA . LYS B 1 20 ? -11.219 -22.875 -5.348 1 98.62 20 LYS B CA 1
ATOM 2391 C C . LYS B 1 20 ? -11.43 -23.062 -6.848 1 98.62 20 LYS B C 1
ATOM 2393 O O . LYS B 1 20 ? -11.188 -24.141 -7.387 1 98.62 20 LYS B O 1
ATOM 2398 N N . GLU B 1 21 ? -11.867 -22.031 -7.527 1 98.75 21 GLU B N 1
ATOM 2399 C CA . GLU B 1 21 ? -12.078 -22.094 -8.969 1 98.75 21 GLU B CA 1
ATOM 2400 C C . GLU B 1 21 ? -10.75 -22.203 -9.719 1 98.75 21 GLU B C 1
ATOM 2402 O O . GLU B 1 21 ? -10.664 -22.859 -10.75 1 98.75 21 GLU B O 1
ATOM 2407 N N . PHE B 1 22 ? -9.664 -21.5 -9.227 1 98.88 22 PHE B N 1
ATOM 2408 C CA . PHE B 1 22 ? -8.336 -21.703 -9.781 1 98.88 22 PHE B CA 1
ATOM 2409 C C . PHE B 1 22 ? -7.934 -23.172 -9.695 1 98.88 22 PHE B C 1
ATOM 2411 O O . PHE B 1 22 ? -7.391 -23.734 -10.648 1 98.88 22 PHE B O 1
ATOM 2418 N N . ALA B 1 23 ? -8.211 -23.766 -8.539 1 98.94 23 ALA B N 1
ATOM 2419 C CA . ALA B 1 23 ? -7.863 -25.172 -8.312 1 98.94 23 ALA B CA 1
ATOM 2420 C C . ALA B 1 23 ? -8.594 -26.078 -9.297 1 98.94 23 ALA B C 1
ATOM 2422 O O . ALA B 1 23 ? -8.008 -27.016 -9.836 1 98.94 23 ALA B O 1
ATOM 2423 N N . HIS B 1 24 ? -9.852 -25.781 -9.523 1 98.88 24 HIS B N 1
ATOM 2424 C CA . HIS B 1 24 ? -10.641 -26.594 -10.453 1 98.88 24 HIS B CA 1
ATOM 2425 C C . HIS B 1 24 ? -10.047 -26.547 -11.852 1 98.88 24 HIS B C 1
ATOM 2427 O O . HIS B 1 24 ? -9.875 -27.594 -12.492 1 98.88 24 HIS B O 1
ATOM 2433 N N . ILE B 1 25 ? -9.742 -25.375 -12.32 1 98.81 25 ILE B N 1
ATOM 2434 C CA . ILE B 1 25 ? -9.195 -25.234 -13.664 1 98.81 25 ILE B CA 1
ATOM 2435 C C . ILE B 1 25 ? -7.816 -25.891 -13.734 1 98.81 25 ILE B C 1
ATOM 2437 O O . ILE B 1 25 ? -7.508 -26.594 -14.695 1 98.81 25 ILE B O 1
ATOM 2441 N N . ALA B 1 26 ? -6.984 -25.688 -12.711 1 98.88 26 ALA B N 1
ATOM 2442 C CA . ALA B 1 26 ? -5.656 -26.297 -12.672 1 98.88 26 ALA B CA 1
ATOM 2443 C C . ALA B 1 26 ? -5.75 -27.812 -12.734 1 98.88 26 ALA B C 1
ATOM 2445 O O . ALA B 1 26 ? -5.008 -28.453 -13.477 1 98.88 26 ALA B O 1
ATOM 2446 N N . ALA B 1 27 ? -6.68 -28.359 -11.977 1 98.81 27 ALA B N 1
ATOM 2447 C CA . ALA B 1 27 ? -6.891 -29.812 -11.977 1 98.81 27 ALA B CA 1
ATOM 2448 C C . ALA B 1 27 ? -7.301 -30.312 -13.359 1 98.81 27 ALA B C 1
ATOM 2450 O O . ALA B 1 27 ? -6.793 -31.328 -13.844 1 98.81 27 ALA B O 1
ATOM 2451 N N . ASP B 1 28 ? -8.195 -29.562 -13.945 1 98.56 28 ASP B N 1
ATOM 2452 C CA . ASP B 1 28 ? -8.688 -29.922 -15.273 1 98.56 28 ASP B CA 1
ATOM 2453 C C . ASP B 1 28 ? -7.57 -29.875 -16.312 1 98.56 28 ASP B C 1
ATOM 2455 O O . ASP B 1 28 ? -7.609 -30.594 -17.312 1 98.56 28 ASP B O 1
ATOM 2459 N N . LEU B 1 29 ? -6.555 -29.094 -16.078 1 98.38 29 LEU B N 1
ATOM 2460 C CA . LEU B 1 29 ? -5.43 -28.938 -17 1 98.38 29 LEU B CA 1
ATOM 2461 C C . LEU B 1 29 ? -4.316 -29.922 -16.672 1 98.38 29 LEU B C 1
ATOM 2463 O O . LEU B 1 29 ? -3.242 -29.875 -17.266 1 98.38 29 LEU B O 1
ATOM 2467 N N . GLY B 1 30 ? -4.527 -30.766 -15.641 1 98.56 30 GLY B N 1
ATOM 2468 C CA . GLY B 1 30 ? -3.604 -31.844 -15.32 1 98.56 30 GLY B CA 1
ATOM 2469 C C . GLY B 1 30 ? -2.531 -31.438 -14.328 1 98.56 30 GLY B C 1
ATOM 2470 O O . GLY B 1 30 ? -1.479 -32.062 -14.25 1 98.56 30 GLY B O 1
ATOM 2471 N N . MET B 1 31 ? -2.746 -30.359 -13.617 1 98.75 31 MET B N 1
ATOM 2472 C CA . MET B 1 31 ? -1.75 -29.906 -12.648 1 98.75 31 MET B CA 1
ATOM 2473 C C . MET B 1 31 ? -1.895 -30.656 -11.328 1 98.75 31 MET B C 1
ATOM 2475 O O . MET B 1 31 ? -2.93 -31.281 -11.07 1 98.75 31 MET B O 1
ATOM 2479 N N . LYS B 1 32 ? -0.831 -30.625 -10.547 1 98.94 32 LYS B N 1
ATOM 2480 C CA . LYS B 1 32 ? -0.846 -31 -9.141 1 98.94 32 LYS B CA 1
ATOM 2481 C C . LYS B 1 32 ? -1.138 -29.797 -8.25 1 98.94 32 LYS B C 1
ATOM 2483 O O . LYS B 1 32 ? -0.732 -28.672 -8.57 1 98.94 32 LYS B O 1
ATOM 2488 N N . LEU B 1 33 ? -1.832 -30.062 -7.1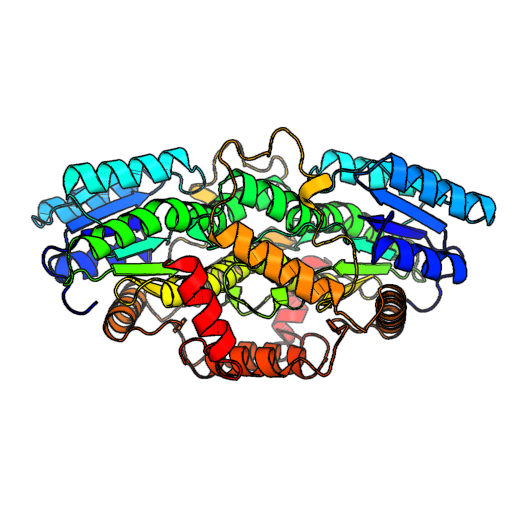52 1 98.94 33 LEU B N 1
ATOM 2489 C CA . LEU B 1 33 ? -2.359 -28.938 -6.395 1 98.94 33 LEU B CA 1
ATOM 2490 C C . LEU B 1 33 ? -1.773 -28.906 -4.988 1 98.94 33 LEU B C 1
ATOM 2492 O O . LEU B 1 33 ? -1.655 -29.938 -4.336 1 98.94 33 LEU B O 1
ATOM 2496 N N . VAL B 1 34 ? -1.376 -27.734 -4.555 1 99 34 VAL B N 1
ATOM 2497 C CA . VAL B 1 34 ? -1.073 -27.391 -3.168 1 99 34 VAL B CA 1
ATOM 2498 C C . VAL B 1 34 ? -2.002 -26.281 -2.697 1 99 34 VAL B C 1
ATOM 2500 O O . VAL B 1 34 ? -1.861 -25.125 -3.115 1 99 34 VAL B O 1
ATOM 2503 N N . LEU B 1 35 ? -2.938 -26.625 -1.803 1 98.94 35 LEU B N 1
ATOM 2504 C CA . LEU B 1 35 ? -3.984 -25.703 -1.395 1 98.94 35 LEU B CA 1
ATOM 2505 C C . LEU B 1 35 ? -3.768 -25.234 0.042 1 98.94 35 LEU B C 1
ATOM 2507 O O . LEU B 1 35 ? -3.48 -26.047 0.925 1 98.94 35 LEU B O 1
ATOM 2511 N N . ALA B 1 36 ? -3.854 -23.953 0.271 1 98.94 36 ALA B N 1
ATOM 2512 C CA . ALA B 1 36 ? -3.762 -23.344 1.599 1 98.94 36 ALA B CA 1
ATOM 2513 C C . ALA B 1 36 ? -5.012 -22.531 1.917 1 98.94 36 ALA B C 1
ATOM 2515 O O . ALA B 1 36 ? -5.535 -21.828 1.053 1 98.94 36 ALA B O 1
ATOM 2516 N N . ASP B 1 37 ? -5.492 -22.609 3.09 1 98.62 37 ASP B N 1
ATOM 2517 C CA . ASP B 1 37 ? -6.605 -21.828 3.605 1 98.62 37 ASP B CA 1
ATOM 2518 C C . ASP B 1 37 ? -6.582 -21.781 5.133 1 98.62 37 ASP B C 1
ATOM 2520 O O . ASP B 1 37 ? -6.055 -22.688 5.777 1 98.62 37 ASP B O 1
ATOM 2524 N N . VAL B 1 38 ? -7.137 -20.734 5.66 1 97.88 38 VAL B N 1
ATOM 2525 C CA . VAL B 1 38 ? -7.176 -20.625 7.117 1 97.88 38 VAL B CA 1
ATOM 2526 C C . VAL B 1 38 ? -8.359 -21.422 7.664 1 97.88 38 VAL B C 1
ATOM 2528 O O . VAL B 1 38 ? -8.352 -21.828 8.828 1 97.88 38 VAL B O 1
ATOM 2531 N N . GLN B 1 39 ? -9.328 -21.609 6.844 1 97 39 GLN B N 1
ATOM 2532 C CA . GLN B 1 39 ? -10.5 -22.391 7.25 1 97 39 GLN B CA 1
ATOM 2533 C C . GLN B 1 39 ? -10.281 -23.875 7.008 1 97 39 GLN B C 1
ATOM 2535 O O . GLN B 1 39 ? -10.516 -24.375 5.902 1 97 39 GLN B O 1
ATOM 2540 N N . GLU B 1 40 ? -10.07 -24.562 8.031 1 97.31 40 GLU B N 1
ATOM 2541 C CA . GLU B 1 40 ? -9.617 -25.953 7.941 1 97.31 40 GLU B CA 1
ATOM 2542 C C . GLU B 1 40 ? -10.703 -26.844 7.363 1 97.31 40 GLU B C 1
ATOM 2544 O O . GLU B 1 40 ? -10.43 -27.719 6.539 1 97.31 40 GLU B O 1
ATOM 2549 N N . ASP B 1 41 ? -11.922 -26.719 7.844 1 98 41 ASP B N 1
ATOM 2550 C CA . ASP B 1 41 ? -13.016 -27.578 7.383 1 98 41 ASP B CA 1
ATOM 2551 C C . ASP B 1 41 ? -13.242 -27.422 5.883 1 98 41 ASP B C 1
ATOM 2553 O O . ASP B 1 41 ? -13.383 -28.406 5.164 1 98 41 ASP B O 1
ATOM 2557 N N . ALA B 1 42 ? -13.234 -26.188 5.41 1 97.81 42 ALA B N 1
ATOM 2558 C CA . ALA B 1 42 ? -13.391 -25.922 3.984 1 97.81 42 ALA B CA 1
ATOM 2559 C C . ALA B 1 42 ? -12.211 -26.484 3.189 1 97.81 42 ALA B C 1
ATOM 2561 O O . ALA B 1 42 ? -12.398 -27.031 2.096 1 97.81 42 ALA B O 1
ATOM 2562 N N . LEU B 1 43 ? -11.023 -26.391 3.73 1 98.69 43 LEU B N 1
ATOM 2563 C CA . LEU B 1 43 ? -9.82 -26.922 3.088 1 98.69 43 LEU B CA 1
ATOM 2564 C C . LEU B 1 43 ? -9.883 -28.438 2.959 1 98.69 43 LEU B C 1
ATOM 2566 O O . LEU B 1 43 ? -9.625 -28.984 1.884 1 98.69 43 LEU B O 1
ATOM 2570 N N . ASP B 1 44 ? -10.234 -29.078 4.043 1 98.75 44 ASP B N 1
ATOM 2571 C CA . ASP B 1 44 ? -10.328 -30.531 4.047 1 98.75 44 ASP B CA 1
ATOM 2572 C C . ASP B 1 44 ? -11.352 -31.016 3.02 1 98.75 44 ASP B C 1
ATOM 2574 O O . ASP B 1 44 ? -11.102 -31.984 2.295 1 98.75 44 ASP B O 1
ATOM 2578 N N . ALA B 1 45 ? -12.461 -30.328 3.004 1 98.75 45 ALA B N 1
ATOM 2579 C CA . ALA B 1 45 ? -13.508 -30.703 2.055 1 98.75 45 ALA B CA 1
ATOM 2580 C C . ALA B 1 45 ? -13.023 -30.531 0.616 1 98.75 45 ALA B C 1
ATOM 2582 O O . ALA B 1 45 ? -13.312 -31.375 -0.243 1 98.75 45 ALA B O 1
ATOM 2583 N N . THR B 1 46 ? -12.336 -29.453 0.345 1 98.75 46 THR B N 1
ATOM 2584 C CA . THR B 1 46 ? -11.82 -29.188 -0.994 1 98.75 46 THR B CA 1
ATOM 2585 C C . THR B 1 46 ? -10.766 -30.219 -1.391 1 98.75 46 THR B C 1
ATOM 2587 O O . THR B 1 46 ? -10.773 -30.719 -2.516 1 98.75 46 THR B O 1
ATOM 2590 N N . VAL B 1 47 ? -9.875 -30.547 -0.525 1 98.88 47 VAL B N 1
ATOM 2591 C CA . VAL B 1 47 ? -8.844 -31.547 -0.782 1 98.88 47 VAL B CA 1
ATOM 2592 C C . VAL B 1 47 ? -9.5 -32.906 -1.074 1 98.88 47 VAL B C 1
ATOM 2594 O O . VAL B 1 47 ? -9.109 -33.594 -2.01 1 98.88 47 VAL B O 1
ATOM 2597 N N . ALA B 1 48 ? -10.492 -33.25 -0.276 1 98.81 48 ALA B N 1
ATOM 2598 C CA . ALA B 1 48 ? -11.211 -34.5 -0.467 1 98.81 48 ALA B CA 1
ATOM 2599 C C . ALA B 1 48 ? -11.859 -34.562 -1.845 1 98.81 48 ALA B C 1
ATOM 2601 O O . ALA B 1 48 ? -11.891 -35.625 -2.482 1 98.81 48 ALA B O 1
ATOM 2602 N N . GLU B 1 49 ? -12.398 -33.438 -2.207 1 98.62 49 GLU B N 1
ATOM 2603 C CA . GLU B 1 49 ? -13.023 -33.344 -3.521 1 98.62 49 GLU B CA 1
ATOM 2604 C C . GLU B 1 49 ? -12.039 -33.688 -4.633 1 98.62 49 GLU B C 1
ATOM 2606 O O . GLU B 1 49 ? -12.352 -34.469 -5.535 1 98.62 49 GLU B O 1
ATOM 2611 N N . PHE B 1 50 ? -10.844 -33.156 -4.602 1 98.75 50 PHE B N 1
ATOM 2612 C CA . PHE B 1 50 ? -9.867 -33.375 -5.66 1 98.75 50 PHE B CA 1
ATOM 2613 C C . PHE B 1 50 ? -9.266 -34.781 -5.574 1 98.75 50 PHE B C 1
ATOM 2615 O O . PHE B 1 50 ? -8.945 -35.375 -6.598 1 98.75 50 PHE B O 1
ATOM 2622 N N . LYS B 1 51 ? -9.094 -35.281 -4.379 1 98.69 51 LYS B N 1
ATOM 2623 C CA . LYS B 1 51 ? -8.641 -36.656 -4.234 1 98.69 51 LYS B CA 1
ATOM 2624 C C . LYS B 1 51 ? -9.625 -37.656 -4.883 1 98.69 51 LYS B C 1
ATOM 2626 O O . LYS B 1 51 ? -9.211 -38.625 -5.523 1 98.69 51 LYS B O 1
ATOM 2631 N N . ALA B 1 52 ? -10.867 -37.344 -4.688 1 98.5 52 ALA B N 1
ATOM 2632 C CA . ALA B 1 52 ? -11.906 -38.219 -5.27 1 98.5 52 ALA B CA 1
ATOM 2633 C C . ALA B 1 52 ? -11.812 -38.219 -6.793 1 98.5 52 ALA B C 1
ATOM 2635 O O . ALA B 1 52 ? -12.203 -39.188 -7.441 1 98.5 52 ALA B O 1
ATOM 2636 N N . ARG B 1 53 ? -11.242 -37.188 -7.34 1 98.19 53 ARG B N 1
ATOM 2637 C CA . ARG B 1 53 ? -11.062 -37.062 -8.781 1 98.19 53 ARG B CA 1
ATOM 2638 C C . ARG B 1 53 ? -9.695 -37.594 -9.211 1 98.19 53 ARG B C 1
ATOM 2640 O O . ARG B 1 53 ? -9.305 -37.438 -10.375 1 98.19 53 ARG B O 1
ATOM 2647 N N . ASN B 1 54 ? -8.938 -38.125 -8.281 1 98.44 54 ASN B N 1
ATOM 2648 C CA . ASN B 1 54 ? -7.598 -38.656 -8.5 1 98.44 54 ASN B CA 1
ATOM 2649 C C . ASN B 1 54 ? -6.617 -37.562 -8.914 1 98.44 54 ASN B C 1
ATOM 2651 O O . ASN B 1 54 ? -5.727 -37.812 -9.734 1 98.44 54 ASN B O 1
ATOM 2655 N N . VAL B 1 55 ? -6.859 -36.375 -8.555 1 98.69 55 VAL B N 1
ATOM 2656 C CA . VAL B 1 55 ? -5.922 -35.25 -8.727 1 98.69 55 VAL B CA 1
ATOM 2657 C C . VAL B 1 55 ? -4.887 -35.281 -7.605 1 98.69 55 VAL B C 1
ATOM 2659 O O . VAL B 1 55 ? -5.246 -35.344 -6.426 1 98.69 55 VAL B O 1
ATOM 26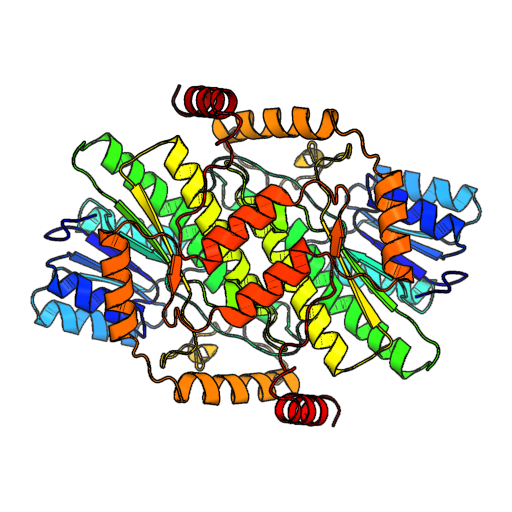62 N N . PRO B 1 56 ? -3.582 -35.344 -7.934 1 98.81 56 PRO B N 1
ATOM 2663 C CA . PRO B 1 56 ? -2.604 -35.188 -6.859 1 98.81 56 PRO B CA 1
ATOM 2664 C C . PRO B 1 56 ? -2.758 -33.844 -6.129 1 98.81 56 PRO B C 1
ATOM 2666 O O . PRO B 1 56 ? -2.686 -32.781 -6.758 1 98.81 56 PRO B O 1
ATOM 2669 N N . VAL B 1 57 ? -3.043 -33.875 -4.863 1 98.88 57 VAL B N 1
ATOM 2670 C CA . VAL B 1 57 ? -3.346 -32.656 -4.117 1 98.88 57 VAL B CA 1
ATOM 2671 C C . VAL B 1 57 ? -2.914 -32.844 -2.662 1 98.88 57 VAL B C 1
ATOM 2673 O O . VAL B 1 57 ? -3.055 -33.906 -2.084 1 98.88 57 VAL B O 1
ATOM 2676 N N . ILE B 1 58 ? -2.355 -31.781 -2.096 1 98.88 58 ILE B N 1
ATOM 2677 C CA . ILE B 1 58 ? -2.186 -31.688 -0.649 1 98.88 58 ILE B CA 1
ATOM 2678 C C . ILE B 1 58 ? -2.797 -30.375 -0.149 1 98.88 58 ILE B C 1
ATOM 2680 O O . ILE B 1 58 ? -2.949 -29.422 -0.915 1 98.88 58 ILE B O 1
ATOM 2684 N N . GLY B 1 59 ? -3.225 -30.406 1.069 1 98.81 59 GLY B N 1
ATOM 2685 C CA . GLY B 1 59 ? -3.715 -29.219 1.766 1 98.81 59 GLY B CA 1
ATOM 2686 C C . GLY B 1 59 ? -2.947 -28.922 3.039 1 98.81 59 GLY B C 1
ATOM 2687 O O . GLY B 1 59 ? -2.557 -29.828 3.768 1 98.81 59 GLY B O 1
ATOM 2688 N N . LEU B 1 60 ? -2.695 -27.672 3.26 1 98.88 60 LEU B N 1
ATOM 2689 C CA . LEU B 1 60 ? -2.074 -27.234 4.508 1 98.88 60 LEU B CA 1
ATOM 2690 C C . LEU B 1 60 ? -2.77 -26 5.055 1 98.88 60 LEU B C 1
ATOM 2692 O O . LEU B 1 60 ? -2.854 -24.969 4.375 1 98.88 60 LEU B O 1
ATOM 2696 N N . ARG B 1 61 ? -3.334 -26.109 6.242 1 98.81 61 ARG B N 1
ATOM 2697 C CA . ARG B 1 61 ? -3.887 -24.906 6.867 1 98.81 61 ARG B CA 1
ATOM 2698 C C . ARG B 1 61 ? -2.814 -23.844 7.051 1 98.81 61 ARG B C 1
ATOM 2700 O O . ARG B 1 61 ? -1.772 -24.094 7.66 1 98.81 61 ARG B O 1
ATOM 2707 N N . THR B 1 62 ? -3.057 -22.672 6.488 1 98.81 62 THR B N 1
ATOM 2708 C CA . THR B 1 62 ? -2.031 -21.641 6.453 1 98.81 62 THR B CA 1
ATOM 2709 C C . THR B 1 62 ? -2.646 -20.266 6.691 1 98.81 62 THR B C 1
ATOM 2711 O O . THR B 1 62 ? -3.598 -19.875 6.008 1 98.81 62 THR B O 1
ATOM 2714 N N . ASP B 1 63 ? -2.184 -19.594 7.715 1 98.75 63 ASP B N 1
ATOM 2715 C CA . ASP B 1 63 ? -2.389 -18.156 7.84 1 98.75 63 ASP B CA 1
ATOM 2716 C C . ASP B 1 63 ? -1.315 -17.375 7.078 1 98.75 63 ASP B C 1
ATOM 2718 O O . ASP B 1 63 ? -0.171 -17.281 7.527 1 98.75 63 ASP B O 1
ATOM 2722 N N . VAL B 1 64 ? -1.732 -16.781 5.988 1 98.88 64 VAL B N 1
ATOM 2723 C CA . VAL B 1 64 ? -0.753 -16.203 5.07 1 98.88 64 VAL B CA 1
ATOM 2724 C C . VAL B 1 64 ? -0.117 -14.969 5.695 1 98.88 64 VAL B C 1
ATOM 2726 O O . VAL B 1 64 ? 0.904 -14.469 5.211 1 98.88 64 VAL B O 1
ATOM 2729 N N . SER B 1 65 ? -0.75 -14.391 6.77 1 98.56 65 SER B N 1
ATOM 2730 C CA . SER B 1 65 ? -0.147 -13.266 7.461 1 98.56 65 SER B CA 1
ATOM 2731 C C . SER B 1 65 ? 1.088 -13.688 8.25 1 98.56 65 SER B C 1
ATOM 2733 O O . SER B 1 65 ? 1.827 -12.844 8.758 1 98.56 65 SER B O 1
ATOM 2735 N N . ARG B 1 66 ? 1.317 -14.984 8.328 1 98.44 66 ARG B N 1
ATOM 2736 C CA . ARG B 1 66 ? 2.438 -15.539 9.086 1 98.44 66 ARG B CA 1
ATOM 2737 C C . ARG B 1 66 ? 3.488 -16.141 8.156 1 98.44 66 ARG B C 1
ATOM 2739 O O . ARG B 1 66 ? 3.254 -17.172 7.527 1 98.44 66 ARG B O 1
ATOM 2746 N N . ALA B 1 67 ? 4.652 -15.586 8.211 1 98.69 67 ALA B N 1
ATOM 2747 C CA . ALA B 1 67 ? 5.723 -15.984 7.301 1 98.69 67 ALA B CA 1
ATOM 2748 C C . ALA B 1 67 ? 6.102 -17.453 7.508 1 98.69 67 ALA B C 1
ATOM 2750 O O . ALA B 1 67 ? 6.367 -18.172 6.547 1 98.69 67 ALA B O 1
ATOM 2751 N N . ASP B 1 68 ? 6.168 -17.828 8.734 1 98.75 68 ASP B N 1
ATOM 2752 C CA . ASP B 1 68 ? 6.586 -19.188 9.047 1 98.75 68 ASP B CA 1
ATOM 2753 C C . ASP B 1 68 ? 5.598 -20.219 8.492 1 98.75 68 ASP B C 1
ATOM 2755 O O . ASP B 1 68 ? 5.992 -21.297 8.07 1 98.75 68 ASP B O 1
ATOM 2759 N N . GLN B 1 69 ? 4.328 -19.891 8.445 1 98.88 69 GLN B N 1
ATOM 2760 C CA . GLN B 1 69 ? 3.33 -20.812 7.906 1 98.88 69 GLN B CA 1
ATOM 2761 C C . GLN B 1 69 ? 3.391 -20.859 6.379 1 98.88 69 GLN B C 1
ATOM 2763 O O . GLN B 1 69 ? 3.172 -21.906 5.777 1 98.88 69 GLN B O 1
ATOM 2768 N N . VAL B 1 70 ? 3.711 -19.734 5.742 1 98.94 70 VAL B N 1
ATOM 2769 C CA . VAL B 1 70 ? 3.893 -19.719 4.293 1 98.94 70 VAL B CA 1
ATOM 2770 C C . VAL B 1 70 ? 5.148 -20.516 3.924 1 98.94 70 VAL B C 1
ATOM 2772 O O . VAL B 1 70 ? 5.168 -21.219 2.914 1 98.94 70 VAL B O 1
ATOM 2775 N N . GLN B 1 71 ? 6.18 -20.359 4.77 1 98.88 71 GLN B N 1
ATOM 2776 C CA . GLN B 1 71 ? 7.375 -21.172 4.555 1 98.88 71 GLN B CA 1
ATOM 2777 C C . GLN B 1 71 ? 7.047 -22.672 4.633 1 98.88 71 GLN B C 1
ATOM 2779 O O . GLN B 1 71 ? 7.516 -23.453 3.812 1 98.88 71 GLN B O 1
ATOM 2784 N N . ALA B 1 72 ? 6.277 -23.047 5.605 1 98.94 72 ALA B N 1
ATOM 2785 C CA . ALA B 1 72 ? 5.863 -24.453 5.75 1 98.94 72 ALA B CA 1
ATOM 2786 C C . ALA B 1 72 ? 5.094 -24.922 4.52 1 98.94 72 ALA B C 1
ATOM 2788 O O . ALA B 1 72 ? 5.23 -26.078 4.102 1 98.94 72 ALA B O 1
ATOM 2789 N N . LEU B 1 73 ? 4.285 -24.062 3.977 1 98.94 73 LEU B N 1
ATOM 2790 C CA . LEU B 1 73 ? 3.543 -24.359 2.76 1 98.94 73 LEU B CA 1
ATOM 2791 C C . LEU B 1 73 ? 4.492 -24.656 1.601 1 98.94 73 LEU B C 1
ATOM 2793 O O . LEU B 1 73 ? 4.293 -25.609 0.855 1 98.94 73 LEU B O 1
ATOM 2797 N N . ALA B 1 74 ? 5.5 -23.812 1.45 1 98.94 74 ALA B N 1
ATOM 2798 C CA . ALA B 1 74 ? 6.5 -24 0.404 1 98.94 74 ALA B CA 1
ATOM 2799 C C . ALA B 1 74 ? 7.258 -25.312 0.596 1 98.94 74 ALA B C 1
ATOM 2801 O O . ALA B 1 74 ? 7.48 -26.062 -0.363 1 98.94 74 ALA B O 1
ATOM 2802 N N . ASP B 1 75 ? 7.648 -25.547 1.848 1 98.88 75 ASP B N 1
ATOM 2803 C CA . ASP B 1 75 ? 8.359 -26.781 2.158 1 98.88 75 ASP B CA 1
ATOM 2804 C C . ASP B 1 75 ? 7.516 -28.016 1.815 1 98.88 75 ASP B C 1
ATOM 2806 O O . ASP B 1 75 ? 8.016 -28.984 1.246 1 98.88 75 ASP B O 1
ATOM 2810 N N . ALA B 1 76 ? 6.27 -27.953 2.135 1 98.88 76 ALA B N 1
ATOM 2811 C CA . ALA B 1 76 ? 5.359 -29.062 1.846 1 98.88 76 ALA B CA 1
ATOM 2812 C C . ALA B 1 76 ? 5.215 -29.266 0.342 1 98.88 76 ALA B C 1
ATOM 2814 O O . ALA B 1 76 ? 5.164 -30.406 -0.128 1 98.88 76 ALA B O 1
ATOM 2815 N N . ALA B 1 77 ? 5.102 -28.188 -0.418 1 98.88 77 ALA B N 1
ATOM 2816 C CA . ALA B 1 77 ? 4.992 -28.266 -1.872 1 98.88 77 ALA B CA 1
ATOM 2817 C C . ALA B 1 77 ? 6.207 -28.969 -2.477 1 98.88 77 ALA B C 1
ATOM 2819 O O . ALA B 1 77 ? 6.066 -29.844 -3.328 1 98.88 77 ALA B O 1
ATOM 2820 N N . ILE B 1 78 ? 7.383 -28.578 -2.008 1 98.75 78 ILE B N 1
ATOM 2821 C CA . ILE B 1 78 ? 8.625 -29.125 -2.531 1 98.75 78 ILE B CA 1
ATOM 2822 C C . ILE B 1 78 ? 8.75 -30.594 -2.133 1 98.75 78 ILE B C 1
ATOM 2824 O O . ILE B 1 78 ? 9.156 -31.438 -2.943 1 98.75 78 ILE B O 1
ATOM 2828 N N . GLU B 1 79 ? 8.43 -30.859 -0.913 1 98.75 79 GLU B N 1
ATOM 2829 C CA . GLU B 1 79 ? 8.492 -32.25 -0.445 1 98.75 79 GLU B CA 1
ATOM 2830 C C . GLU B 1 79 ? 7.559 -33.125 -1.244 1 98.75 79 GLU B C 1
ATOM 2832 O O . GLU B 1 79 ? 7.934 -34.25 -1.629 1 98.75 79 GLU B O 1
ATOM 2837 N N . ALA B 1 80 ? 6.434 -32.688 -1.551 1 98.75 80 ALA B N 1
ATOM 2838 C CA . ALA B 1 80 ? 5.402 -33.5 -2.178 1 98.75 80 ALA B CA 1
ATOM 2839 C C . ALA B 1 80 ? 5.629 -33.625 -3.684 1 98.75 80 ALA B C 1
ATOM 2841 O O . ALA B 1 80 ? 5.406 -34.688 -4.277 1 98.75 80 ALA B O 1
ATOM 2842 N N . PHE B 1 81 ? 6.027 -32.5 -4.297 1 98.62 81 PHE B N 1
ATOM 2843 C CA . PHE B 1 81 ? 5.922 -32.469 -5.75 1 98.62 81 PHE B CA 1
ATOM 2844 C C . PHE B 1 81 ? 7.223 -32 -6.387 1 98.62 81 PHE B C 1
ATOM 2846 O O . PHE B 1 81 ? 7.355 -32 -7.613 1 98.62 81 PHE B O 1
ATOM 2853 N N . GLY B 1 82 ? 8.164 -31.453 -5.625 1 97.88 82 GLY B N 1
ATOM 2854 C CA . GLY B 1 82 ? 9.531 -31.203 -6.059 1 97.88 82 GLY B CA 1
ATOM 2855 C C . GLY B 1 82 ? 9.734 -29.844 -6.699 1 97.88 82 GLY B C 1
ATOM 2856 O O . GLY B 1 82 ? 10.867 -29.391 -6.855 1 97.88 82 GLY B O 1
ATOM 2857 N N . GLN B 1 83 ? 8.664 -29.188 -7.098 1 97.19 83 GLN B N 1
ATOM 2858 C CA . GLN B 1 83 ? 8.781 -27.891 -7.742 1 97.19 83 GLN B CA 1
ATOM 2859 C C . GLN B 1 83 ? 7.492 -27.078 -7.594 1 97.19 83 GLN B C 1
ATOM 2861 O O . GLN B 1 83 ? 6.469 -27.609 -7.156 1 97.19 83 GLN B O 1
ATOM 2866 N N . VAL B 1 84 ? 7.562 -25.797 -7.898 1 98.69 84 VAL B N 1
ATOM 2867 C CA . VAL B 1 84 ? 6.418 -24.891 -7.98 1 98.69 84 VAL B CA 1
ATOM 2868 C C . VAL B 1 84 ? 6.43 -24.172 -9.328 1 98.69 84 VAL B C 1
ATOM 2870 O O . VAL B 1 84 ? 7.441 -23.578 -9.711 1 98.69 84 VAL B O 1
ATOM 2873 N N . ASN B 1 85 ? 5.324 -24.219 -10.031 1 98.81 85 ASN B N 1
ATOM 2874 C CA . ASN B 1 85 ? 5.242 -23.594 -11.344 1 98.81 85 ASN B CA 1
ATOM 2875 C C . ASN B 1 85 ? 4.289 -22.406 -11.344 1 98.81 85 ASN B C 1
ATOM 2877 O O . ASN B 1 85 ? 4.547 -21.406 -12.008 1 98.81 85 ASN B O 1
ATOM 2881 N N . LEU B 1 86 ? 3.184 -22.578 -10.664 1 98.88 86 LEU B N 1
ATOM 2882 C CA . LEU B 1 86 ? 2.17 -21.531 -10.578 1 98.88 86 LEU B CA 1
ATOM 2883 C C . LEU B 1 86 ? 1.855 -21.203 -9.125 1 98.88 86 LEU B C 1
ATOM 2885 O O . LEU B 1 86 ? 1.563 -22.094 -8.328 1 98.88 86 LEU B O 1
ATOM 2889 N N . LEU B 1 87 ? 2.02 -19.969 -8.758 1 98.94 87 LEU B N 1
ATOM 2890 C CA . LEU B 1 87 ? 1.682 -19.469 -7.426 1 98.94 87 LEU B CA 1
ATOM 2891 C C . LEU B 1 87 ? 0.538 -18.469 -7.488 1 98.94 87 LEU B C 1
ATOM 2893 O O . LEU B 1 87 ? 0.624 -17.469 -8.203 1 98.94 87 LEU B O 1
ATOM 2897 N N . PHE B 1 88 ? -0.545 -18.766 -6.809 1 98.94 88 PHE B N 1
ATOM 2898 C CA . PHE B 1 88 ? -1.626 -17.812 -6.609 1 98.94 88 PHE B CA 1
ATOM 2899 C C . PHE B 1 88 ? -1.61 -17.266 -5.188 1 98.94 88 PHE B C 1
ATOM 2901 O O . PHE B 1 88 ? -2.057 -17.938 -4.254 1 98.94 88 PHE B O 1
ATOM 2908 N N . ASN B 1 89 ? -1.044 -16.109 -5.016 1 98.94 89 ASN B N 1
ATOM 2909 C CA . ASN B 1 89 ? -1.315 -15.367 -3.789 1 98.94 89 ASN B CA 1
ATOM 2910 C C . ASN B 1 89 ? -2.695 -14.719 -3.82 1 98.94 89 ASN B C 1
ATOM 2912 O O . ASN B 1 89 ? -2.846 -13.594 -4.301 1 98.94 89 ASN B O 1
ATOM 2916 N N . ASN B 1 90 ? -3.646 -15.438 -3.244 1 98.81 90 ASN B N 1
ATOM 2917 C CA . ASN B 1 90 ? -5.039 -15.094 -3.516 1 98.81 90 ASN B CA 1
ATOM 2918 C C . ASN B 1 90 ? -5.816 -14.852 -2.227 1 98.81 90 ASN B C 1
ATOM 2920 O O . ASN B 1 90 ? -6.859 -14.195 -2.242 1 98.81 90 ASN B O 1
ATOM 2924 N N . ALA B 1 91 ? -5.328 -15.367 -1.081 1 98.56 91 ALA B N 1
ATOM 2925 C CA . ALA B 1 91 ? -6.039 -15.148 0.178 1 98.56 91 ALA B CA 1
ATOM 2926 C C . ALA B 1 91 ? -6.266 -13.664 0.427 1 98.56 91 ALA B C 1
ATOM 2928 O O . ALA B 1 91 ? -5.387 -12.844 0.162 1 98.56 91 ALA B O 1
ATOM 2929 N N . GLY B 1 92 ? -7.465 -13.312 0.859 1 97.75 92 GLY B N 1
ATOM 2930 C CA . GLY B 1 92 ? -7.789 -11.914 1.111 1 97.75 92 GLY B CA 1
ATOM 2931 C C . GLY B 1 92 ? -8.992 -11.742 2.014 1 97.75 92 GLY B C 1
ATOM 2932 O O . GLY B 1 92 ? -9.797 -12.656 2.172 1 97.75 92 GLY B O 1
ATOM 2933 N N . VAL B 1 93 ? -9.062 -10.586 2.619 1 97.75 93 VAL B N 1
ATOM 2934 C CA . VAL B 1 93 ? -10.188 -10.227 3.48 1 97.75 93 VAL B CA 1
ATOM 2935 C C . VAL B 1 93 ? -10.625 -8.797 3.193 1 97.75 93 VAL B C 1
ATOM 2937 O O . VAL B 1 93 ? -9.875 -8.023 2.588 1 97.75 93 VAL B O 1
ATOM 2940 N N . GLY B 1 94 ? -11.875 -8.539 3.559 1 94.62 94 GLY B N 1
ATOM 2941 C CA . GLY B 1 94 ? -12.445 -7.215 3.365 1 94.62 94 GLY B CA 1
ATOM 2942 C C . GLY B 1 94 ? -12.68 -6.473 4.668 1 94.62 94 GLY B C 1
ATOM 2943 O O . GLY B 1 94 ? -12.844 -7.09 5.723 1 94.62 94 GLY B O 1
ATOM 2944 N N . ALA B 1 95 ? -12.617 -5.211 4.617 1 92.88 95 ALA B N 1
ATOM 2945 C CA . ALA B 1 95 ? -12.992 -4.305 5.699 1 92.88 95 ALA B CA 1
ATOM 2946 C C . ALA B 1 95 ? -13.391 -2.938 5.156 1 92.88 95 ALA B C 1
ATOM 2948 O O . ALA B 1 95 ? -12.883 -2.494 4.129 1 92.88 95 ALA B O 1
ATOM 2949 N N . GLY B 1 96 ? -14.391 -2.314 5.902 1 95.19 96 GLY B N 1
ATOM 2950 C CA . GLY B 1 96 ? -14.867 -1.004 5.488 1 95.19 96 GLY B CA 1
ATOM 2951 C C . GLY B 1 96 ? -15.047 -0.044 6.652 1 95.19 96 GLY B C 1
ATOM 2952 O O . GLY B 1 96 ? -14.734 -0.379 7.793 1 95.19 96 GLY B O 1
ATOM 2953 N N . GLY B 1 97 ? -15.523 1.196 6.25 1 96.5 97 GLY B N 1
ATOM 2954 C CA . GLY B 1 97 ? -15.68 2.289 7.195 1 96.5 97 GLY B CA 1
ATOM 2955 C C . GLY B 1 97 ? -14.781 3.475 6.891 1 96.5 97 GLY B C 1
ATOM 2956 O O . GLY B 1 97 ? -13.852 3.367 6.09 1 96.5 97 GLY B O 1
ATOM 2957 N N . LEU B 1 98 ? -15.133 4.582 7.547 1 98.12 98 LEU B N 1
ATOM 2958 C CA . LEU B 1 98 ? -14.273 5.75 7.406 1 98.12 98 LEU B CA 1
ATOM 2959 C C . LEU B 1 98 ? -12.844 5.426 7.84 1 98.12 98 LEU B C 1
ATOM 2961 O O . LEU B 1 98 ? -12.641 4.723 8.836 1 98.12 98 LEU B O 1
ATOM 2965 N N . ILE B 1 99 ? -11.938 5.902 7.133 1 98.56 99 ILE B N 1
ATOM 2966 C CA . ILE B 1 99 ? -10.578 5.367 7.191 1 98.56 99 ILE B CA 1
ATOM 2967 C C . ILE B 1 99 ? -9.992 5.598 8.586 1 98.56 99 ILE B C 1
ATOM 2969 O O . ILE B 1 99 ? -9.273 4.742 9.109 1 98.56 99 ILE B O 1
ATOM 2973 N N . TRP B 1 100 ? -10.273 6.734 9.266 1 98.62 100 TRP B N 1
ATOM 2974 C CA . TRP B 1 100 ? -9.68 7.02 10.562 1 98.62 100 TRP B CA 1
ATOM 2975 C C . TRP B 1 100 ? -10.398 6.254 11.672 1 98.62 100 TRP B C 1
ATOM 2977 O O . TRP B 1 100 ? -9.922 6.188 12.805 1 98.62 100 TRP B O 1
ATOM 2987 N N . GLU B 1 101 ? -11.555 5.629 11.305 1 97.75 101 GLU B N 1
ATOM 2988 C CA . GLU B 1 101 ? -12.328 4.902 12.312 1 97.75 101 GLU B CA 1
ATOM 2989 C C . GLU B 1 101 ? -11.883 3.445 12.406 1 97.75 101 GLU B C 1
ATOM 2991 O O . GLU B 1 101 ? -12.234 2.742 13.352 1 97.75 101 GLU B O 1
ATOM 2996 N N . ASN B 1 102 ? -11.164 3 11.391 1 97.75 102 ASN B N 1
ATOM 2997 C CA . ASN B 1 102 ? -10.625 1.646 11.477 1 97.75 102 ASN B CA 1
ATOM 2998 C C . ASN B 1 102 ? -9.57 1.528 12.57 1 97.75 102 ASN B C 1
ATOM 3000 O O . ASN B 1 102 ? -8.633 2.326 12.617 1 97.75 102 ASN B O 1
ATOM 3004 N N . SER B 1 103 ? -9.734 0.566 13.414 1 97.25 103 SER B N 1
ATOM 3005 C CA . SER B 1 103 ? -8.844 0.372 14.555 1 97.25 103 SER B CA 1
ATOM 3006 C C . SER B 1 103 ? -7.477 -0.14 14.102 1 97.25 103 SER B C 1
ATOM 3008 O O . SER B 1 103 ? -7.305 -0.529 12.945 1 97.25 103 SER B O 1
ATOM 3010 N N . GLU B 1 104 ? -6.555 -0.092 15 1 97 104 GLU B N 1
ATOM 3011 C CA . GLU B 1 104 ? -5.25 -0.689 14.734 1 97 104 GLU B CA 1
ATOM 3012 C C . GLU B 1 104 ? -5.383 -2.164 14.359 1 97 104 GLU B C 1
ATOM 3014 O O . GLU B 1 104 ? -4.656 -2.66 13.5 1 97 104 GLU B O 1
ATOM 3019 N N . LYS B 1 105 ? -6.27 -2.834 15.047 1 97.62 105 LYS B N 1
ATOM 3020 C CA . LYS B 1 105 ? -6.469 -4.258 14.797 1 97.62 105 LYS B CA 1
ATOM 3021 C C . LYS B 1 105 ? -7.078 -4.492 13.414 1 97.62 105 LYS B C 1
ATOM 3023 O O . LYS B 1 105 ? -6.781 -5.496 12.766 1 97.62 105 LYS B O 1
ATOM 3028 N N . ASP B 1 106 ? -7.977 -3.564 12.961 1 97.94 106 ASP B N 1
ATOM 3029 C CA . ASP B 1 106 ? -8.484 -3.641 11.594 1 97.94 106 ASP B CA 1
ATOM 3030 C C . ASP B 1 106 ? -7.34 -3.598 10.586 1 97.94 106 ASP B C 1
ATOM 3032 O O . ASP B 1 106 ? -7.277 -4.426 9.672 1 97.94 106 ASP B O 1
ATOM 3036 N N . TRP B 1 107 ? -6.461 -2.641 10.781 1 98.62 107 TRP B N 1
ATOM 3037 C CA . TRP B 1 107 ? -5.328 -2.463 9.875 1 98.62 107 TRP B CA 1
ATOM 3038 C C . TRP B 1 107 ? -4.414 -3.684 9.906 1 98.62 107 TRP B C 1
ATOM 3040 O O . TRP B 1 107 ? -4.016 -4.191 8.852 1 98.62 107 TRP B O 1
ATOM 3050 N N . GLU B 1 108 ? -4.121 -4.133 11.094 1 98.19 108 GLU B N 1
ATOM 3051 C CA . GLU B 1 108 ? -3.246 -5.293 11.25 1 98.19 108 GLU B CA 1
ATOM 3052 C C . GLU B 1 108 ? -3.82 -6.516 10.539 1 98.19 108 GLU B C 1
ATOM 3054 O O . GLU B 1 108 ? -3.096 -7.23 9.844 1 98.19 108 GLU B O 1
ATOM 3059 N N . TRP B 1 109 ? -5.043 -6.758 10.703 1 98.44 109 TRP B N 1
ATOM 3060 C CA . TRP B 1 109 ? -5.688 -7.93 10.125 1 98.44 109 TRP B CA 1
ATOM 3061 C C . TRP B 1 109 ? -5.68 -7.852 8.602 1 98.44 109 TRP B C 1
ATOM 3063 O O . TRP B 1 109 ? -5.18 -8.758 7.93 1 98.44 109 TRP B O 1
ATOM 3073 N N . VAL B 1 110 ? -6.145 -6.742 8.055 1 98.69 110 VAL B N 1
ATOM 3074 C CA . VAL B 1 110 ? -6.348 -6.625 6.617 1 98.69 110 VAL B CA 1
ATOM 3075 C C . VAL B 1 110 ? -4.996 -6.559 5.906 1 98.69 110 VAL B C 1
ATOM 3077 O O . VAL B 1 110 ? -4.773 -7.266 4.918 1 98.69 110 VAL B O 1
ATOM 3080 N N . LEU B 1 111 ? -4.059 -5.77 6.395 1 98.81 111 LEU B N 1
ATOM 3081 C CA . LEU B 1 111 ? -2.744 -5.703 5.77 1 98.81 111 LEU B CA 1
ATOM 3082 C C . LEU B 1 111 ? -1.989 -7.016 5.953 1 98.81 111 LEU B C 1
ATOM 3084 O O . LEU B 1 111 ? -1.223 -7.426 5.082 1 98.81 111 LEU B O 1
ATOM 3088 N N . GLY B 1 112 ? -2.191 -7.625 7.129 1 98.69 112 GLY B N 1
ATOM 3089 C CA . GLY B 1 112 ? -1.56 -8.914 7.367 1 98.69 112 GLY B CA 1
ATOM 3090 C C . GLY B 1 112 ? -1.931 -9.961 6.332 1 98.69 112 GLY B C 1
ATOM 3091 O O . GLY B 1 112 ? -1.064 -10.688 5.832 1 98.69 112 GLY B O 1
ATOM 3092 N N . VAL B 1 113 ? -3.158 -9.969 5.98 1 98.81 113 VAL B N 1
ATOM 3093 C CA . VAL B 1 113 ? -3.633 -10.992 5.055 1 98.81 113 VAL B CA 1
ATOM 3094 C C . VAL B 1 113 ? -3.434 -10.523 3.617 1 98.81 113 VAL B C 1
ATOM 3096 O O . VAL B 1 113 ? -2.762 -11.195 2.826 1 98.81 113 VAL B O 1
ATOM 3099 N N . ASN B 1 114 ? -3.947 -9.359 3.293 1 98.88 114 ASN B N 1
ATOM 3100 C CA . ASN B 1 114 ? -4.039 -8.914 1.909 1 98.88 114 ASN B CA 1
ATOM 3101 C C . ASN B 1 114 ? -2.674 -8.531 1.351 1 98.88 114 ASN B C 1
ATOM 3103 O O . ASN B 1 114 ? -2.424 -8.672 0.153 1 98.88 114 ASN B O 1
ATOM 3107 N N . LEU B 1 115 ? -1.842 -7.957 2.223 1 98.94 115 LEU B N 1
ATOM 3108 C CA . LEU B 1 115 ? -0.558 -7.469 1.732 1 98.94 115 LEU B CA 1
ATOM 3109 C C . LEU B 1 115 ? 0.576 -8.398 2.158 1 98.94 115 LEU B C 1
ATOM 3111 O O . LEU B 1 115 ? 1.285 -8.945 1.312 1 98.94 115 LEU B O 1
ATOM 3115 N N . TYR B 1 116 ? 0.729 -8.594 3.447 1 98.88 116 TYR B N 1
ATOM 3116 C CA . TYR B 1 116 ? 1.838 -9.422 3.912 1 98.88 116 TYR B CA 1
ATOM 3117 C C . TYR B 1 116 ? 1.706 -10.852 3.4 1 98.88 116 TYR B C 1
ATOM 3119 O O . TYR B 1 116 ? 2.709 -11.516 3.133 1 98.88 116 TYR B O 1
ATOM 3127 N N . GLY B 1 117 ? 0.47 -11.336 3.238 1 98.94 117 GLY B N 1
ATOM 3128 C CA . GLY B 1 117 ? 0.302 -12.633 2.588 1 98.94 117 GLY B CA 1
ATOM 3129 C C . GLY B 1 117 ? 0.976 -12.711 1.231 1 98.94 117 GLY B C 1
ATOM 3130 O O . GLY B 1 117 ? 1.635 -13.703 0.917 1 98.94 117 GLY B O 1
ATOM 3131 N N . VAL B 1 118 ? 0.854 -11.664 0.443 1 98.94 118 VAL B N 1
ATOM 3132 C CA . VAL B 1 118 ? 1.473 -11.594 -0.877 1 98.94 118 VAL B CA 1
ATOM 3133 C C . VAL B 1 118 ? 2.98 -11.406 -0.732 1 98.94 118 VAL B C 1
ATOM 3135 O O . VAL B 1 118 ? 3.762 -12.031 -1.457 1 98.94 118 VAL B O 1
ATOM 3138 N N . VAL B 1 119 ? 3.4 -10.539 0.215 1 98.94 119 VAL B N 1
ATOM 3139 C CA . VAL B 1 119 ? 4.812 -10.312 0.49 1 98.94 119 VAL B CA 1
ATOM 3140 C C . VAL B 1 119 ? 5.496 -11.641 0.82 1 98.94 119 VAL B C 1
ATOM 3142 O O . VAL B 1 119 ? 6.543 -11.961 0.253 1 98.94 119 VAL B O 1
ATOM 3145 N N . HIS B 1 120 ? 4.902 -12.406 1.715 1 98.94 120 HIS B N 1
ATOM 3146 C CA . HIS B 1 120 ? 5.473 -13.695 2.104 1 98.94 120 HIS B CA 1
ATOM 3147 C C . HIS B 1 120 ? 5.539 -14.648 0.918 1 98.94 120 HIS B C 1
ATOM 3149 O O . HIS B 1 120 ? 6.551 -15.32 0.709 1 98.94 120 HIS B O 1
ATOM 3155 N N . GLY B 1 121 ? 4.453 -14.695 0.146 1 98.94 121 GLY B N 1
ATOM 3156 C CA . GLY B 1 121 ? 4.465 -15.539 -1.037 1 98.94 121 GLY B CA 1
ATOM 3157 C C . GLY B 1 121 ? 5.59 -15.203 -2 1 98.94 121 GLY B C 1
ATOM 3158 O O . GLY B 1 121 ? 6.32 -16.094 -2.441 1 98.94 121 GLY B O 1
ATOM 3159 N N . VAL B 1 122 ? 5.754 -13.945 -2.262 1 98.94 122 VAL B N 1
ATOM 3160 C CA . VAL B 1 122 ? 6.758 -13.484 -3.215 1 98.94 122 VAL B CA 1
ATOM 3161 C C . VAL B 1 122 ? 8.156 -13.75 -2.66 1 98.94 122 VAL B C 1
ATOM 3163 O O . VAL B 1 122 ? 9.031 -14.242 -3.377 1 98.94 122 VAL B O 1
ATOM 3166 N N . ARG B 1 123 ? 8.414 -13.484 -1.412 1 98.69 123 ARG B N 1
ATOM 3167 C CA . ARG B 1 123 ? 9.727 -13.664 -0.794 1 98.69 123 ARG B CA 1
ATOM 3168 C C . ARG B 1 123 ? 10.117 -15.141 -0.774 1 98.69 123 ARG B C 1
ATOM 3170 O O . ARG B 1 123 ? 11.289 -15.477 -0.967 1 98.69 123 ARG B O 1
ATOM 3177 N N . ILE B 1 124 ? 9.164 -15.992 -0.55 1 98.81 124 ILE B N 1
ATOM 3178 C CA . ILE B 1 124 ? 9.477 -17.391 -0.25 1 98.81 124 ILE B CA 1
ATOM 3179 C C . ILE B 1 124 ? 9.453 -18.203 -1.536 1 98.81 124 ILE B C 1
ATOM 3181 O O . ILE B 1 124 ? 10.336 -19.047 -1.76 1 98.81 124 ILE B O 1
ATOM 3185 N N . PHE B 1 125 ? 8.531 -17.953 -2.443 1 98.94 125 PHE B N 1
ATOM 3186 C CA . PHE B 1 125 ? 8.336 -18.844 -3.588 1 98.94 125 PHE B CA 1
ATOM 3187 C C . PHE B 1 125 ? 9.148 -18.359 -4.785 1 98.94 125 PHE B C 1
ATOM 3189 O O . PHE B 1 125 ? 9.555 -19.172 -5.629 1 98.94 125 PHE B O 1
ATOM 3196 N N . THR B 1 126 ? 9.422 -16.984 -4.902 1 98.81 126 THR B N 1
ATOM 3197 C CA . THR B 1 126 ? 10.141 -16.484 -6.066 1 98.81 126 THR B CA 1
ATOM 3198 C C . THR B 1 126 ? 11.523 -17.125 -6.16 1 98.81 126 THR B C 1
ATOM 3200 O O . THR B 1 126 ? 11.906 -17.641 -7.215 1 98.81 126 THR B O 1
ATOM 3203 N N . PRO B 1 127 ? 12.281 -17.188 -5.02 1 98.19 127 PRO B N 1
ATOM 3204 C CA . PRO B 1 127 ? 13.602 -17.828 -5.105 1 98.19 127 PRO B CA 1
ATOM 3205 C C . PRO B 1 127 ? 13.523 -19.297 -5.496 1 98.19 127 PRO B C 1
ATOM 3207 O O . PRO B 1 127 ? 14.414 -19.797 -6.191 1 98.19 127 PRO B O 1
ATOM 3210 N N . LEU B 1 128 ? 12.484 -20 -5.086 1 98.38 128 LEU B N 1
ATOM 3211 C CA . LEU B 1 128 ? 12.297 -21.406 -5.445 1 98.38 128 LEU B CA 1
ATOM 3212 C C . LEU B 1 128 ? 12.078 -21.547 -6.945 1 98.38 128 LEU B C 1
ATOM 3214 O O . LEU B 1 128 ? 12.648 -22.438 -7.578 1 98.38 128 LEU B O 1
ATOM 3218 N N . MET B 1 129 ? 11.312 -20.688 -7.488 1 98.69 129 MET B N 1
ATOM 3219 C CA . MET B 1 129 ? 10.992 -20.734 -8.914 1 98.69 129 MET B CA 1
ATOM 3220 C C . MET B 1 129 ? 12.203 -20.359 -9.758 1 98.69 129 MET B C 1
ATOM 3222 O O . MET B 1 129 ? 12.461 -20.953 -10.797 1 98.69 129 MET B O 1
ATOM 3226 N N . LEU B 1 130 ? 12.945 -19.375 -9.281 1 97.94 130 LEU B N 1
ATOM 3227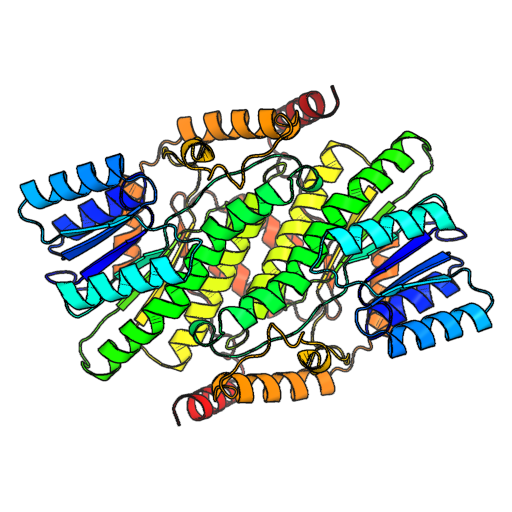 C CA . LEU B 1 130 ? 14.148 -18.953 -9.984 1 97.94 130 LEU B CA 1
ATOM 3228 C C . LEU B 1 130 ? 15.195 -20.062 -9.969 1 97.94 130 LEU B C 1
ATOM 3230 O O . LEU B 1 130 ? 15.891 -20.281 -10.961 1 97.94 130 LEU B O 1
ATOM 3234 N N . ALA B 1 131 ? 15.289 -20.75 -8.828 1 97.88 131 ALA B N 1
ATOM 3235 C CA . ALA B 1 131 ? 16.219 -21.875 -8.734 1 97.88 131 ALA B CA 1
ATOM 3236 C C . ALA B 1 131 ? 15.836 -22.984 -9.703 1 97.88 131 ALA B C 1
ATOM 3238 O O . ALA B 1 131 ? 16.703 -23.594 -10.328 1 97.88 131 ALA B O 1
ATOM 3239 N N . ALA B 1 132 ? 14.578 -23.281 -9.805 1 97.81 132 ALA B N 1
ATOM 3240 C CA . ALA B 1 132 ? 14.094 -24.281 -10.75 1 97.81 132 ALA B CA 1
ATOM 3241 C C . ALA B 1 132 ? 14.383 -23.859 -12.188 1 97.81 132 ALA B C 1
ATOM 3243 O O . ALA B 1 132 ? 14.773 -24.688 -13.016 1 97.81 132 ALA B O 1
ATOM 3244 N N . ALA B 1 133 ? 14.156 -22.578 -12.461 1 97.19 133 ALA B N 1
ATOM 3245 C CA . ALA B 1 133 ? 14.422 -22.031 -13.789 1 97.19 133 ALA B CA 1
ATOM 3246 C C . ALA B 1 133 ? 15.891 -22.172 -14.164 1 97.19 133 ALA B C 1
ATOM 3248 O O . ALA B 1 133 ? 16.219 -22.469 -15.32 1 97.19 133 ALA B O 1
ATOM 3249 N N . GLU B 1 134 ? 16.766 -21.969 -13.203 1 95.31 134 GLU B N 1
ATOM 3250 C CA . GLU B 1 134 ? 18.203 -22.078 -13.445 1 95.31 134 GLU B CA 1
ATOM 3251 C C . GLU B 1 134 ? 18.594 -23.516 -13.789 1 95.31 134 GLU B C 1
ATOM 3253 O O . GLU B 1 134 ? 19.516 -23.734 -14.578 1 95.31 134 GLU B O 1
ATOM 3258 N N . LYS B 1 135 ? 17.875 -24.422 -13.281 1 96.75 135 LYS B N 1
ATOM 3259 C CA . LYS B 1 135 ? 18.219 -25.828 -13.414 1 96.75 135 LYS B CA 1
ATOM 3260 C C . LYS B 1 135 ? 17.609 -26.422 -14.68 1 96.75 135 LYS B C 1
ATOM 3262 O O . LYS B 1 135 ? 18.109 -27.422 -15.203 1 96.75 135 LYS B O 1
ATOM 3267 N N . ASP B 1 136 ? 16.625 -25.922 -15.172 1 97.06 136 ASP B N 1
ATOM 3268 C CA . ASP B 1 136 ? 15.875 -26.469 -16.297 1 97.06 136 ASP B CA 1
ATOM 3269 C C . ASP B 1 136 ? 15.516 -25.375 -17.297 1 97.06 136 ASP B C 1
ATOM 3271 O O . ASP B 1 136 ? 14.594 -24.594 -17.078 1 97.06 136 ASP B O 1
ATOM 3275 N N . PRO B 1 137 ? 16.141 -25.391 -18.453 1 95.56 137 PRO B N 1
ATOM 3276 C CA . PRO B 1 137 ? 15.883 -24.344 -19.453 1 95.56 137 PRO B CA 1
ATOM 3277 C C . PRO B 1 137 ? 14.438 -24.344 -19.938 1 95.56 137 PRO B C 1
ATOM 3279 O O . PRO B 1 137 ? 13.969 -23.344 -20.484 1 95.56 137 PRO B O 1
ATOM 3282 N N . ALA B 1 138 ? 13.789 -25.438 -19.688 1 95.56 138 ALA B N 1
ATOM 3283 C CA . ALA B 1 138 ? 12.414 -25.531 -20.172 1 95.56 138 ALA B CA 1
ATOM 3284 C C . ALA B 1 138 ? 11.43 -25.109 -19.094 1 95.56 138 ALA B C 1
ATOM 3286 O O . ALA B 1 138 ? 10.227 -25 -19.344 1 95.56 138 ALA B O 1
ATOM 3287 N N . TYR B 1 139 ? 11.898 -24.812 -17.906 1 97.19 139 TYR B N 1
ATOM 3288 C CA . TYR B 1 139 ? 11.031 -24.406 -16.812 1 97.19 139 TYR B CA 1
ATOM 3289 C C . TYR B 1 139 ? 10.273 -23.125 -17.141 1 97.19 139 TYR B C 1
ATOM 3291 O O . TYR B 1 139 ? 10.844 -22.203 -17.719 1 97.19 139 TYR B O 1
ATOM 3299 N N . GLN B 1 140 ? 8.992 -23.125 -16.812 1 97.5 140 GLN B N 1
ATOM 3300 C CA . GLN B 1 140 ? 8.172 -21.922 -16.844 1 97.5 140 GLN B CA 1
ATOM 3301 C C . GLN B 1 140 ? 7.41 -21.75 -15.531 1 97.5 140 GLN B C 1
ATOM 3303 O O . GLN B 1 140 ? 6.844 -22.703 -15 1 97.5 140 GLN B O 1
ATOM 3308 N N . GLY B 1 141 ? 7.512 -20.547 -14.984 1 98.38 141 GLY B N 1
ATOM 3309 C CA . GLY B 1 141 ? 6.785 -20.219 -13.766 1 98.38 141 GLY B CA 1
ATOM 3310 C C . GLY B 1 141 ? 5.961 -18.953 -13.898 1 98.38 141 GLY B C 1
ATOM 3311 O O . GLY B 1 141 ? 6.238 -18.109 -14.75 1 98.38 141 GLY B O 1
ATOM 3312 N N . HIS B 1 142 ? 4.902 -18.859 -13.141 1 98.88 142 HIS B N 1
ATOM 3313 C CA . HIS B 1 142 ? 4.043 -17.688 -13.141 1 98.88 142 HIS B CA 1
ATOM 3314 C C . HIS B 1 142 ? 3.482 -17.406 -11.75 1 98.88 142 HIS B C 1
ATOM 3316 O O . HIS B 1 142 ? 3.057 -18.344 -11.055 1 98.88 142 HIS B O 1
ATOM 3322 N N . ILE B 1 143 ? 3.547 -16.203 -11.312 1 98.94 143 ILE B N 1
ATOM 3323 C CA . ILE B 1 143 ? 2.982 -15.766 -10.039 1 98.94 143 ILE B CA 1
ATOM 3324 C C . ILE B 1 143 ? 1.784 -14.852 -10.297 1 98.94 143 ILE B C 1
ATOM 3326 O O . ILE B 1 143 ? 1.89 -13.867 -11.031 1 98.94 143 ILE B O 1
ATOM 3330 N N . VAL B 1 144 ? 0.641 -15.195 -9.773 1 98.94 144 VAL B N 1
ATOM 3331 C CA . VAL B 1 144 ? -0.54 -14.336 -9.836 1 98.94 144 VAL B CA 1
ATOM 3332 C C . VAL B 1 144 ? -0.855 -13.789 -8.445 1 98.94 144 VAL B C 1
ATOM 3334 O O . VAL B 1 144 ? -1.09 -14.547 -7.508 1 98.94 144 VAL B O 1
ATOM 3337 N N . ASN B 1 145 ? -0.781 -12.523 -8.281 1 98.94 145 ASN B N 1
ATOM 3338 C CA . ASN B 1 145 ? -1.23 -11.859 -7.07 1 98.94 145 ASN B CA 1
ATOM 3339 C C . ASN B 1 145 ? -2.623 -11.258 -7.242 1 98.94 145 ASN B C 1
ATOM 3341 O O . ASN B 1 145 ? -2.875 -10.531 -8.211 1 98.94 145 ASN B O 1
ATOM 3345 N N . THR B 1 146 ? -3.531 -11.586 -6.309 1 98.88 146 THR B N 1
ATOM 3346 C CA . THR B 1 146 ? -4.898 -11.086 -6.391 1 98.88 146 THR B CA 1
ATOM 3347 C C . THR B 1 146 ? -5.023 -9.742 -5.672 1 98.88 146 THR B C 1
ATOM 3349 O O . THR B 1 146 ? -4.875 -9.672 -4.449 1 98.88 146 THR B O 1
ATOM 3352 N N . ALA B 1 147 ? -5.234 -8.734 -6.438 1 98.62 147 ALA B N 1
ATOM 3353 C CA . ALA B 1 147 ? -5.566 -7.414 -5.906 1 98.62 147 ALA B CA 1
ATOM 3354 C C . ALA B 1 147 ? -7.07 -7.16 -5.969 1 98.62 147 ALA B C 1
ATOM 3356 O O . ALA B 1 147 ? -7.855 -7.906 -5.375 1 98.62 147 ALA B O 1
ATOM 3357 N N . SER B 1 148 ? -7.48 -6.125 -6.617 1 97.62 148 SER B N 1
ATOM 3358 C CA . SER B 1 148 ? -8.859 -5.684 -6.785 1 97.62 148 SER B CA 1
ATOM 3359 C C . SER B 1 148 ? -8.93 -4.41 -7.625 1 97.62 148 SER B C 1
ATOM 3361 O O . SER B 1 148 ? -7.926 -3.729 -7.816 1 97.62 148 SER B O 1
ATOM 3363 N N . MET B 1 149 ? -10.117 -4.148 -8.18 1 96.56 149 MET B N 1
ATOM 3364 C CA . MET B 1 149 ? -10.336 -2.807 -8.711 1 96.56 149 MET B CA 1
ATOM 3365 C C . MET B 1 149 ? -10.086 -1.746 -7.645 1 96.56 149 MET B C 1
ATOM 3367 O O . MET B 1 149 ? -9.68 -0.626 -7.961 1 96.56 149 MET B O 1
ATOM 3371 N N . ALA B 1 150 ? -10.266 -2.148 -6.395 1 97.06 150 ALA B N 1
ATOM 3372 C CA . ALA B 1 150 ? -9.961 -1.268 -5.27 1 97.06 150 ALA B CA 1
ATOM 3373 C C . ALA B 1 150 ? -8.461 -1.018 -5.164 1 97.06 150 ALA B C 1
ATOM 3375 O O . ALA B 1 150 ? -8.016 -0.198 -4.359 1 97.06 150 ALA B O 1
ATOM 3376 N N . GLY B 1 151 ? -7.672 -1.681 -5.938 1 98.44 151 GLY B N 1
ATOM 3377 C CA . GLY B 1 151 ? -6.246 -1.419 -6.051 1 98.44 151 GLY B CA 1
ATOM 3378 C C . GLY B 1 151 ? -5.91 -0.364 -7.09 1 98.44 151 GLY B C 1
ATOM 3379 O O . GLY B 1 151 ? -4.754 0.032 -7.23 1 98.44 151 GLY B O 1
ATOM 3380 N N . LEU B 1 152 ? -6.977 0.076 -7.793 1 98 152 LEU B N 1
ATOM 3381 C CA . LEU B 1 152 ? -6.824 1.086 -8.836 1 98 152 LEU B CA 1
ATOM 3382 C C . LEU B 1 152 ? -7.734 2.281 -8.57 1 98 152 LEU B C 1
ATOM 3384 O O . LEU B 1 152 ? -7.57 3.34 -9.18 1 98 152 LEU B O 1
ATOM 3388 N N . LEU B 1 153 ? -8.68 2.098 -7.656 1 96.81 153 LEU B N 1
ATOM 3389 C CA . LEU B 1 153 ? -9.648 3.111 -7.25 1 96.81 153 LEU B CA 1
ATOM 3390 C C . LEU B 1 153 ? -9.672 3.27 -5.734 1 96.81 153 LEU B C 1
ATOM 3392 O O . LEU B 1 153 ? -9.242 2.369 -5.008 1 96.81 153 LEU B O 1
ATOM 3396 N N . ASN B 1 154 ? -10.172 4.367 -5.309 1 96.81 154 ASN B N 1
ATOM 3397 C CA . ASN B 1 154 ? -10.25 4.625 -3.873 1 96.81 154 ASN B CA 1
ATOM 3398 C C . ASN B 1 154 ? -11.656 5.047 -3.455 1 96.81 154 ASN B C 1
ATOM 3400 O O . ASN B 1 154 ? -11.859 6.172 -2.992 1 96.81 154 ASN B O 1
ATOM 3404 N N . PRO B 1 155 ? -12.641 4.117 -3.574 1 93.62 155 PRO B N 1
ATOM 3405 C CA . PRO B 1 155 ? -13.977 4.465 -3.094 1 93.62 155 PRO B CA 1
ATOM 3406 C C . PRO B 1 155 ? -14 4.805 -1.605 1 93.62 155 PRO B C 1
ATOM 3408 O O . PRO B 1 155 ? -13.219 4.254 -0.83 1 93.62 155 PRO B O 1
ATOM 3411 N N . PRO B 1 156 ? -14.969 5.656 -1.222 1 95.62 156 PRO B N 1
ATOM 3412 C CA . PRO B 1 156 ? -15.055 6.035 0.19 1 95.62 156 PRO B CA 1
ATOM 3413 C C . PRO B 1 156 ? -15.453 4.871 1.092 1 95.62 156 PRO B C 1
ATOM 3415 O O . PRO B 1 156 ? -16.062 3.902 0.624 1 95.62 156 PRO B O 1
ATOM 3418 N N . ALA B 1 157 ? -15.07 4.957 2.348 1 95.44 157 ALA B N 1
ATOM 3419 C CA . ALA B 1 157 ? -15.43 4.043 3.43 1 95.44 157 ALA B CA 1
ATOM 3420 C C . ALA B 1 157 ? -14.883 2.643 3.17 1 95.44 157 ALA B C 1
ATOM 3422 O O . ALA B 1 157 ? -15.523 1.646 3.52 1 95.44 157 ALA B O 1
ATOM 3423 N N . MET B 1 158 ? -13.758 2.582 2.475 1 96.44 158 MET B N 1
ATOM 3424 C CA . MET B 1 158 ? -13.078 1.323 2.184 1 96.44 158 MET B CA 1
ATOM 3425 C C . MET B 1 158 ? -11.57 1.477 2.322 1 96.44 158 MET B C 1
ATOM 3427 O O . MET B 1 158 ? -10.805 0.775 1.654 1 96.44 158 MET B O 1
ATOM 3431 N N . GLY B 1 159 ? -11.172 2.373 3.146 1 97.62 159 GLY B N 1
ATOM 3432 C CA . GLY B 1 159 ? -9.797 2.844 3.205 1 97.62 159 GLY B CA 1
ATOM 3433 C C . GLY B 1 159 ? -8.789 1.725 3.406 1 97.62 159 GLY B C 1
ATOM 3434 O O . GLY B 1 159 ? -7.82 1.606 2.652 1 97.62 159 GLY B O 1
ATOM 3435 N N . VAL B 1 160 ? -8.961 0.878 4.43 1 98.12 160 VAL B N 1
ATOM 3436 C CA . VAL B 1 160 ? -7.992 -0.166 4.754 1 98.12 160 VAL B CA 1
ATOM 3437 C C . VAL B 1 160 ? -7.879 -1.147 3.59 1 98.12 160 VAL B C 1
ATOM 3439 O O . VAL B 1 160 ? -6.781 -1.577 3.236 1 98.12 160 VAL B O 1
ATOM 3442 N N . TYR B 1 161 ? -9.008 -1.486 3.008 1 98.44 161 TYR B N 1
ATOM 3443 C CA . TYR B 1 161 ? -9.031 -2.396 1.867 1 98.44 161 TYR B CA 1
ATOM 3444 C C . TYR B 1 161 ? -8.367 -1.766 0.651 1 98.44 161 TYR B C 1
ATOM 3446 O O . TYR B 1 161 ? -7.52 -2.391 0.005 1 98.44 161 TYR B O 1
ATOM 3454 N N . ASN B 1 162 ? -8.719 -0.479 0.308 1 98.62 162 ASN B N 1
ATOM 3455 C CA . ASN B 1 162 ? -8.078 0.237 -0.792 1 98.62 162 ASN B CA 1
ATOM 3456 C C . ASN B 1 162 ? -6.559 0.229 -0.659 1 98.62 162 ASN B C 1
ATOM 3458 O O . ASN B 1 162 ? -5.852 -0.116 -1.605 1 98.62 162 ASN B O 1
ATOM 3462 N N . VAL B 1 163 ? -6.109 0.591 0.517 1 98.88 163 VAL B N 1
ATOM 3463 C CA . VAL B 1 163 ? -4.68 0.694 0.792 1 98.88 163 VAL B CA 1
ATOM 3464 C C . VAL B 1 163 ? -4.008 -0.653 0.541 1 98.88 163 VAL B C 1
ATOM 3466 O O . VAL B 1 163 ? -2.984 -0.724 -0.144 1 98.88 163 VAL B O 1
ATOM 3469 N N . SER B 1 164 ? -4.582 -1.726 1.032 1 98.81 164 SER B N 1
ATOM 3470 C CA . SER B 1 164 ? -3.996 -3.055 0.894 1 98.81 164 SER B CA 1
ATOM 3471 C C . SER B 1 164 ? -3.902 -3.467 -0.572 1 98.81 164 SER B C 1
ATOM 3473 O O . SER B 1 164 ? -2.887 -4.016 -1.003 1 98.81 164 SER B O 1
ATOM 3475 N N . LYS B 1 165 ? -4.926 -3.195 -1.286 1 98.81 165 LYS B N 1
ATOM 3476 C CA . LYS B 1 165 ? -4.973 -3.691 -2.658 1 98.81 165 LYS B CA 1
ATOM 3477 C C . LYS B 1 165 ? -4.156 -2.803 -3.592 1 98.81 165 LYS B C 1
ATOM 3479 O O . LYS B 1 165 ? -3.568 -3.287 -4.562 1 98.81 165 LYS B O 1
ATOM 3484 N N . HIS B 1 166 ? -4.059 -1.466 -3.34 1 98.88 166 HIS B N 1
ATOM 3485 C CA . HIS B 1 166 ? -3.092 -0.634 -4.051 1 98.88 166 HIS B CA 1
ATOM 3486 C C . HIS B 1 166 ? -1.666 -1.126 -3.818 1 98.88 166 HIS B C 1
ATOM 3488 O O . HIS B 1 166 ? -0.85 -1.131 -4.742 1 98.88 166 HIS B O 1
ATOM 3494 N N . ALA B 1 167 ? -1.392 -1.455 -2.602 1 98.94 167 ALA B N 1
ATOM 3495 C CA . ALA B 1 167 ? -0.076 -1.988 -2.258 1 98.94 167 ALA B CA 1
ATOM 3496 C C . ALA B 1 167 ? 0.234 -3.246 -3.066 1 98.94 167 ALA B C 1
ATOM 3498 O O . ALA B 1 167 ? 1.355 -3.42 -3.549 1 98.94 167 ALA B O 1
ATOM 3499 N N . VAL B 1 168 ? -0.72 -4.102 -3.252 1 98.94 168 VAL B N 1
ATOM 3500 C CA . VAL B 1 168 ? -0.52 -5.352 -3.982 1 98.94 168 VAL B CA 1
ATOM 3501 C C . VAL B 1 168 ? -0.268 -5.051 -5.457 1 98.94 168 VAL B C 1
ATOM 3503 O O . VAL B 1 168 ? 0.581 -5.684 -6.09 1 98.94 168 VAL B O 1
ATOM 3506 N N . VAL B 1 169 ? -1.006 -4.102 -6.039 1 98.94 169 VAL B N 1
ATOM 3507 C CA . VAL B 1 169 ? -0.768 -3.723 -7.43 1 98.94 169 VAL B CA 1
ATOM 3508 C C . VAL B 1 169 ? 0.665 -3.219 -7.59 1 98.94 169 VAL B C 1
ATOM 3510 O O . VAL B 1 169 ? 1.388 -3.662 -8.484 1 98.94 169 VAL B O 1
ATOM 3513 N N . ALA B 1 170 ? 1.09 -2.326 -6.684 1 98.88 170 ALA B N 1
ATOM 3514 C CA . ALA B 1 170 ? 2.441 -1.773 -6.742 1 98.88 170 ALA B CA 1
ATOM 3515 C C . ALA B 1 170 ? 3.488 -2.869 -6.57 1 98.88 170 ALA B C 1
ATOM 3517 O O . ALA B 1 170 ? 4.5 -2.887 -7.277 1 98.88 170 ALA B O 1
ATOM 3518 N N . LEU B 1 171 ? 3.23 -3.756 -5.648 1 98.94 171 LEU B N 1
ATOM 3519 C CA . LEU B 1 171 ? 4.121 -4.883 -5.398 1 98.94 171 LEU B CA 1
ATOM 3520 C C . LEU B 1 171 ? 4.289 -5.73 -6.652 1 98.94 171 LEU B C 1
ATOM 3522 O O . LEU B 1 171 ? 5.414 -6.066 -7.035 1 98.94 171 LEU B O 1
ATOM 3526 N N . THR B 1 172 ? 3.223 -5.996 -7.293 1 98.94 172 THR B N 1
ATOM 3527 C CA . THR B 1 172 ? 3.248 -6.898 -8.445 1 98.94 172 THR B CA 1
ATOM 3528 C C . THR B 1 172 ? 3.914 -6.227 -9.641 1 98.94 172 THR B C 1
ATOM 3530 O O . THR B 1 172 ? 4.648 -6.871 -10.391 1 98.94 172 THR B O 1
ATOM 3533 N N . GLU B 1 173 ? 3.625 -4.926 -9.836 1 98.81 173 GLU B N 1
ATOM 3534 C CA . GLU B 1 173 ? 4.301 -4.199 -10.906 1 98.81 173 GLU B CA 1
ATOM 3535 C C . GLU B 1 173 ? 5.812 -4.172 -10.688 1 98.81 173 GLU B C 1
ATOM 3537 O O . GLU B 1 173 ? 6.582 -4.297 -11.641 1 98.81 173 GLU B O 1
ATOM 3542 N N . THR B 1 174 ? 6.234 -3.967 -9.453 1 98.69 174 THR B N 1
ATOM 3543 C CA . THR B 1 174 ? 7.664 -3.994 -9.156 1 98.69 174 THR B CA 1
ATOM 3544 C C . THR B 1 174 ? 8.242 -5.383 -9.414 1 98.69 174 THR B C 1
ATOM 3546 O O . THR B 1 174 ? 9.336 -5.512 -9.977 1 98.69 174 THR B O 1
ATOM 3549 N N . LEU B 1 175 ? 7.508 -6.391 -8.969 1 98.88 175 LEU B N 1
ATOM 3550 C CA . LEU B 1 175 ? 7.93 -7.766 -9.211 1 98.88 175 LEU B CA 1
ATOM 3551 C C . LEU B 1 175 ? 8.141 -8.016 -10.703 1 98.88 175 LEU B C 1
ATOM 3553 O O . LEU B 1 175 ? 9.117 -8.656 -11.102 1 98.88 175 LEU B O 1
ATOM 3557 N N . TYR B 1 176 ? 7.199 -7.547 -11.5 1 98.75 176 TYR B N 1
ATOM 3558 C CA . TYR B 1 176 ? 7.277 -7.668 -12.945 1 98.75 176 TYR B CA 1
ATOM 3559 C C . TYR B 1 176 ? 8.586 -7.094 -13.477 1 98.75 176 TYR B C 1
ATOM 3561 O O . TYR B 1 176 ? 9.289 -7.742 -14.258 1 98.75 176 TYR B O 1
ATOM 3569 N N . GLN B 1 177 ? 8.914 -5.863 -13.039 1 97.75 177 GLN B N 1
ATOM 3570 C CA . GLN B 1 177 ? 10.133 -5.195 -13.477 1 97.75 177 GLN B CA 1
ATOM 3571 C C . GLN B 1 177 ? 11.375 -5.934 -12.992 1 97.75 177 GLN B C 1
ATOM 3573 O O . GLN B 1 177 ? 12.328 -6.129 -13.742 1 97.75 177 GLN B O 1
ATOM 3578 N N . ASP B 1 178 ? 11.375 -6.336 -11.766 1 98 178 ASP B N 1
ATOM 3579 C CA . ASP B 1 178 ? 12.523 -7.004 -11.156 1 98 178 ASP B CA 1
ATOM 3580 C C . ASP B 1 178 ? 12.797 -8.344 -11.828 1 98 178 ASP B C 1
ATOM 3582 O O . ASP B 1 178 ? 13.945 -8.672 -12.133 1 98 178 ASP B O 1
ATOM 3586 N N . LEU B 1 179 ? 11.727 -9.148 -12.023 1 97.88 179 LEU B N 1
ATOM 3587 C CA . LEU B 1 179 ? 11.891 -10.422 -12.711 1 97.88 179 LEU B CA 1
ATOM 3588 C C . LEU B 1 179 ? 12.477 -10.219 -14.102 1 97.88 179 LEU B C 1
ATOM 3590 O O . LEU B 1 179 ? 13.359 -10.969 -14.523 1 97.88 179 LEU B O 1
ATOM 3594 N N . GLY B 1 180 ? 12.016 -9.164 -14.766 1 95.5 180 GLY B N 1
ATOM 3595 C CA . GLY B 1 180 ? 12.492 -8.875 -16.109 1 95.5 180 GLY B CA 1
ATOM 3596 C C . GLY B 1 180 ? 13.984 -8.625 -16.172 1 95.5 180 GLY B C 1
ATOM 3597 O O . GLY B 1 180 ? 14.594 -8.734 -17.234 1 95.5 180 GLY B O 1
ATOM 3598 N N . LEU B 1 181 ? 14.562 -8.312 -15.039 1 94.62 181 LEU B N 1
ATOM 3599 C CA . LEU B 1 181 ? 15.992 -8.016 -14.984 1 94.62 181 LEU B CA 1
ATOM 3600 C C . LEU B 1 181 ? 16.812 -9.289 -14.82 1 94.62 181 LEU B C 1
ATOM 3602 O O . LEU B 1 181 ? 18.016 -9.305 -15.07 1 94.62 181 LEU B O 1
ATOM 3606 N N . VAL B 1 182 ? 16.141 -10.43 -14.43 1 94.75 182 VAL B N 1
ATOM 3607 C CA . VAL B 1 182 ? 17 -11.523 -13.992 1 94.75 182 VAL B CA 1
ATOM 3608 C C . VAL B 1 182 ? 16.594 -12.812 -14.695 1 94.75 182 VAL B C 1
ATOM 3610 O O . VAL B 1 182 ? 17.328 -13.797 -14.68 1 94.75 182 VAL B O 1
ATOM 3613 N N . THR B 1 183 ? 15.375 -12.844 -15.336 1 95 183 THR B N 1
ATOM 3614 C CA . THR B 1 183 ? 14.93 -14.094 -15.945 1 95 183 THR B CA 1
ATOM 3615 C C . THR B 1 183 ? 13.906 -13.828 -17.047 1 95 183 THR B C 1
ATOM 3617 O O . THR B 1 183 ? 13.328 -12.734 -17.109 1 95 183 THR B O 1
ATOM 3620 N N . GLU B 1 184 ? 13.703 -14.734 -17.875 1 94.44 184 GLU B N 1
ATOM 3621 C CA . GLU B 1 184 ? 12.617 -14.742 -18.859 1 94.44 184 GLU B CA 1
ATOM 3622 C C . GLU B 1 184 ? 11.664 -15.906 -18.609 1 94.44 184 GLU B C 1
ATOM 3624 O O . GLU B 1 184 ? 10.672 -16.062 -19.328 1 94.44 184 GLU B O 1
ATOM 3629 N N . GLN B 1 185 ? 11.898 -16.672 -17.578 1 97.56 185 GLN B N 1
ATOM 3630 C CA . GLN B 1 185 ? 11.18 -17.938 -17.406 1 97.56 185 GLN B CA 1
ATOM 3631 C C . GLN B 1 185 ? 10.094 -17.797 -16.344 1 97.56 185 GLN B C 1
ATOM 3633 O O . GLN B 1 185 ? 9.18 -18.625 -16.266 1 97.56 185 GLN B O 1
ATOM 3638 N N . VAL B 1 186 ? 10.242 -16.844 -15.469 1 98.31 186 VAL B N 1
ATOM 3639 C CA . VAL B 1 186 ? 9.242 -16.609 -14.43 1 98.31 186 VAL B CA 1
ATOM 3640 C C . VAL B 1 186 ? 8.555 -15.258 -14.672 1 98.31 186 VAL B C 1
ATOM 3642 O O . VAL B 1 186 ? 9.227 -14.234 -14.805 1 98.31 186 VAL B O 1
ATOM 3645 N N . ARG B 1 187 ? 7.23 -15.289 -14.797 1 98.38 187 ARG B N 1
ATOM 3646 C CA . ARG B 1 187 ? 6.422 -14.109 -15.062 1 98.38 187 ARG B CA 1
ATOM 3647 C C . ARG B 1 187 ? 5.406 -13.875 -13.953 1 98.38 187 ARG B C 1
ATOM 3649 O O . ARG B 1 187 ? 5.328 -14.656 -13 1 98.38 187 ARG B O 1
ATOM 3656 N N . CYS B 1 188 ? 4.746 -12.758 -14.008 1 98.75 188 CYS B N 1
ATOM 3657 C CA . CYS B 1 188 ? 3.725 -12.5 -12.992 1 98.75 188 CYS B CA 1
ATOM 3658 C C . CYS B 1 188 ? 2.574 -11.688 -13.578 1 98.75 188 CYS B C 1
ATOM 3660 O O . CYS B 1 188 ? 2.715 -11.07 -14.641 1 98.75 188 CYS B O 1
ATOM 3662 N N . SER B 1 189 ? 1.451 -11.797 -12.969 1 98.88 189 SER B N 1
ATOM 3663 C CA . SER B 1 189 ? 0.243 -11.039 -13.281 1 98.88 189 SER B CA 1
ATOM 3664 C C . SER B 1 189 ? -0.445 -10.547 -12.008 1 98.88 189 SER B C 1
ATOM 3666 O O . SER B 1 189 ? -0.227 -11.094 -10.93 1 98.88 189 SER B O 1
ATOM 3668 N N . VAL B 1 190 ? -1.175 -9.492 -12.164 1 98.94 190 VAL B N 1
ATOM 3669 C CA . VAL B 1 190 ? -2.01 -9 -11.07 1 98.94 190 VAL B CA 1
ATOM 3670 C C . VAL B 1 190 ? -3.482 -9.094 -11.469 1 98.94 190 VAL B C 1
ATOM 3672 O O . VAL B 1 190 ? -3.889 -8.578 -12.508 1 98.94 190 VAL B O 1
ATOM 3675 N N . LEU B 1 191 ? -4.25 -9.859 -10.703 1 98.81 191 LEU B N 1
ATOM 3676 C CA . LEU B 1 191 ? -5.691 -9.977 -10.898 1 98.81 191 LEU B CA 1
ATOM 3677 C C . LEU B 1 191 ? -6.43 -8.852 -10.164 1 98.81 191 LEU B C 1
ATOM 3679 O O . LEU B 1 191 ? -6.285 -8.695 -8.953 1 98.81 191 LEU B O 1
ATOM 3683 N N . CYS B 1 192 ? -7.207 -8.062 -10.898 1 98.44 192 CYS B N 1
ATOM 3684 C CA . CYS B 1 192 ? -7.988 -6.961 -10.352 1 98.44 192 CYS B CA 1
ATOM 3685 C C . CYS B 1 192 ? -9.477 -7.172 -10.594 1 98.44 192 CYS B C 1
ATOM 3687 O O . CYS B 1 192 ? -10.07 -6.523 -11.461 1 98.44 192 CYS B O 1
ATOM 3689 N N . PRO B 1 193 ? -10.078 -7.988 -9.75 1 97 193 PRO B N 1
ATOM 3690 C CA . PRO B 1 193 ? -11.508 -8.227 -9.914 1 97 193 PRO B CA 1
ATOM 3691 C C . PRO B 1 193 ? -12.367 -7.066 -9.422 1 97 193 PRO B C 1
ATOM 3693 O O . PRO B 1 193 ? -11.93 -6.301 -8.555 1 97 193 PRO B O 1
ATOM 3696 N N . TYR B 1 194 ? -13.5 -6.953 -10.016 1 94.25 194 TYR B N 1
ATOM 3697 C CA . TYR B 1 194 ? -14.562 -6.121 -9.461 1 94.25 194 TYR B CA 1
ATOM 3698 C C . TYR B 1 194 ? -15.422 -6.91 -8.484 1 94.25 194 TYR B C 1
ATOM 3700 O O . TYR B 1 194 ? -14.914 -7.781 -7.766 1 94.25 194 TYR B O 1
ATOM 3708 N N . PHE B 1 195 ? -16.656 -6.457 -8.297 1 89.56 195 PHE B N 1
ATOM 3709 C CA . PHE B 1 195 ? -17.531 -7.195 -7.391 1 89.56 195 PHE B CA 1
ATOM 3710 C C . PHE B 1 195 ? -17.984 -8.508 -8.023 1 89.56 195 PHE B C 1
ATOM 3712 O O . PHE B 1 195 ? -18.688 -8.508 -9.039 1 89.56 195 PHE B O 1
ATOM 3719 N N . VAL B 1 196 ? -17.484 -9.609 -7.496 1 92.56 196 VAL B N 1
ATOM 3720 C CA . VAL B 1 196 ? -17.812 -10.977 -7.898 1 92.56 196 VAL B CA 1
ATOM 3721 C C . VAL B 1 196 ? -18.312 -11.766 -6.691 1 92.56 196 VAL B C 1
ATOM 3723 O O . VAL B 1 196 ? -17.75 -11.664 -5.598 1 92.56 196 VAL B O 1
ATOM 3726 N N . PRO B 1 197 ? -19.391 -12.492 -6.902 1 91.75 197 PRO B N 1
ATOM 3727 C CA . PRO B 1 197 ? -19.891 -13.266 -5.766 1 91.75 197 PRO B CA 1
ATOM 3728 C C . PRO B 1 197 ? -18.875 -14.281 -5.25 1 91.75 197 PRO B C 1
ATOM 3730 O O . PRO B 1 197 ? -18.625 -15.297 -5.902 1 91.75 197 PRO B O 1
ATOM 3733 N N . THR B 1 198 ? -18.281 -13.938 -4.133 1 91.12 198 THR B N 1
ATOM 3734 C CA . THR B 1 198 ? -17.391 -14.758 -3.314 1 91.12 198 THR B CA 1
ATOM 3735 C C . THR B 1 198 ? -17.672 -14.547 -1.83 1 91.12 198 THR B C 1
ATOM 3737 O O . THR B 1 198 ? -18.672 -13.906 -1.469 1 91.12 198 THR B O 1
ATOM 3740 N N . GLY B 1 199 ? -16.938 -15.125 -0.984 1 89.56 199 GLY B N 1
ATOM 3741 C CA . GLY B 1 199 ? -17.125 -14.961 0.446 1 89.56 199 GLY B CA 1
ATOM 3742 C C . GLY B 1 199 ? -16.375 -13.781 1.019 1 89.56 199 GLY B C 1
ATOM 3743 O O . GLY B 1 199 ? -16.188 -13.68 2.234 1 89.56 199 GLY B O 1
ATOM 3744 N N . ILE B 1 200 ? -15.969 -12.805 0.156 1 90.44 200 ILE B N 1
ATOM 3745 C CA . ILE B 1 200 ? -15.102 -11.711 0.593 1 90.44 200 ILE B CA 1
ATOM 3746 C C . ILE B 1 200 ? -15.859 -10.805 1.561 1 90.44 200 ILE B C 1
ATOM 3748 O O . ILE B 1 200 ? -15.266 -10.25 2.49 1 90.44 200 ILE B O 1
ATOM 3752 N N . ASN B 1 201 ? -17.234 -10.656 1.361 1 92 201 ASN B N 1
ATOM 3753 C CA . ASN B 1 201 ? -18.047 -9.797 2.223 1 92 201 ASN B CA 1
ATOM 3754 C C . ASN B 1 201 ? -18.344 -10.477 3.559 1 92 201 ASN B C 1
ATOM 3756 O O . ASN B 1 201 ? -18.891 -9.844 4.465 1 92 201 ASN B O 1
ATOM 3760 N N . GLN B 1 202 ? -17.906 -11.727 3.65 1 93.5 202 GLN B N 1
ATOM 3761 C CA . GLN B 1 202 ? -18.109 -12.477 4.887 1 93.5 202 GLN B CA 1
ATOM 3762 C C . GLN B 1 202 ? -16.766 -12.906 5.488 1 93.5 202 GLN B C 1
ATOM 3764 O O . GLN B 1 202 ? -16.688 -13.93 6.168 1 93.5 202 GLN B O 1
ATOM 3769 N N . SER B 1 203 ? -15.789 -12.211 5.207 1 92.94 203 SER B N 1
ATOM 3770 C CA . SER B 1 203 ? -14.453 -12.617 5.625 1 92.94 203 SER B CA 1
ATOM 3771 C C . SER B 1 203 ? -14.281 -12.492 7.133 1 92.94 203 SER B C 1
ATOM 3773 O O . SER B 1 203 ? -13.367 -13.086 7.711 1 92.94 203 SER B O 1
ATOM 3775 N N . GLN B 1 204 ? -15.148 -11.766 7.793 1 93.31 204 GLN B N 1
ATOM 3776 C CA . GLN B 1 204 ? -15.078 -11.594 9.242 1 93.31 204 GLN B CA 1
ATOM 3777 C C . GLN B 1 204 ? -15.18 -12.938 9.961 1 93.31 204 GLN B C 1
ATOM 3779 O O . GLN B 1 204 ? -14.703 -13.078 11.086 1 93.31 204 GLN B O 1
ATOM 3784 N N . ARG B 1 205 ? -15.719 -13.891 9.281 1 91.31 205 ARG B N 1
ATOM 3785 C CA . ARG B 1 205 ? -15.898 -15.219 9.867 1 91.31 205 ARG B CA 1
ATOM 3786 C C . ARG B 1 205 ? -14.562 -15.859 10.203 1 91.31 205 ARG B C 1
ATOM 3788 O O . ARG B 1 205 ? -14.492 -16.75 11.047 1 91.31 205 ARG B O 1
ATOM 3795 N N . ASN B 1 206 ? -13.484 -15.391 9.586 1 93.69 206 ASN B N 1
ATOM 3796 C CA . ASN B 1 206 ? -12.164 -15.984 9.766 1 93.69 206 ASN B CA 1
ATOM 3797 C C . ASN B 1 206 ? -11.219 -15.039 10.5 1 93.69 206 ASN B C 1
ATOM 3799 O O . ASN B 1 206 ? -10.023 -15.312 10.609 1 93.69 206 ASN B O 1
ATOM 3803 N N . ARG B 1 207 ? -11.75 -13.867 10.945 1 95.5 207 ARG B N 1
ATOM 3804 C CA . ARG B 1 207 ? -10.922 -12.945 11.711 1 95.5 207 ARG B CA 1
ATOM 3805 C C . ARG B 1 207 ? -10.422 -13.594 13 1 95.5 207 ARG B C 1
ATOM 3807 O O . ARG B 1 207 ? -11.219 -14.102 13.797 1 95.5 207 ARG B O 1
ATOM 3814 N N . PRO B 1 208 ? -9.102 -13.602 13.172 1 96 208 PRO B N 1
ATOM 3815 C CA . PRO B 1 208 ? -8.586 -14.211 14.406 1 96 208 PRO B CA 1
ATOM 3816 C C . PRO B 1 208 ? -9.117 -13.531 15.664 1 96 208 PRO B C 1
ATOM 3818 O O . PRO B 1 208 ? -9.25 -12.312 15.695 1 96 208 PRO B O 1
ATOM 3821 N N . ALA B 1 209 ? -9.234 -14.289 16.688 1 94.62 209 ALA B N 1
ATOM 3822 C CA . ALA B 1 209 ? -9.812 -13.797 17.938 1 94.62 209 ALA B CA 1
ATOM 3823 C C . ALA B 1 209 ? -8.953 -12.688 18.531 1 94.62 209 ALA B C 1
ATOM 3825 O O . ALA B 1 209 ? -9.477 -11.734 19.109 1 94.62 209 ALA B O 1
ATOM 3826 N N . ASP B 1 210 ? -7.719 -12.812 18.359 1 95.19 210 ASP B N 1
ATOM 3827 C CA . ASP B 1 210 ? -6.809 -11.859 18.984 1 95.19 210 ASP B CA 1
ATOM 3828 C C . ASP B 1 210 ? -6.812 -10.531 18.219 1 95.19 210 ASP B C 1
ATOM 3830 O O . ASP B 1 210 ? -6.316 -9.523 18.719 1 95.19 210 ASP B O 1
ATOM 3834 N N . LEU B 1 211 ? -7.438 -10.508 17.047 1 96.62 211 LEU B N 1
ATOM 3835 C CA . LEU B 1 211 ? -7.531 -9.273 16.281 1 96.62 211 LEU B CA 1
ATOM 3836 C C . LEU B 1 211 ? -8.969 -8.781 16.219 1 96.62 211 LEU B C 1
ATOM 3838 O O . LEU B 1 211 ? -9.305 -7.93 15.383 1 96.62 211 LEU B O 1
ATOM 3842 N N . ALA B 1 212 ? -9.797 -9.352 17.016 1 94.19 212 ALA B N 1
ATOM 3843 C CA . ALA B 1 212 ? -11.172 -8.859 17.141 1 94.19 212 ALA B CA 1
ATOM 3844 C C . ALA B 1 212 ? -11.203 -7.488 17.812 1 94.19 212 ALA B C 1
ATOM 3846 O O . ALA B 1 212 ? -10.43 -7.223 18.734 1 94.19 212 ALA B O 1
ATOM 3847 N N . ASN B 1 213 ? -12.102 -6.68 17.297 1 94.06 213 ASN B N 1
ATOM 3848 C CA . ASN B 1 213 ? -12.297 -5.398 17.969 1 94.06 213 ASN B CA 1
ATOM 3849 C C . ASN B 1 213 ? -13.125 -5.555 19.234 1 94.06 213 ASN B C 1
ATOM 3851 O O . ASN B 1 213 ? -14.07 -6.34 19.281 1 94.06 213 ASN B O 1
ATOM 3855 N N . GLN B 1 214 ? -12.773 -4.805 20.219 1 91.19 214 GLN B N 1
ATOM 3856 C CA . GLN B 1 214 ? -13.523 -4.852 21.484 1 91.19 214 GLN B CA 1
ATOM 3857 C C . GLN B 1 214 ? -14.773 -3.98 21.406 1 91.19 214 GLN B C 1
ATOM 3859 O O . GLN B 1 214 ? -15.789 -4.293 22.031 1 91.19 214 GLN B O 1
ATOM 3864 N N . ALA B 1 215 ? -14.711 -2.945 20.688 1 92.56 215 ALA B N 1
ATOM 3865 C CA . ALA B 1 215 ? -15.859 -2.053 20.516 1 92.56 215 ALA B CA 1
ATOM 3866 C C . ALA B 1 215 ? -16.766 -2.543 19.391 1 92.56 215 ALA B C 1
ATOM 3868 O O . ALA B 1 215 ? -16.312 -3.219 18.469 1 92.56 215 ALA B O 1
ATOM 3869 N N . PRO B 1 216 ? -18.062 -2.299 19.5 1 94.31 216 PRO B N 1
ATOM 3870 C CA . PRO B 1 216 ? -18.953 -2.609 18.375 1 94.31 216 PRO B CA 1
ATOM 3871 C C . PRO B 1 216 ? -18.578 -1.854 17.109 1 94.31 216 PRO B C 1
ATOM 3873 O O . PRO B 1 216 ? -17.875 -0.837 17.172 1 94.31 216 PRO B O 1
ATOM 3876 N N . PRO B 1 217 ? -19.016 -2.346 15.969 1 94.81 217 PRO B N 1
ATOM 3877 C CA . PRO B 1 217 ? -18.734 -1.632 14.719 1 94.81 217 PRO B CA 1
ATOM 3878 C C . PRO B 1 217 ? -19.312 -0.214 14.711 1 94.81 217 PRO B C 1
ATOM 3880 O O . PRO B 1 217 ? -20.375 0.03 15.273 1 94.81 217 PRO B O 1
ATOM 3883 N N . THR B 1 218 ? -18.578 0.681 14.141 1 94.69 218 THR B N 1
ATOM 3884 C CA . THR B 1 218 ? -19.062 2.047 13.977 1 94.69 218 THR B CA 1
ATOM 3885 C C . THR B 1 218 ? -20.188 2.104 12.953 1 94.69 218 THR B C 1
ATOM 3887 O O . THR B 1 218 ? -20.422 1.135 12.227 1 94.69 218 THR B O 1
ATOM 3890 N N . ARG B 1 219 ? -20.922 3.236 12.906 1 94.38 219 ARG B N 1
ATOM 3891 C CA . ARG B 1 219 ? -21.969 3.445 11.914 1 94.38 219 ARG B CA 1
ATOM 3892 C C . ARG B 1 219 ? -21.422 3.316 10.5 1 94.38 219 ARG B C 1
ATOM 3894 O O . ARG B 1 219 ? -22.062 2.707 9.641 1 94.38 219 ARG B O 1
ATOM 3901 N N . SER B 1 220 ? -20.266 3.924 10.211 1 95.62 220 SER B N 1
ATOM 3902 C CA . SER B 1 220 ? -19.688 3.875 8.867 1 95.62 220 SER B CA 1
ATOM 3903 C C . SER B 1 220 ? -19.297 2.449 8.484 1 95.62 220 SER B C 1
ATOM 3905 O O . SER B 1 220 ? -19.406 2.072 7.312 1 95.62 220 SER B O 1
ATOM 3907 N N . GLN B 1 221 ? -18.828 1.652 9.422 1 95.94 221 GLN B N 1
ATOM 3908 C CA . GLN B 1 221 ? -18.5 0.259 9.148 1 95.94 221 GLN B CA 1
ATOM 3909 C C . GLN B 1 221 ? -19.734 -0.551 8.797 1 95.94 221 GLN B C 1
ATOM 3911 O O . GLN B 1 221 ? -19.703 -1.399 7.902 1 95.94 221 GLN B O 1
ATOM 3916 N N . LEU B 1 222 ? -20.859 -0.254 9.5 1 94.94 222 LEU B N 1
ATOM 3917 C CA . LEU B 1 222 ? -22.125 -0.931 9.211 1 94.94 222 LEU B CA 1
ATOM 3918 C C . LEU B 1 222 ? -22.625 -0.567 7.82 1 94.94 222 LEU B C 1
ATOM 3920 O O . LEU B 1 222 ? -23.062 -1.439 7.07 1 94.94 222 LEU B O 1
ATOM 3924 N N . VAL B 1 223 ? -22.547 0.695 7.531 1 93.31 223 VAL B N 1
ATOM 3925 C CA . VAL B 1 223 ? -23 1.178 6.23 1 93.31 223 VAL B CA 1
ATOM 3926 C C . VAL B 1 223 ? -22.141 0.555 5.125 1 93.31 223 VAL B C 1
ATOM 3928 O O . VAL B 1 223 ? -22.672 0.092 4.113 1 93.31 223 VAL B O 1
ATOM 3931 N N . SER B 1 224 ? -20.875 0.575 5.297 1 93.94 224 SER B N 1
ATOM 3932 C CA . SER B 1 224 ? -19.969 -0.005 4.316 1 93.94 224 SER B CA 1
ATOM 3933 C C . SER B 1 224 ? -20.25 -1.489 4.105 1 93.94 224 SER B C 1
ATOM 3935 O O . SER B 1 224 ? -20.203 -1.98 2.979 1 93.94 224 SER B O 1
ATOM 3937 N N . GLN B 1 225 ? -20.469 -2.229 5.148 1 93.56 225 GLN B N 1
ATOM 3938 C CA . GLN B 1 225 ? -20.781 -3.652 5.066 1 93.56 225 GLN B CA 1
ATOM 3939 C C . GLN B 1 225 ? -22.031 -3.896 4.246 1 93.56 225 GLN B C 1
ATOM 3941 O O . GLN B 1 225 ? -22.078 -4.812 3.42 1 93.56 225 GLN B O 1
ATOM 3946 N N . ALA B 1 226 ? -23.016 -3.082 4.48 1 92.25 226 ALA B N 1
ATOM 3947 C CA . ALA B 1 226 ? -24.266 -3.221 3.752 1 92.25 226 ALA B CA 1
ATOM 3948 C C . ALA B 1 226 ? -24.062 -2.975 2.26 1 92.25 226 ALA B C 1
ATOM 3950 O O . ALA B 1 226 ? -24.641 -3.682 1.426 1 92.25 226 ALA B O 1
ATOM 3951 N N . LEU B 1 227 ? -23.297 -1.999 1.988 1 89.44 227 LEU B N 1
ATOM 3952 C CA . LEU B 1 227 ? -23.016 -1.682 0.594 1 89.44 227 LEU B CA 1
ATOM 3953 C C . LEU B 1 227 ? -22.219 -2.805 -0.067 1 89.44 227 LEU B C 1
ATOM 3955 O O . LEU B 1 227 ? -22.484 -3.16 -1.219 1 89.44 227 LEU B O 1
ATOM 3959 N N . SER B 1 228 ? -21.266 -3.361 0.665 1 91.75 228 SER B N 1
ATOM 3960 C CA . SER B 1 228 ? -20.453 -4.469 0.157 1 91.75 228 SER B CA 1
ATOM 3961 C C . SER B 1 228 ? -21.312 -5.703 -0.094 1 91.75 228 SER B C 1
ATOM 3963 O O . SER B 1 228 ? -21.141 -6.395 -1.102 1 91.75 228 SER B O 1
ATOM 3965 N N . ASP B 1 229 ? -22.219 -5.996 0.827 1 93.31 229 ASP B N 1
ATOM 3966 C CA . ASP B 1 229 ? -23.109 -7.133 0.684 1 93.31 229 ASP B CA 1
ATOM 3967 C C . ASP B 1 229 ? -23.953 -7.016 -0.591 1 93.31 229 ASP B C 1
ATOM 3969 O O . ASP B 1 229 ? -24.078 -7.984 -1.344 1 93.31 229 ASP B O 1
ATOM 3973 N N . LYS B 1 230 ? -24.453 -5.852 -0.779 1 90.19 230 LYS B N 1
ATOM 3974 C CA . LYS B 1 230 ? -25.281 -5.613 -1.954 1 90.19 230 LYS B CA 1
ATOM 3975 C C . LYS B 1 230 ? -24.469 -5.73 -3.238 1 90.19 230 LYS B C 1
ATOM 3977 O O . LYS B 1 230 ? -24.906 -6.363 -4.203 1 90.19 230 LYS B O 1
ATOM 3982 N N . ALA B 1 231 ? -23.328 -5.148 -3.246 1 88.75 231 ALA B N 1
ATOM 3983 C CA . ALA B 1 231 ? -22.484 -5.117 -4.438 1 88.75 231 ALA B CA 1
ATOM 3984 C C . ALA B 1 231 ? -22 -6.52 -4.812 1 88.75 231 ALA B C 1
ATOM 3986 O O . ALA B 1 231 ? -22.078 -6.914 -5.98 1 88.75 231 ALA B O 1
ATOM 3987 N N . VAL B 1 232 ? -21.484 -7.277 -3.85 1 90.31 232 VAL B N 1
ATOM 3988 C CA . VAL B 1 232 ? -20.969 -8.617 -4.082 1 90.31 232 VAL B CA 1
ATOM 3989 C C . VAL B 1 232 ? -22.094 -9.555 -4.496 1 90.31 232 VAL B C 1
ATOM 3991 O O . VAL B 1 232 ? -21.953 -10.352 -5.422 1 90.31 232 VAL B O 1
ATOM 3994 N N . GLY B 1 233 ? -23.188 -9.391 -3.873 1 90.19 233 GLY B N 1
ATOM 3995 C CA . GLY B 1 233 ? -24.344 -10.242 -4.141 1 90.19 233 GLY B CA 1
ATOM 3996 C C . GLY B 1 233 ? -24.953 -10.008 -5.508 1 90.19 233 GLY B C 1
ATOM 3997 O O . GLY B 1 233 ? -25.578 -10.898 -6.082 1 90.19 233 GLY B O 1
ATOM 3998 N N . SER B 1 234 ? -24.734 -8.883 -6.047 1 88.75 234 SER B N 1
ATOM 3999 C CA . SER B 1 234 ? -25.391 -8.516 -7.301 1 88.75 234 SER B CA 1
ATOM 4000 C C . SER B 1 234 ? -24.484 -8.789 -8.492 1 88.75 234 SER B C 1
ATOM 4002 O O . SER B 1 234 ? -24.875 -8.594 -9.648 1 88.75 234 SER B O 1
ATOM 4004 N N . GLY B 1 235 ? -23.312 -9.258 -8.234 1 88.69 235 GLY B N 1
ATOM 4005 C CA . GLY B 1 235 ? -22.375 -9.492 -9.32 1 88.69 235 GLY B CA 1
ATOM 4006 C C . GLY B 1 235 ? -22.844 -10.539 -10.305 1 88.69 235 GLY B C 1
ATOM 4007 O O . GLY B 1 235 ? -23.344 -11.586 -9.906 1 88.69 235 GLY B O 1
ATOM 4008 N N . LYS B 1 236 ? -22.609 -10.211 -11.641 1 91.5 236 LYS B N 1
ATOM 4009 C CA . LYS B 1 236 ? -23.078 -11.125 -12.688 1 91.5 236 LYS B CA 1
ATOM 4010 C C . LYS B 1 236 ? -21.938 -12.031 -13.164 1 91.5 236 LYS B C 1
ATOM 4012 O O . LYS B 1 236 ? -22.172 -13.156 -13.609 1 91.5 236 LYS B O 1
ATOM 4017 N N . VAL B 1 237 ? -20.703 -11.547 -13.117 1 95.44 237 VAL B N 1
ATOM 4018 C CA . VAL B 1 237 ? -19.531 -12.344 -13.477 1 95.44 237 VAL B CA 1
ATOM 4019 C C . VAL B 1 237 ? -19.234 -13.336 -12.352 1 95.44 237 VAL B C 1
ATOM 4021 O O . VAL B 1 237 ? -19.188 -12.961 -11.18 1 95.44 237 VAL B O 1
ATOM 4024 N N . THR B 1 238 ? -19.047 -14.617 -12.734 1 96.25 238 THR B N 1
ATOM 4025 C CA . THR B 1 238 ? -18.859 -15.648 -11.719 1 96.25 238 THR B CA 1
ATOM 4026 C C . THR B 1 238 ? -17.375 -15.82 -11.391 1 96.25 238 THR B C 1
ATOM 4028 O O . THR B 1 238 ? -16.516 -15.43 -12.18 1 96.25 238 THR B O 1
ATOM 4031 N N . ALA B 1 239 ? -17.141 -16.438 -10.242 1 97 239 ALA B N 1
ATOM 4032 C CA . ALA B 1 239 ? -15.766 -16.766 -9.867 1 97 239 ALA B CA 1
ATOM 4033 C C . ALA B 1 239 ? -15.117 -17.688 -10.891 1 97 239 ALA B C 1
ATOM 4035 O O . ALA B 1 239 ? -13.922 -17.578 -11.172 1 97 239 ALA B O 1
ATOM 4036 N N . ALA B 1 240 ? -15.898 -18.594 -11.461 1 97.75 240 ALA B N 1
ATOM 4037 C CA . ALA B 1 240 ? -15.406 -19.531 -12.461 1 97.75 240 ALA B CA 1
ATOM 4038 C C . ALA B 1 240 ? -14.953 -18.797 -13.727 1 97.75 240 ALA B C 1
ATOM 4040 O O . ALA B 1 240 ? -13.938 -19.156 -14.328 1 97.75 240 ALA B O 1
ATOM 4041 N N . GLU B 1 241 ? -15.711 -17.812 -14.109 1 97.88 241 GLU B N 1
ATOM 4042 C CA . GLU B 1 241 ? -15.359 -17.016 -15.281 1 97.88 241 GLU B CA 1
ATOM 4043 C C . GLU B 1 241 ? -14.07 -16.234 -15.055 1 97.88 241 GLU B C 1
ATOM 4045 O O . GLU B 1 241 ? -13.227 -16.141 -15.945 1 97.88 241 GLU B O 1
ATOM 4050 N N . VAL B 1 242 ? -13.898 -15.711 -13.859 1 98.12 242 VAL B N 1
ATOM 4051 C CA . VAL B 1 242 ? -12.695 -14.961 -13.523 1 98.12 242 VAL B CA 1
ATOM 4052 C C . VAL B 1 242 ? -11.484 -15.898 -13.523 1 98.12 242 VAL B C 1
ATOM 4054 O O . VAL B 1 242 ? -10.398 -15.523 -13.969 1 98.12 242 VAL B O 1
ATOM 4057 N N . ALA B 1 243 ? -11.688 -17.094 -13.047 1 98.5 243 ALA B N 1
ATOM 4058 C CA . ALA B 1 243 ? -10.609 -18.078 -13.039 1 98.5 243 ALA B CA 1
ATOM 4059 C C . ALA B 1 243 ? -10.164 -18.422 -14.461 1 98.5 243 ALA B C 1
ATOM 4061 O O . ALA B 1 243 ? -8.961 -18.516 -14.734 1 98.5 243 ALA B O 1
ATOM 4062 N N . GLN B 1 244 ? -11.125 -18.562 -15.344 1 98.25 244 GLN B N 1
ATOM 4063 C CA . GLN B 1 244 ? -10.797 -18.828 -16.734 1 98.25 244 GLN B CA 1
ATOM 4064 C C . GLN B 1 244 ? -10.016 -17.688 -17.359 1 98.25 244 GLN B C 1
ATOM 4066 O O . GLN B 1 244 ? -9.016 -17.891 -18.031 1 98.25 244 GLN B O 1
ATOM 4071 N N . LEU B 1 245 ? -10.492 -16.469 -17.062 1 97.88 245 LEU B N 1
ATOM 4072 C CA . LEU B 1 245 ? -9.789 -15.281 -17.547 1 97.88 245 LEU B CA 1
ATOM 4073 C C . LEU B 1 245 ? -8.352 -15.266 -17.047 1 97.88 245 LEU B C 1
ATOM 4075 O O . LEU B 1 245 ? -7.438 -14.875 -17.781 1 97.88 245 LEU B O 1
ATOM 4079 N N . THR B 1 246 ? -8.148 -15.68 -15.867 1 98.56 246 THR B N 1
ATOM 4080 C CA . THR B 1 246 ? -6.832 -15.672 -15.242 1 98.56 246 THR B CA 1
ATOM 4081 C C . THR B 1 246 ? -5.898 -16.656 -15.93 1 98.56 246 THR B C 1
ATOM 4083 O O . THR B 1 246 ? -4.758 -16.328 -16.25 1 98.56 246 THR B O 1
ATOM 4086 N N . PHE B 1 247 ? -6.316 -17.875 -16.219 1 98.75 247 PHE B N 1
ATOM 4087 C CA . PHE B 1 247 ? -5.477 -18.875 -16.875 1 98.75 247 PHE B CA 1
ATOM 4088 C C . PHE B 1 247 ? -5.191 -18.453 -18.328 1 98.75 247 PHE B C 1
ATOM 4090 O O . PHE B 1 247 ? -4.102 -18.719 -18.844 1 98.75 247 PHE B O 1
ATOM 4097 N N . ASP B 1 248 ? -6.195 -17.828 -18.969 1 98.5 248 ASP B N 1
ATOM 4098 C CA . ASP B 1 248 ? -5.938 -17.281 -20.297 1 98.5 248 ASP B CA 1
ATOM 4099 C C . ASP B 1 248 ? -4.844 -16.219 -20.25 1 98.5 248 ASP B C 1
ATOM 4101 O O . ASP B 1 248 ? -3.969 -16.188 -21.125 1 98.5 248 ASP B O 1
ATOM 4105 N N . ALA B 1 249 ? -4.91 -15.398 -19.234 1 98.38 249 ALA B N 1
ATOM 4106 C CA . ALA B 1 249 ? -3.91 -14.344 -19.078 1 98.38 249 ALA B CA 1
ATOM 4107 C C . ALA B 1 249 ? -2.525 -14.938 -18.828 1 98.38 249 ALA B C 1
ATOM 4109 O O . ALA B 1 249 ? -1.521 -14.398 -19.312 1 98.38 249 ALA B O 1
ATOM 4110 N N . ILE B 1 250 ? -2.477 -15.992 -18.047 1 98.56 250 ILE B N 1
ATOM 4111 C CA . ILE B 1 250 ? -1.213 -16.672 -17.781 1 98.56 250 ILE B CA 1
ATOM 4112 C C . ILE B 1 250 ? -0.616 -17.188 -19.094 1 98.56 250 ILE B C 1
ATOM 4114 O O . ILE B 1 250 ? 0.562 -16.953 -19.375 1 98.56 250 ILE B O 1
ATOM 4118 N N . ARG B 1 251 ? -1.434 -17.812 -19.969 1 98.06 251 ARG B N 1
ATOM 4119 C CA . ARG B 1 251 ? -0.99 -18.328 -21.25 1 98.06 251 ARG B CA 1
ATOM 4120 C C . ARG B 1 251 ? -0.49 -17.219 -22.156 1 98.06 251 ARG B C 1
ATOM 4122 O O . ARG B 1 251 ? 0.508 -17.375 -22.859 1 98.06 251 ARG B O 1
ATOM 4129 N N . ASP B 1 252 ? -1.153 -16.094 -22.047 1 97.44 252 ASP B N 1
ATOM 4130 C CA . ASP B 1 252 ? -0.871 -14.984 -22.953 1 97.44 252 ASP B CA 1
ATOM 4131 C C . ASP B 1 252 ? 0.195 -14.062 -22.375 1 97.44 252 ASP B C 1
ATOM 4133 O O . ASP B 1 252 ? 0.601 -13.094 -23.016 1 97.44 252 ASP B O 1
ATOM 4137 N N . GLU B 1 253 ? 0.579 -14.281 -21.125 1 97.19 253 GLU B N 1
ATOM 4138 C CA . GLU B 1 253 ? 1.53 -13.445 -20.391 1 97.19 253 GLU B CA 1
ATOM 4139 C C . GLU B 1 253 ? 1.022 -12.016 -20.266 1 97.19 253 GLU B C 1
ATOM 4141 O O . GLU B 1 253 ? 1.781 -11.062 -20.453 1 97.19 253 GLU B O 1
ATOM 4146 N N . SER B 1 254 ? -0.278 -11.922 -20 1 98 254 SER B N 1
ATOM 4147 C CA . SER B 1 254 ? -0.886 -10.633 -19.703 1 98 254 SER B CA 1
ATOM 4148 C C . SER B 1 254 ? -0.688 -10.258 -18.234 1 98 254 SER B C 1
ATOM 4150 O O . SER B 1 254 ? -0.942 -11.07 -17.344 1 98 254 SER B O 1
ATOM 4152 N N . PHE B 1 255 ? -0.286 -9.086 -18.016 1 98.69 255 PHE B N 1
ATOM 4153 C CA . PHE B 1 255 ? 0.043 -8.672 -16.656 1 98.69 255 PHE B CA 1
ATOM 4154 C C . PHE B 1 255 ? -1.212 -8.258 -15.898 1 98.69 255 PHE B C 1
ATOM 4156 O O . PHE B 1 255 ? -1.464 -8.734 -14.789 1 98.69 255 PHE B O 1
ATOM 4163 N N . TYR B 1 256 ? -1.961 -7.297 -16.422 1 98.56 256 TYR B N 1
ATOM 4164 C CA . TYR B 1 256 ? -3.199 -6.852 -15.797 1 98.56 256 TYR B CA 1
ATOM 4165 C C . TYR B 1 256 ? -4.363 -7.754 -16.188 1 98.56 256 TYR B C 1
ATOM 4167 O O . TYR B 1 256 ? -4.66 -7.914 -17.375 1 98.56 256 TYR B O 1
ATOM 4175 N N . ILE B 1 257 ? -5.039 -8.344 -15.203 1 98.5 257 ILE B N 1
ATOM 4176 C CA . ILE B 1 257 ? -6.215 -9.188 -15.422 1 98.5 257 ILE B CA 1
ATOM 4177 C C . ILE B 1 257 ? -7.441 -8.523 -14.789 1 98.5 257 ILE B C 1
ATOM 4179 O O . ILE B 1 257 ? -7.512 -8.367 -13.57 1 98.5 257 ILE B O 1
ATOM 4183 N N . TYR B 1 258 ? -8.375 -8.148 -15.586 1 97.62 258 TYR B N 1
ATOM 4184 C CA . TYR B 1 258 ? -9.602 -7.508 -15.109 1 97.62 258 TYR B CA 1
ATOM 4185 C C . TYR B 1 258 ? -10.797 -8.43 -15.281 1 97.62 258 TYR B C 1
ATOM 4187 O O . TYR B 1 258 ? -11.016 -8.992 -16.359 1 97.62 258 TYR B O 1
ATOM 4195 N N . SER B 1 259 ? -11.609 -8.516 -14.25 1 95.81 259 SER B N 1
ATOM 4196 C CA . SER B 1 259 ? -12.844 -9.289 -14.383 1 95.81 259 SER B CA 1
ATOM 4197 C C . SER B 1 259 ? -13.875 -8.539 -15.219 1 95.81 259 SER B C 1
ATOM 4199 O O . SER B 1 259 ? -14.758 -9.148 -15.82 1 95.81 259 SER B O 1
ATOM 4201 N N . HIS B 1 260 ? -13.836 -7.18 -15.172 1 93.44 260 HIS B N 1
ATOM 4202 C CA . HIS B 1 260 ? -14.734 -6.281 -15.883 1 93.44 260 HIS B CA 1
ATOM 4203 C C . HIS B 1 260 ? -13.961 -5.25 -16.703 1 93.44 260 HIS B C 1
ATOM 4205 O O . HIS B 1 260 ? -13.984 -4.059 -16.375 1 93.44 260 HIS B O 1
ATOM 4211 N N . PRO B 1 261 ? -13.406 -5.66 -17.781 1 87.06 261 PRO B N 1
ATOM 4212 C CA . PRO B 1 261 ? -12.531 -4.758 -18.547 1 87.06 261 PRO B CA 1
ATOM 4213 C C . PRO B 1 261 ? -13.273 -3.529 -19.062 1 87.06 261 PRO B C 1
ATOM 4215 O O . PRO B 1 261 ? -12.641 -2.512 -19.375 1 87.06 261 PRO B O 1
ATOM 4218 N N . GLN B 1 262 ? -14.562 -3.562 -19.031 1 86.56 262 GLN B N 1
ATOM 4219 C CA . GLN B 1 262 ? -15.359 -2.439 -19.531 1 86.56 262 GLN B CA 1
ATOM 4220 C C . GLN B 1 262 ? -15.547 -1.384 -18.438 1 86.56 262 GLN B C 1
ATOM 4222 O O . GLN B 1 262 ? -15.984 -0.268 -18.719 1 86.56 262 GLN B O 1
ATOM 4227 N N . ALA B 1 263 ? -15.156 -1.741 -17.25 1 86.88 263 ALA B N 1
ATOM 4228 C CA . ALA B 1 263 ? -15.422 -0.858 -16.125 1 86.88 263 ALA B CA 1
ATOM 4229 C C . ALA B 1 263 ? -14.164 -0.109 -15.703 1 86.88 263 ALA B C 1
ATOM 4231 O O . ALA B 1 263 ? -13.883 0.01 -14.508 1 86.88 263 ALA B O 1
ATOM 4232 N N . LEU B 1 264 ? -13.414 0.485 -16.672 1 94.62 264 LEU B N 1
ATOM 4233 C CA . LEU B 1 264 ? -12.156 1.131 -16.312 1 94.62 264 LEU B CA 1
ATOM 4234 C C . LEU B 1 264 ? -12.281 2.648 -16.391 1 94.62 264 LEU B C 1
ATOM 4236 O O . LEU B 1 264 ? -11.297 3.369 -16.203 1 94.62 264 LEU B O 1
ATOM 4240 N N . ALA B 1 265 ? -13.539 3.152 -16.641 1 93.25 265 ALA B N 1
ATOM 4241 C CA . ALA B 1 265 ? -13.758 4.59 -16.812 1 93.25 265 ALA B CA 1
ATOM 4242 C C . ALA B 1 265 ? -13.375 5.352 -15.539 1 93.25 265 ALA B C 1
ATOM 4244 O O . ALA B 1 265 ? -12.68 6.367 -15.602 1 93.25 265 ALA B O 1
ATOM 4245 N N . PRO B 1 266 ? -13.812 4.859 -14.398 1 94.5 266 PRO B N 1
ATOM 4246 C CA . PRO B 1 266 ? -13.406 5.578 -13.195 1 94.5 266 PRO B CA 1
ATOM 4247 C C . PRO B 1 266 ? -11.898 5.566 -12.977 1 94.5 266 PRO B C 1
ATOM 4249 O O . PRO B 1 266 ? -11.344 6.52 -12.422 1 94.5 266 PRO B O 1
ATOM 4252 N N . VAL B 1 267 ? -11.234 4.488 -13.375 1 96.75 267 VAL B N 1
ATOM 4253 C CA . VAL B 1 267 ? -9.781 4.41 -13.289 1 96.75 267 VAL B CA 1
ATOM 4254 C C . VAL B 1 267 ? -9.156 5.477 -14.18 1 96.75 267 VAL B C 1
ATOM 4256 O O . VAL B 1 267 ? -8.227 6.172 -13.773 1 96.75 267 VAL B O 1
ATOM 4259 N N . ARG B 1 268 ? -9.68 5.609 -15.367 1 96.19 268 ARG B N 1
ATOM 4260 C CA . ARG B 1 268 ? -9.203 6.629 -16.297 1 96.19 268 ARG B CA 1
ATOM 4261 C C . ARG B 1 268 ? -9.359 8.023 -15.695 1 96.19 268 ARG B C 1
ATOM 4263 O O . ARG B 1 268 ? -8.453 8.852 -15.797 1 96.19 268 ARG B O 1
ATOM 4270 N N . GLN B 1 269 ? -10.477 8.258 -15.109 1 96.06 269 GLN B N 1
ATOM 4271 C CA . GLN B 1 269 ? -10.727 9.562 -14.508 1 96.06 269 GLN B CA 1
ATOM 4272 C C . GLN B 1 269 ? -9.719 9.859 -13.398 1 96.06 269 GLN B C 1
ATOM 4274 O O . GLN B 1 269 ? -9.195 10.969 -13.305 1 96.06 269 GLN B O 1
ATOM 4279 N N . ARG B 1 270 ? -9.484 8.883 -12.508 1 97.38 270 ARG B N 1
ATOM 4280 C CA . ARG B 1 270 ? -8.5 9.047 -11.445 1 97.38 270 ARG B CA 1
ATOM 4281 C C . ARG B 1 270 ? -7.133 9.414 -12.023 1 97.38 270 ARG B C 1
ATOM 4283 O O . ARG B 1 270 ? -6.453 10.305 -11.508 1 97.38 270 ARG B O 1
ATOM 4290 N N . PHE B 1 271 ? -6.789 8.742 -13.086 1 97.38 271 PHE B N 1
ATOM 4291 C CA . PHE B 1 271 ? -5.48 8.945 -13.695 1 97.38 271 PHE B CA 1
ATOM 4292 C C . PHE B 1 271 ? -5.391 10.32 -14.336 1 97.38 271 PHE B C 1
ATOM 4294 O O . PHE B 1 271 ? -4.355 10.984 -14.258 1 97.38 271 PHE B O 1
ATOM 4301 N N . GLU B 1 272 ? -6.48 10.75 -14.938 1 96.62 272 GLU B N 1
ATOM 4302 C CA . GLU B 1 272 ? -6.527 12.086 -15.516 1 96.62 272 GLU B CA 1
ATOM 4303 C C . GLU B 1 272 ? -6.391 13.156 -14.43 1 96.62 272 GLU B C 1
ATOM 4305 O O . GLU B 1 272 ? -5.742 14.188 -14.641 1 96.62 272 GLU B O 1
ATOM 4310 N N . ASP B 1 273 ? -6.977 12.891 -13.32 1 97.81 273 ASP B N 1
ATOM 4311 C CA . ASP B 1 273 ? -6.867 13.836 -12.211 1 97.81 273 ASP B CA 1
ATOM 4312 C C . ASP B 1 273 ? -5.434 13.898 -11.688 1 97.81 273 ASP B C 1
ATOM 4314 O O . ASP B 1 273 ? -4.926 14.984 -11.398 1 97.81 273 ASP B O 1
ATOM 4318 N N . ILE B 1 274 ? -4.77 12.75 -11.609 1 98 274 ILE B N 1
ATOM 4319 C CA . ILE B 1 274 ? -3.398 12.672 -11.117 1 98 274 ILE B CA 1
ATOM 4320 C C . ILE B 1 274 ? -2.463 13.414 -12.07 1 98 274 ILE B C 1
ATOM 4322 O O . ILE B 1 274 ? -1.72 14.305 -11.648 1 98 274 ILE B O 1
ATOM 4326 N N . VAL B 1 275 ? -2.562 13.102 -13.328 1 96.75 275 VAL B N 1
ATOM 4327 C CA . VAL B 1 275 ? -1.639 13.648 -14.312 1 96.75 275 VAL B CA 1
ATOM 4328 C C . VAL B 1 275 ? -1.987 15.109 -14.594 1 96.75 275 VAL B C 1
ATOM 4330 O O . VAL B 1 275 ? -1.098 15.938 -14.812 1 96.75 275 VAL B O 1
ATOM 4333 N N . GLY B 1 276 ? -3.271 15.398 -14.508 1 95.56 276 GLY B N 1
ATOM 4334 C CA . GLY B 1 276 ? -3.736 16.75 -14.773 1 95.56 276 GLY B CA 1
ATOM 4335 C C . GLY B 1 276 ? -3.625 17.672 -13.578 1 95.56 276 GLY B C 1
ATOM 4336 O O . GLY B 1 276 ? -3.959 18.844 -13.656 1 95.56 276 GLY B O 1
ATOM 4337 N N . GLN B 1 277 ? -3.186 17.125 -12.422 1 94.56 277 GLN B N 1
ATOM 4338 C CA . GLN B 1 277 ? -3.02 17.891 -11.188 1 94.56 277 GLN B CA 1
ATOM 4339 C C . GLN B 1 277 ? -4.344 18.5 -10.734 1 94.56 277 GLN B C 1
ATOM 4341 O O . GLN B 1 277 ? -4.406 19.688 -10.406 1 94.56 277 GLN B O 1
ATOM 4346 N N . ARG B 1 278 ? -5.344 17.75 -10.922 1 97.19 278 ARG B N 1
ATOM 4347 C CA . ARG B 1 278 ? -6.664 18.078 -10.406 1 97.19 278 ARG B CA 1
ATOM 4348 C C . ARG B 1 278 ? -6.98 17.312 -9.133 1 97.19 278 ARG B C 1
ATOM 4350 O O . ARG B 1 278 ? -6.453 16.219 -8.922 1 97.19 278 ARG B O 1
ATOM 4357 N N . ASN B 1 279 ? -7.773 17.922 -8.289 1 98.25 279 ASN B N 1
ATOM 4358 C CA . ASN B 1 279 ? -8.219 17.188 -7.113 1 98.25 279 ASN B CA 1
ATOM 4359 C C . ASN B 1 279 ? -9.023 15.945 -7.5 1 98.25 279 ASN B C 1
ATOM 4361 O O . ASN B 1 279 ? -9.633 15.906 -8.57 1 98.25 279 ASN B O 1
ATOM 4365 N N . PRO B 1 280 ? -8.984 14.875 -6.652 1 97.69 280 PRO B N 1
ATOM 4366 C CA . PRO B 1 280 ? -9.758 13.664 -6.961 1 97.69 280 PRO B CA 1
ATOM 4367 C C . PRO B 1 280 ? -11.234 13.961 -7.219 1 97.69 280 PRO B C 1
ATOM 4369 O O . PRO B 1 280 ? -11.852 14.719 -6.477 1 97.69 280 PRO B O 1
ATOM 4372 N N . GLY B 1 281 ? -11.75 13.375 -8.266 1 94.75 281 GLY B N 1
ATOM 4373 C CA . GLY B 1 281 ? -13.156 13.539 -8.578 1 94.75 281 GLY B CA 1
ATOM 4374 C C . GLY B 1 281 ? -14.07 12.844 -7.582 1 94.75 281 GLY B C 1
ATOM 4375 O O . GLY B 1 281 ? -13.633 11.977 -6.828 1 94.75 281 GLY B O 1
ATOM 4376 N N . ASP B 1 282 ? -15.312 13.258 -7.641 1 91.75 282 ASP B N 1
ATOM 4377 C CA . ASP B 1 282 ? -16.328 12.633 -6.793 1 91.75 282 ASP B CA 1
ATOM 4378 C C . ASP B 1 282 ? -16.719 11.258 -7.332 1 91.75 282 ASP B C 1
ATOM 4380 O O . ASP B 1 282 ? -17.281 11.156 -8.43 1 91.75 282 ASP B O 1
ATOM 4384 N N . PRO B 1 283 ? -16.484 10.25 -6.547 1 91 283 PRO B N 1
ATOM 4385 C CA . PRO B 1 283 ? -16.844 8.914 -7.035 1 91 283 PRO B CA 1
ATOM 4386 C C . PRO B 1 283 ? -18.344 8.734 -7.246 1 91 283 PRO B C 1
ATOM 4388 O O . PRO B 1 283 ? -18.766 7.777 -7.898 1 91 283 PRO B O 1
ATOM 4391 N N . PHE B 1 284 ? -19.109 9.617 -6.711 1 89.81 284 PHE B N 1
ATOM 4392 C CA . PHE B 1 284 ? -20.562 9.523 -6.812 1 89.81 284 PHE B CA 1
ATOM 4393 C C . PHE B 1 284 ? -21.109 10.57 -7.773 1 89.81 284 PHE B C 1
ATOM 4395 O O . PHE B 1 284 ? -22.297 10.891 -7.742 1 89.81 284 PHE B O 1
ATOM 4402 N N . ALA B 1 285 ? -20.281 11.109 -8.57 1 87.56 285 ALA B N 1
ATOM 4403 C CA . ALA B 1 285 ? -20.703 12.188 -9.461 1 87.56 285 ALA B CA 1
ATOM 4404 C C . ALA B 1 285 ? -21.891 11.766 -10.312 1 87.56 285 ALA B C 1
ATOM 4406 O O . ALA B 1 285 ? -22.781 12.57 -10.578 1 87.56 285 ALA B O 1
ATOM 4407 N N . ASP B 1 286 ? -21.953 10.477 -10.68 1 85.62 286 ASP B N 1
ATOM 4408 C CA . ASP B 1 286 ? -23.016 9.984 -11.547 1 85.62 286 ASP B CA 1
ATOM 4409 C C . ASP B 1 286 ? -24.156 9.391 -10.727 1 85.62 286 ASP B C 1
ATOM 4411 O O . ASP B 1 286 ? -25.156 8.922 -11.289 1 85.62 286 ASP B O 1
ATOM 4415 N N . LYS B 1 287 ? -24.031 9.359 -9.422 1 89 287 LYS B N 1
ATOM 4416 C CA . LYS B 1 287 ? -25.047 8.797 -8.523 1 89 287 LYS B CA 1
ATOM 4417 C C . LYS B 1 287 ? -25.219 9.664 -7.281 1 89 287 LYS B C 1
ATOM 4419 O O . LYS B 1 287 ? -25.047 9.188 -6.156 1 89 287 LYS B O 1
ATOM 4424 N N . PRO B 1 288 ? -25.656 10.938 -7.469 1 88.44 288 PRO B N 1
ATOM 4425 C CA . PRO B 1 288 ? -25.719 11.867 -6.344 1 88.44 288 PRO B CA 1
ATOM 4426 C C . PRO B 1 288 ? -26.641 11.391 -5.23 1 88.44 288 PRO B C 1
ATOM 4428 O O . PRO B 1 288 ? -26.422 11.695 -4.059 1 88.44 288 PRO B O 1
ATOM 4431 N N . GLU B 1 289 ? -27.609 10.617 -5.613 1 89.75 289 GLU B N 1
ATOM 4432 C CA . GLU B 1 289 ? -28.547 10.094 -4.617 1 89.75 289 GLU B CA 1
ATOM 4433 C C . GLU B 1 289 ? -27.844 9.117 -3.67 1 89.75 289 GLU B C 1
ATOM 4435 O O . GLU B 1 289 ? -28.188 9.047 -2.488 1 89.75 289 GLU B O 1
ATOM 4440 N N . VAL B 1 290 ? -26.906 8.367 -4.18 1 85.94 290 VAL B N 1
ATOM 4441 C CA . VAL B 1 290 ? -26.141 7.438 -3.355 1 85.94 290 VAL B CA 1
ATOM 4442 C C . VAL B 1 290 ? -25.281 8.211 -2.361 1 85.94 290 VAL B C 1
ATOM 4444 O O . VAL B 1 290 ? -25.203 7.859 -1.184 1 85.94 290 VAL B O 1
ATOM 4447 N N . ARG B 1 291 ? -24.719 9.289 -2.854 1 89.31 291 ARG B N 1
ATOM 4448 C CA . ARG B 1 291 ? -23.922 10.133 -1.976 1 89.31 291 ARG B CA 1
ATOM 4449 C C . ARG B 1 291 ? -24.766 10.711 -0.85 1 89.31 291 ARG B C 1
ATOM 4451 O O . ARG B 1 291 ? -24.359 10.703 0.313 1 89.31 291 ARG B O 1
ATOM 4458 N N . ALA B 1 292 ? -25.875 11.195 -1.283 1 90.38 292 ALA B N 1
ATOM 4459 C CA . ALA B 1 292 ? -26.766 11.812 -0.303 1 90.38 292 ALA B CA 1
ATOM 4460 C C . ALA B 1 292 ? -27.188 10.805 0.763 1 90.38 292 ALA B C 1
ATOM 4462 O O . ALA B 1 292 ? -27.266 11.141 1.945 1 90.38 292 ALA B O 1
ATOM 4463 N N . GLY B 1 293 ? -27.484 9.586 0.284 1 87.12 293 GLY B N 1
ATOM 4464 C CA . GLY B 1 293 ? -27.844 8.531 1.219 1 87.12 293 GLY B CA 1
ATOM 4465 C C . GLY B 1 293 ? -26.703 8.188 2.172 1 87.12 293 GLY B C 1
ATOM 4466 O O . GLY B 1 293 ? -26.938 7.977 3.365 1 87.12 293 GLY B O 1
ATOM 4467 N N . LEU B 1 294 ? -25.531 8.234 1.673 1 88.5 294 LEU B N 1
ATOM 4468 C CA . LEU B 1 294 ? -24.359 7.934 2.477 1 88.5 294 LEU B CA 1
ATOM 4469 C C . LEU B 1 294 ? -24.094 9.031 3.502 1 88.5 294 LEU B C 1
ATOM 4471 O O . LEU B 1 294 ? -23.828 8.75 4.672 1 88.5 294 LEU B O 1
ATOM 4475 N N . VAL B 1 295 ? -24.188 10.242 3.035 1 90.56 295 VAL B N 1
ATOM 4476 C CA . VAL B 1 295 ? -23.984 11.383 3.916 1 90.56 295 VAL B CA 1
ATOM 4477 C C . VAL B 1 295 ? -25.016 11.375 5.035 1 90.56 295 VAL B C 1
ATOM 4479 O O . VAL B 1 295 ? -24.672 11.57 6.203 1 90.56 295 VAL B O 1
ATOM 4482 N N . ALA B 1 296 ? -26.234 11.039 4.645 1 89.75 296 ALA B N 1
ATOM 4483 C CA . ALA B 1 296 ? -27.312 10.984 5.629 1 89.75 296 ALA B CA 1
ATOM 4484 C C . ALA B 1 296 ? -27.078 9.875 6.648 1 89.75 296 ALA B C 1
ATOM 4486 O O . ALA B 1 296 ? -27.328 10.047 7.84 1 89.75 296 ALA B O 1
ATOM 4487 N N . ALA B 1 297 ? -26.578 8.812 6.195 1 86.69 297 ALA B N 1
ATOM 4488 C CA . ALA B 1 297 ? -26.328 7.664 7.062 1 86.69 297 ALA B CA 1
ATOM 4489 C C . ALA B 1 297 ? -25.156 7.934 8 1 86.69 297 ALA B C 1
ATOM 4491 O O . ALA B 1 297 ? -25.141 7.453 9.141 1 86.69 297 ALA B O 1
ATOM 4492 N N . LEU B 1 298 ? -24.219 8.75 7.582 1 86.69 298 LEU B N 1
ATOM 4493 C CA . LEU B 1 298 ? -22.984 8.945 8.344 1 86.69 298 LEU B CA 1
ATOM 4494 C C . LEU B 1 298 ? -23.109 10.125 9.289 1 86.69 298 LEU B C 1
ATOM 4496 O O . LEU B 1 298 ? -22.469 10.156 10.344 1 86.69 298 LEU B O 1
ATOM 4500 N N . ARG B 1 299 ? -23.859 11.172 8.914 1 78.81 299 ARG B N 1
ATOM 4501 C CA . ARG B 1 299 ? -24 12.375 9.727 1 78.81 299 ARG B CA 1
ATOM 4502 C C . ARG B 1 299 ? -25.156 12.258 10.703 1 78.81 299 ARG B C 1
ATOM 4504 O O . ARG B 1 299 ? -25.266 13.039 11.656 1 78.81 299 ARG B O 1
ATOM 4511 N N . GLY B 1 300 ? -26.109 11.266 10.438 1 66.75 300 GLY B N 1
ATOM 4512 C CA . GLY B 1 300 ? -27.297 11.125 11.266 1 66.75 300 GLY B CA 1
ATOM 4513 C C . GLY B 1 300 ? -27.094 10.195 12.445 1 66.75 300 GLY B C 1
ATOM 4514 O O . GLY B 1 300 ? -26.141 9.414 12.469 1 66.75 300 GLY B O 1
#

Radius of gyration: 23.69 Å; Cα contacts (8 Å, |Δi|>4): 1232; chains: 2; bounding box: 56×72×49 Å

Nearest PDB structures (foldseek):
  5ig2-assembly1_B  TM=9.900E-01  e=2.490E-41  Paraburkholderia phymatum STM815
  3tjr-assembly1_A  TM=9.192E-01  e=9.134E-27  Mycobacterium avium subsp. paratuberculosis
  3tjr-assembly1_B  TM=8.537E-01  e=1.119E-24  Mycobacterium avium subsp. paratuberculosis
  4nbv-assembly1_A  TM=8.662E-01  e=6.030E-20  Cupriavidus taiwanensis
  7wbc-assembly1_B  TM=8.580E-01  e=2.625E-18  Rhodococcus ruber

Organism: Cupriavidus necator (strain ATCC 17699 / DSM 428 / KCTC 22496 / NCIMB 10442 / H16 / Stanier 337) (NCBI:txid381666)

Foldseek 3Di:
DAQLALAEEEFEVLLWFLNVLLVVVSVVSHYAYEYEYQDVVSQVVSQVVSVVVVHHYDYDYAQLLDLVRVLVSVVVRCVRRNAHAEYELDFFAFFWAAPVQQDPLNLSQHLSRLPSSVVSCCVRRVVRQVVVCVVDVVGAHEYEREAAVLLLDPDGGRHSNSVSRVNRLVVQVVVQVVCVVPDDRYAYAYEHEYQEQICRLVRVVSRDPVSDDPDDDDLSRVVVSVVSCVRNVPDDQYSNNQSVQVVVCVNVRPHYGYSCPVPCVLSVQQVCCVVVVHDRDDPCPVPVVVVVVSCVSRVD/DAQLALAEEEFEVLLWFLNVLLVVVSVVSHYAYEYEYQDVVSQVVSQVVSVVVVHHYDYDHAQLLDLVRVLVSVVVRCVRRNAHAEYELDFFAFFWAAPVPQDPLNLSQHLSRLPSSVVSCCVRRVVRQVVVCVVDVVGAHEYEYEAAVLLLDPDGGRHSNSVSRVNRVVVQVVVQVVCVVPDDRYAYAYEHEYQEQICRLVRVVSRDPVSDDPDDDDLSRVVVSVVSCVRNVPDDQYSNNQSVQVVVCVNVRPHYGYSCPVPCVLSVQQVCCVVVVHDRDDPCPVPVVVVVVSCVSRVD